Protein AF-A0A084VQU2-F1 (afdb_monomer_lite)

Sequence (521 aa):
MEHILTAPTSWPTVMIAVPVLSVGARRRDRKVLYGSRYAASPEVTLAKPDFGIPGPVQDSATVRLAAIELGRAFERLQANLELEIPAPSNVLEQLFVVLQTITDTVGPLGVSASAALAAATLSMADIKGTFHDILDPLIDLQTAVVVQIPELLLAINELAGSALVLQIMDEFSMIYVSTRTLIGAVIQLAANVQSVSNPSEVNESVITGVLRAMQLLRSNIELLSYTIGSTSTELRIANEFLEELKATRNMTKADNRAALDRFRSKLDRFEDSLTYLTDCLLSEYVDLRPYVSSYLESLGTSSGECVLHSAAESLVDSVTTGWDRAVCVVKRHYKMLGRKCELVKDLSESYEQVHEFGMALAQTAVANGPNAPYCFHKFFRLVEHLLLRLADDASLCLKQESTRLRSLQESVQNMFPTVVYDVEELLAHLELCGEVLEKRHRCISEFGELYEHLASHTEQKLELIEKFSLAETSASADRLKLCVLHSRYNVLHLELARLQNELEECSSFGGSLCEEPTPYV

Foldseek 3Di:
DDDDDDDDDDDDDDDDDDDDDDDDDDDDDDDDDDDDDDDPDPPPPQAQDALQDGHAAPCLVVQLVLLVLQLVLLVLQQVLLPDDQPAPDPLLVQLSVLSNVVSVQQSVLSNQLSVLSNCNGRDNHHNVVSLVSNLVSLVSNLCCLVPVVVVSLVSCCVRQNDLLSVQLNVLSVQLNVLSVQLSVLSVVQSVQVVVDPDSHSRDPVSVVSNSVSSVSNSVSSNSNSVSSNQLSVLSNVLSVLLVVLVVLLVVLLVLLVVLLVVLLVLLVVLLVVLVVLLCVLCVVCVCVVVLLVVLLVLLDDDPLSVLLVVLLVLLNCCSPVLSVVLSVLLSVLSNVLSVLCPPSVVLNVLSVLLSVLSVVLSSLLSSPFPQSVVLSVVCSVVSSVLSVLLSVLLSVLSVVLSVVVVVLSVVLSVLSVVLSVLCPCVSVLSVVLSPCVVCNSVSSNVSSVVSNVSSVVSSVSSVVSSVSSNVSSVVSSVSSVVSSVVSSCCSVVPPVVVSVVQSVVCSVPVGDPDDDPDPDD

pLDDT: mean 84.62, std 18.4, range [29.81, 98.25]

Organism: Anopheles sinensis (NCBI:txid74873)

Structure (mmCIF, N/CA/C/O backbone):
data_AF-A0A084VQU2-F1
#
_entry.id   AF-A0A084VQU2-F1
#
loop_
_atom_site.group_PDB
_atom_site.id
_atom_site.type_symbol
_atom_site.label_atom_id
_atom_site.label_alt_id
_atom_site.label_comp_id
_atom_site.label_asym_id
_atom_site.label_entity_id
_atom_site.label_seq_id
_atom_site.pdbx_PDB_ins_code
_atom_site.Cartn_x
_atom_site.Cartn_y
_atom_site.Cartn_z
_atom_site.occupancy
_atom_site.B_iso_or_equiv
_atom_site.auth_seq_id
_atom_site.auth_comp_id
_atom_site.auth_asym_id
_atom_site.auth_atom_id
_atom_site.pdbx_PDB_model_num
ATOM 1 N N . MET A 1 1 ? 5.160 31.934 40.614 1.00 36.69 1 MET A N 1
ATOM 2 C CA . MET A 1 1 ? 6.455 31.272 40.857 1.00 36.69 1 MET A CA 1
ATOM 3 C C . MET A 1 1 ? 7.019 30.884 39.508 1.00 36.69 1 MET A C 1
ATOM 5 O O . MET A 1 1 ? 6.444 30.041 38.834 1.00 36.69 1 MET A O 1
ATOM 9 N N . GLU A 1 2 ? 8.042 31.622 39.091 1.00 35.97 2 GLU A N 1
ATOM 10 C CA . GLU A 1 2 ? 8.839 31.413 37.882 1.00 35.97 2 GLU A CA 1
ATOM 11 C C . GLU A 1 2 ? 9.679 30.137 37.997 1.00 35.97 2 GLU A C 1
ATOM 13 O O . GLU A 1 2 ? 10.255 29.898 39.050 1.00 35.97 2 GLU A O 1
ATOM 18 N N . HIS A 1 3 ? 9.782 29.369 36.912 1.00 31.67 3 HIS A N 1
ATOM 19 C CA . HIS A 1 3 ? 10.875 28.435 36.598 1.00 31.67 3 HIS A CA 1
ATOM 20 C C . HIS A 1 3 ? 10.752 28.142 35.089 1.00 31.67 3 HIS A C 1
ATOM 22 O O . HIS A 1 3 ? 9.806 27.492 34.663 1.00 31.67 3 HIS A O 1
ATOM 28 N N . ILE A 1 4 ? 11.445 28.869 34.205 1.00 34.34 4 ILE A N 1
ATOM 29 C CA . ILE A 1 4 ? 12.821 28.641 33.718 1.00 34.34 4 ILE A CA 1
ATOM 30 C C . ILE A 1 4 ? 13.063 27.171 33.339 1.00 34.34 4 ILE A C 1
ATOM 32 O O . ILE A 1 4 ? 13.415 26.358 34.188 1.00 34.34 4 ILE A O 1
ATOM 36 N N . LEU A 1 5 ? 12.935 26.867 32.043 1.00 33.31 5 LEU A N 1
ATOM 37 C CA . LEU A 1 5 ? 13.525 25.689 31.406 1.00 33.31 5 LEU A CA 1
ATOM 38 C C . LEU A 1 5 ? 14.599 26.154 30.421 1.00 33.31 5 LEU A C 1
ATOM 40 O O . LEU A 1 5 ? 14.334 26.863 29.452 1.00 33.31 5 LEU A O 1
ATOM 44 N N . THR A 1 6 ? 15.826 25.770 30.741 1.00 32.16 6 THR A N 1
ATOM 45 C CA . THR A 1 6 ? 17.048 25.908 29.958 1.00 32.16 6 THR A CA 1
ATOM 46 C C . THR A 1 6 ? 17.147 24.781 28.928 1.00 32.16 6 THR A C 1
ATOM 48 O O . THR A 1 6 ? 16.806 23.636 29.214 1.00 32.16 6 THR A O 1
ATOM 51 N N . ALA A 1 7 ? 17.670 25.094 27.742 1.00 31.98 7 ALA A N 1
ATOM 52 C CA . ALA A 1 7 ? 18.056 24.122 26.722 1.00 31.98 7 ALA A CA 1
ATOM 53 C C . ALA A 1 7 ? 19.562 24.246 26.417 1.00 31.98 7 ALA A C 1
ATOM 55 O O . ALA A 1 7 ? 20.042 25.357 26.182 1.00 31.98 7 ALA A O 1
ATOM 56 N N . PRO A 1 8 ? 20.306 23.130 26.388 1.00 36.91 8 PRO A N 1
ATOM 57 C CA . PRO A 1 8 ? 21.542 22.957 25.619 1.00 36.91 8 PRO A CA 1
ATOM 58 C C . PRO A 1 8 ? 21.303 21.884 24.523 1.00 36.91 8 PRO A C 1
ATOM 60 O O . PRO A 1 8 ? 20.404 21.065 24.652 1.00 36.91 8 PRO A O 1
ATOM 63 N N . THR A 1 9 ? 21.996 21.757 23.393 1.00 32.25 9 THR A N 1
ATOM 64 C CA . THR A 1 9 ? 23.284 22.261 22.908 1.00 32.25 9 THR A CA 1
ATOM 65 C C . THR A 1 9 ? 23.383 21.914 21.417 1.00 32.25 9 THR A C 1
ATOM 67 O O . THR A 1 9 ? 22.879 20.889 20.963 1.00 32.25 9 THR A O 1
ATOM 70 N N . SER A 1 10 ? 24.075 22.780 20.689 1.00 31.47 10 SER A N 1
ATOM 71 C CA . SER A 1 10 ? 24.472 22.717 19.282 1.00 31.47 10 SER A CA 1
ATOM 72 C C . SER A 1 10 ? 25.340 21.509 18.900 1.00 31.47 10 SER A C 1
ATOM 74 O O . SER A 1 10 ? 26.249 21.145 19.645 1.00 31.47 10 SER A O 1
ATOM 76 N N . TRP A 1 11 ? 25.131 20.987 17.687 1.00 30.78 11 TRP A N 1
ATOM 77 C CA . TRP A 1 11 ? 26.029 20.060 16.980 1.00 30.78 11 TRP A CA 1
ATOM 78 C C . TRP A 1 11 ? 26.912 20.810 15.961 1.00 30.78 11 TRP A C 1
ATOM 80 O O . TRP A 1 11 ? 26.511 21.881 15.499 1.00 30.78 11 TRP A O 1
ATOM 90 N N . PRO A 1 12 ? 28.116 20.300 15.628 1.00 37.03 12 PRO A N 1
ATOM 91 C CA . PRO A 1 12 ? 29.154 21.083 14.969 1.00 37.03 12 PRO A CA 1
ATOM 92 C C . PRO A 1 12 ? 29.102 21.029 13.438 1.00 37.03 12 PRO A C 1
ATOM 94 O O . PRO A 1 12 ? 28.893 19.989 12.817 1.00 37.03 12 PRO A O 1
ATOM 97 N N . THR A 1 13 ? 29.396 22.185 12.852 1.00 31.84 13 THR A N 1
ATOM 98 C CA . THR A 1 13 ? 29.670 22.439 11.438 1.00 31.84 13 THR A CA 1
ATOM 99 C C . THR A 1 13 ? 31.011 21.822 11.030 1.00 31.84 13 THR A C 1
ATOM 101 O O . THR A 1 13 ? 32.051 22.189 11.579 1.00 31.84 13 THR A O 1
ATOM 104 N N . VAL A 1 14 ? 31.014 20.929 10.038 1.00 30.47 14 VAL A N 1
ATOM 105 C CA . VAL A 1 14 ? 32.241 20.452 9.381 1.00 30.47 14 VAL A CA 1
ATOM 106 C C . VAL A 1 14 ? 32.448 21.242 8.091 1.00 30.47 14 VAL A C 1
ATOM 108 O O . VAL A 1 14 ? 31.638 21.192 7.170 1.00 30.47 14 VAL A O 1
ATOM 111 N N . MET A 1 15 ? 33.546 22.002 8.065 1.00 29.81 15 MET A N 1
ATOM 112 C CA . MET A 1 15 ? 34.080 22.694 6.895 1.00 29.81 15 MET A CA 1
ATOM 113 C C . MET A 1 15 ? 34.666 21.686 5.901 1.00 29.81 15 MET A C 1
ATOM 115 O O . MET A 1 15 ? 35.463 20.835 6.293 1.00 29.81 15 MET A O 1
ATOM 119 N N . ILE A 1 16 ? 34.375 21.854 4.610 1.00 31.03 16 ILE A N 1
ATOM 120 C CA . ILE A 1 16 ? 35.163 21.258 3.525 1.00 31.03 16 ILE A CA 1
ATOM 121 C C . ILE A 1 16 ? 35.815 22.398 2.744 1.00 31.03 16 ILE A C 1
ATOM 123 O O . ILE A 1 16 ? 35.152 23.301 2.237 1.00 31.03 16 ILE A O 1
ATOM 127 N N . ALA A 1 17 ? 37.145 22.364 2.728 1.00 30.34 17 ALA A N 1
ATOM 128 C CA . ALA A 1 17 ? 38.021 23.341 2.110 1.00 30.34 17 ALA A CA 1
ATOM 129 C C . ALA A 1 17 ? 38.105 23.145 0.588 1.00 30.34 17 ALA A C 1
ATOM 131 O O . ALA A 1 17 ? 38.310 22.037 0.098 1.00 30.34 17 ALA A O 1
ATOM 132 N N . VAL A 1 18 ? 38.008 24.254 -0.143 1.00 32.31 18 VAL A N 1
ATOM 133 C CA . VAL A 1 18 ? 38.276 24.368 -1.583 1.00 32.31 18 VAL A CA 1
ATOM 134 C C . VAL A 1 18 ? 39.749 24.753 -1.774 1.00 32.31 18 VAL A C 1
ATOM 136 O O . VAL A 1 18 ? 40.171 25.753 -1.186 1.00 32.31 18 VAL A O 1
ATOM 139 N N . PRO A 1 19 ? 40.552 24.050 -2.595 1.00 33.31 19 PRO A N 1
ATOM 140 C CA . PRO A 1 19 ? 41.876 24.532 -2.945 1.00 33.31 19 PRO A CA 1
ATOM 141 C C . PRO A 1 19 ? 41.811 25.480 -4.148 1.00 33.31 19 PRO A C 1
ATOM 143 O O . PRO A 1 19 ? 41.471 25.109 -5.269 1.00 33.31 19 PRO A O 1
ATOM 146 N N . VAL A 1 20 ? 42.192 26.726 -3.874 1.00 33.12 20 VAL A N 1
ATOM 147 C CA . VAL A 1 20 ? 42.554 27.770 -4.835 1.00 33.12 20 VAL A CA 1
ATOM 148 C C . VAL A 1 20 ? 43.924 27.428 -5.428 1.00 33.12 20 VAL A C 1
ATOM 150 O O . VAL A 1 20 ? 44.917 27.398 -4.701 1.00 33.12 20 VAL A O 1
ATOM 153 N N . LEU A 1 21 ? 44.003 27.196 -6.741 1.00 31.48 21 LEU A N 1
ATOM 154 C CA . LEU A 1 21 ? 45.278 27.123 -7.459 1.00 31.48 21 LEU A CA 1
ATOM 155 C C . LEU A 1 21 ? 45.671 28.512 -7.964 1.00 31.48 21 LEU A C 1
ATOM 157 O O . LEU A 1 21 ? 44.948 29.176 -8.705 1.00 31.48 21 LEU A O 1
ATOM 161 N N . SER A 1 22 ? 46.829 28.945 -7.483 1.00 32.69 22 SER A N 1
ATOM 162 C CA . SER A 1 22 ? 47.407 30.265 -7.645 1.00 32.69 22 SER A CA 1
ATOM 163 C C . SER A 1 22 ? 48.101 30.450 -8.994 1.00 32.69 22 SER A C 1
ATOM 165 O O . SER A 1 22 ? 48.793 29.584 -9.525 1.00 32.69 22 SER A O 1
ATOM 167 N N . VAL A 1 23 ? 47.935 31.664 -9.511 1.00 35.44 23 VAL A N 1
ATOM 168 C CA . VAL A 1 23 ? 48.666 32.249 -10.631 1.00 35.44 23 VAL A CA 1
ATOM 169 C C . VAL A 1 23 ? 50.125 32.472 -10.220 1.00 35.44 23 VAL A C 1
ATOM 171 O O . VAL A 1 23 ? 50.406 33.201 -9.271 1.00 35.44 23 VAL A O 1
ATOM 174 N N . GLY A 1 24 ? 51.060 31.875 -10.961 1.00 32.34 24 GLY A N 1
ATOM 175 C CA . GLY A 1 24 ? 52.501 32.039 -10.772 1.00 32.34 24 GLY A CA 1
ATOM 176 C C . GLY A 1 24 ? 53.204 32.381 -12.081 1.00 32.34 24 GLY A C 1
ATOM 177 O O . GLY A 1 24 ? 53.666 31.503 -12.803 1.00 32.34 24 GLY A O 1
ATOM 178 N N . ALA A 1 25 ? 53.299 33.675 -12.380 1.00 33.72 25 ALA A N 1
ATOM 179 C CA . ALA A 1 25 ? 54.089 34.211 -13.479 1.00 33.72 25 ALA A CA 1
ATOM 180 C C . ALA A 1 25 ? 55.599 33.986 -13.255 1.00 33.72 25 ALA A C 1
ATOM 182 O O . ALA A 1 25 ? 56.141 34.346 -12.209 1.00 33.72 25 ALA A O 1
ATOM 183 N N . ARG A 1 26 ? 56.315 33.493 -14.274 1.00 32.69 26 ARG A N 1
ATOM 184 C CA . ARG A 1 26 ? 57.774 33.661 -14.396 1.00 32.69 26 ARG A CA 1
ATOM 185 C C . ARG A 1 26 ? 58.162 34.068 -15.815 1.00 32.69 26 ARG A C 1
ATOM 187 O O . ARG A 1 26 ? 58.237 33.252 -16.724 1.00 32.69 26 ARG A O 1
ATOM 194 N N . ARG A 1 27 ? 58.473 35.360 -15.954 1.00 34.09 27 ARG A N 1
ATOM 195 C CA . ARG A 1 27 ? 59.374 35.912 -16.975 1.00 34.09 27 ARG A CA 1
ATOM 196 C C . ARG A 1 27 ? 60.784 35.353 -16.756 1.00 34.09 27 ARG A C 1
ATOM 198 O O . ARG A 1 27 ? 61.280 35.434 -15.634 1.00 34.09 27 ARG A O 1
ATOM 205 N N . ARG A 1 28 ? 61.459 34.925 -17.826 1.00 34.22 28 ARG A N 1
ATOM 206 C CA . ARG A 1 28 ? 62.911 35.107 -17.986 1.00 34.22 28 ARG A CA 1
ATOM 207 C C . ARG A 1 28 ? 63.301 35.230 -19.459 1.00 34.22 28 ARG A C 1
ATOM 209 O O . ARG A 1 28 ? 63.105 34.330 -20.263 1.00 34.22 28 ARG A O 1
ATOM 216 N N . ASP A 1 29 ? 63.803 36.424 -19.716 1.00 30.64 29 ASP A N 1
ATOM 217 C CA . ASP A 1 29 ? 64.672 36.966 -20.751 1.00 30.64 29 ASP A CA 1
ATOM 218 C C . ASP A 1 29 ? 65.274 36.093 -21.861 1.00 30.64 29 ASP A C 1
ATOM 220 O O . ASP A 1 29 ? 65.871 35.037 -21.666 1.00 30.64 29 ASP A O 1
ATOM 224 N N . ARG A 1 30 ? 65.221 36.730 -23.037 1.00 33.56 30 ARG A N 1
ATOM 225 C CA . ARG A 1 30 ? 66.016 36.543 -24.252 1.00 33.56 30 ARG A CA 1
ATOM 226 C C . ARG A 1 30 ? 67.504 36.298 -23.980 1.00 33.56 30 ARG A C 1
ATOM 228 O O . ARG A 1 30 ? 68.150 37.100 -23.309 1.00 33.56 30 ARG A O 1
ATOM 235 N N . LYS A 1 31 ? 68.086 35.379 -24.755 1.00 31.25 31 LYS A N 1
ATOM 236 C CA . LYS A 1 31 ? 69.365 35.618 -25.439 1.00 31.25 31 LYS A CA 1
ATOM 237 C C . LYS A 1 31 ? 69.370 34.946 -26.812 1.00 31.25 31 LYS A C 1
ATOM 239 O O . LYS A 1 31 ? 69.129 33.755 -26.946 1.00 31.25 31 LYS A O 1
ATOM 244 N N . VAL A 1 32 ? 69.615 35.783 -27.813 1.00 35.94 32 VAL A N 1
ATOM 245 C CA . VAL A 1 32 ? 69.888 35.468 -29.218 1.00 35.94 32 VAL A CA 1
ATOM 246 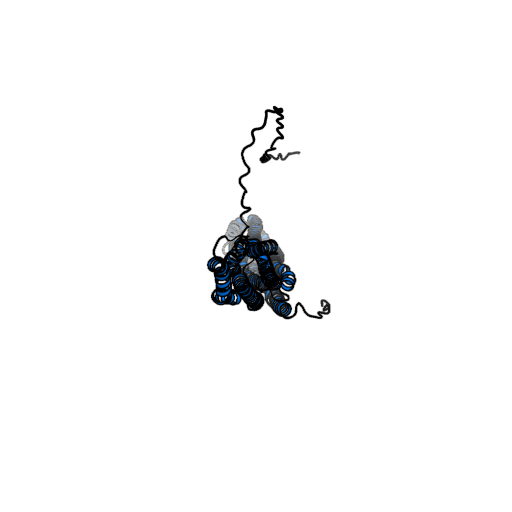C C . VAL A 1 32 ? 71.263 34.814 -29.314 1.00 35.94 32 VAL A C 1
ATOM 248 O O . VAL A 1 32 ? 72.180 35.329 -28.682 1.00 35.94 32 VAL A O 1
ATOM 251 N N . LEU A 1 33 ? 71.423 33.772 -30.138 1.00 33.22 33 LEU A N 1
ATOM 252 C CA . LEU A 1 33 ? 72.690 33.443 -30.804 1.00 33.22 33 LEU A CA 1
ATOM 253 C C . LEU A 1 33 ? 72.456 32.505 -32.004 1.00 33.22 33 LEU A C 1
ATOM 255 O O . LEU A 1 33 ? 72.080 31.353 -31.845 1.00 33.22 33 LEU A O 1
ATOM 259 N N . TYR A 1 34 ? 72.672 33.096 -33.182 1.00 30.12 34 TYR A N 1
ATOM 260 C CA . TYR A 1 34 ? 73.287 32.582 -34.410 1.00 30.12 34 TYR A CA 1
ATOM 261 C C . TYR A 1 34 ? 72.907 31.211 -34.985 1.00 30.12 34 TYR A C 1
ATOM 263 O O . TYR A 1 34 ? 73.016 30.161 -34.365 1.00 30.12 34 TYR A O 1
ATOM 271 N N . GLY A 1 35 ? 72.547 31.271 -36.269 1.00 33.25 35 GLY A N 1
ATOM 272 C CA . GLY A 1 35 ? 72.180 30.137 -37.093 1.00 33.25 35 GLY A CA 1
ATOM 273 C C . GLY A 1 35 ? 73.313 29.159 -37.373 1.00 33.25 35 GLY A C 1
ATOM 274 O O . GLY A 1 35 ? 74.490 29.506 -37.412 1.00 33.25 35 GLY A O 1
ATOM 275 N N . SER A 1 36 ? 72.901 27.943 -37.705 1.00 31.27 36 SER A N 1
ATOM 276 C CA . SER A 1 36 ? 73.613 27.115 -38.662 1.00 31.27 36 SER A CA 1
ATOM 277 C C . SER A 1 36 ? 72.590 26.319 -39.462 1.00 31.27 36 SER A C 1
ATOM 279 O O . SER A 1 36 ? 71.694 25.686 -38.906 1.00 31.27 36 SER A O 1
ATOM 281 N N . ARG A 1 37 ? 72.699 26.442 -40.784 1.00 37.19 37 ARG A N 1
ATOM 282 C CA . ARG A 1 37 ? 71.914 25.721 -41.781 1.00 37.19 37 ARG A CA 1
ATOM 283 C C . ARG A 1 37 ? 72.233 24.233 -41.657 1.00 37.19 37 ARG A C 1
ATOM 285 O O . ARG A 1 37 ? 73.383 23.857 -41.851 1.00 37.19 37 ARG A O 1
ATOM 292 N N . TYR A 1 38 ? 71.217 23.408 -41.440 1.00 35.44 38 TYR A N 1
ATOM 293 C CA . TYR A 1 38 ? 71.259 22.001 -41.819 1.00 35.44 38 TYR A CA 1
ATOM 294 C C . TYR A 1 38 ? 70.030 21.673 -42.656 1.00 35.44 38 TYR A C 1
ATOM 296 O O . TYR A 1 38 ? 68.941 22.197 -42.435 1.00 35.44 38 TYR A O 1
ATOM 304 N N . ALA A 1 39 ? 70.301 20.900 -43.699 1.00 33.81 39 ALA A N 1
ATOM 305 C CA . ALA A 1 39 ? 69.457 20.596 -44.834 1.00 33.81 39 ALA A CA 1
ATOM 306 C C . ALA A 1 39 ? 68.023 20.212 -44.448 1.00 33.81 39 ALA A C 1
ATOM 308 O O . ALA A 1 39 ? 67.803 19.270 -43.690 1.00 33.81 39 ALA A O 1
ATOM 309 N N . ALA A 1 40 ? 67.058 20.901 -45.058 1.00 35.09 40 ALA A N 1
ATOM 310 C CA . ALA A 1 40 ? 65.727 20.358 -45.245 1.00 35.09 40 ALA A CA 1
ATOM 311 C C . ALA A 1 40 ? 65.868 19.089 -46.098 1.00 35.09 40 ALA A C 1
ATOM 313 O O . ALA A 1 40 ? 66.104 19.159 -47.304 1.00 35.09 40 ALA A O 1
ATOM 314 N N . SER A 1 41 ? 65.778 17.930 -45.449 1.00 35.44 41 SER A N 1
ATOM 315 C CA . SER A 1 41 ? 65.306 16.734 -46.139 1.00 35.44 41 SER A CA 1
ATOM 316 C C . SER A 1 41 ? 63.853 17.004 -46.531 1.00 35.44 41 SER A C 1
ATOM 318 O O . SER A 1 41 ? 63.145 17.631 -45.738 1.00 35.44 41 SER A O 1
ATOM 320 N N . PRO A 1 42 ? 63.388 16.599 -47.722 1.00 36.38 42 PRO A N 1
ATOM 321 C CA . PRO A 1 42 ? 61.970 16.662 -48.014 1.00 36.38 42 PRO A CA 1
ATOM 322 C C . PRO A 1 42 ? 61.289 15.730 -47.013 1.00 36.38 42 PRO A C 1
ATOM 324 O O . PRO A 1 42 ? 61.420 14.510 -47.100 1.00 36.38 42 PRO A O 1
ATOM 327 N N . GLU A 1 43 ? 60.606 16.304 -46.025 1.00 34.38 43 GLU A N 1
ATOM 328 C CA . GLU A 1 43 ? 59.535 15.600 -45.343 1.00 34.38 43 GLU A CA 1
ATOM 329 C C . GLU A 1 43 ? 58.547 15.260 -46.456 1.00 34.38 43 GLU A C 1
ATOM 331 O O . GLU A 1 43 ? 57.828 16.119 -46.972 1.00 34.38 43 GLU A O 1
ATOM 336 N N . VAL A 1 44 ? 58.603 14.009 -46.915 1.00 37.78 44 VAL A N 1
ATOM 337 C CA . VAL A 1 44 ? 57.487 13.390 -47.611 1.00 37.78 44 VAL A CA 1
ATOM 338 C C . VAL A 1 44 ? 56.325 13.601 -46.657 1.00 37.78 44 VAL A C 1
ATOM 340 O O . VAL A 1 44 ? 56.287 13.000 -45.586 1.00 37.78 44 VAL A O 1
ATOM 343 N N . THR A 1 45 ? 55.436 14.532 -46.997 1.00 39.22 45 THR A N 1
ATOM 344 C CA . THR A 1 45 ? 54.122 14.624 -46.380 1.00 39.22 45 THR A CA 1
ATOM 345 C C . THR A 1 45 ? 53.483 13.283 -46.678 1.00 39.22 45 THR A C 1
ATOM 347 O O . THR A 1 45 ? 52.992 13.048 -47.779 1.00 39.22 45 THR A O 1
ATOM 350 N N . LEU A 1 46 ? 53.640 12.344 -45.742 1.00 46.69 46 LEU A N 1
ATOM 351 C CA . LEU A 1 46 ? 53.073 11.017 -45.846 1.00 46.69 46 LEU A CA 1
ATOM 352 C C . LEU A 1 46 ? 51.579 11.263 -45.998 1.00 46.69 46 LEU A C 1
ATOM 354 O O . LEU A 1 46 ? 50.942 11.788 -45.082 1.00 46.69 46 LEU A O 1
ATOM 358 N N . ALA A 1 47 ? 51.075 11.033 -47.209 1.00 58.06 47 ALA A N 1
ATOM 359 C CA . ALA A 1 47 ? 49.696 11.301 -47.549 1.00 58.06 47 ALA A CA 1
ATOM 360 C C . ALA A 1 47 ? 48.856 10.533 -46.528 1.00 58.06 47 ALA A C 1
ATOM 362 O O . ALA A 1 47 ? 48.974 9.312 -46.432 1.00 58.06 47 ALA A O 1
ATOM 363 N N . LYS A 1 48 ? 48.129 11.266 -45.679 1.00 66.25 48 LYS A N 1
ATOM 364 C CA . LYS A 1 48 ? 47.388 10.677 -44.566 1.00 66.25 48 LYS A CA 1
ATOM 365 C C . LYS A 1 48 ? 46.398 9.676 -45.165 1.00 66.25 48 LYS A C 1
ATOM 367 O O . LYS A 1 48 ? 45.596 10.114 -45.988 1.00 66.25 48 LYS A O 1
ATOM 372 N N . PRO A 1 49 ? 46.519 8.373 -44.873 1.00 79.62 49 PRO A N 1
ATOM 373 C CA . PRO A 1 49 ? 45.690 7.397 -45.544 1.00 79.62 49 PRO A CA 1
ATOM 374 C C . PRO A 1 49 ? 44.302 7.381 -44.933 1.00 79.62 49 PRO A C 1
ATOM 376 O O . PRO A 1 49 ? 44.136 7.402 -43.710 1.00 79.62 49 PRO A O 1
ATOM 379 N N . ASP A 1 50 ? 43.327 7.312 -45.825 1.00 87.69 50 ASP A N 1
ATOM 380 C CA . ASP A 1 50 ? 41.917 7.227 -45.505 1.00 87.69 50 ASP A CA 1
ATOM 381 C C . ASP A 1 50 ? 41.381 5.949 -46.163 1.00 87.69 50 ASP A C 1
ATOM 383 O O . ASP A 1 50 ? 41.673 5.673 -47.325 1.00 87.69 50 ASP A O 1
ATOM 387 N N . PHE A 1 51 ? 40.604 5.148 -45.431 1.00 90.62 51 PHE A N 1
ATOM 388 C CA . PHE A 1 51 ? 39.957 3.932 -45.946 1.00 90.62 51 PHE A CA 1
ATOM 389 C C . PHE A 1 51 ? 40.915 2.897 -46.575 1.00 90.62 51 PHE A C 1
ATOM 391 O O . PHE A 1 51 ? 40.526 2.142 -47.467 1.00 90.62 51 PHE A O 1
ATOM 398 N N . GLY A 1 52 ? 42.169 2.857 -46.114 1.00 88.19 52 GLY A N 1
ATOM 399 C CA . GLY A 1 52 ? 43.178 1.902 -46.577 1.00 88.19 52 GLY A CA 1
ATOM 400 C C . GLY A 1 52 ? 43.828 2.245 -47.925 1.00 88.19 52 GLY A C 1
ATOM 401 O O . GLY A 1 52 ? 44.507 1.396 -48.505 1.00 88.19 52 GLY A O 1
ATOM 402 N N . ILE A 1 53 ? 43.647 3.474 -48.432 1.00 88.88 53 ILE A N 1
ATOM 403 C CA . ILE A 1 53 ? 44.374 3.999 -49.600 1.00 88.88 53 ILE A CA 1
ATOM 404 C C . ILE A 1 53 ? 45.319 5.149 -49.217 1.00 88.88 53 ILE A C 1
ATOM 406 O O . ILE A 1 53 ? 45.032 5.908 -48.290 1.00 88.88 53 ILE A O 1
ATOM 410 N N . PRO A 1 54 ? 46.464 5.307 -49.911 1.00 84.31 54 PRO A N 1
ATOM 411 C CA . PRO A 1 54 ? 47.421 6.364 -49.609 1.00 84.31 54 PRO A CA 1
ATOM 412 C C . PRO A 1 54 ? 46.896 7.734 -50.058 1.00 84.31 54 PRO A C 1
ATOM 414 O O . PRO A 1 54 ? 46.886 8.054 -51.245 1.00 84.31 54 PRO A O 1
ATOM 417 N N . GLY A 1 55 ? 46.526 8.567 -49.087 1.00 83.25 55 GLY A N 1
ATOM 418 C CA . GLY A 1 55 ? 46.130 9.961 -49.275 1.00 83.25 55 GLY A CA 1
ATOM 419 C C . GLY A 1 55 ? 44.680 10.265 -48.903 1.00 83.25 55 GLY A C 1
ATOM 420 O O . GLY A 1 55 ? 43.885 9.350 -48.696 1.00 83.25 55 GLY A O 1
ATOM 421 N N . PRO A 1 56 ? 44.348 11.564 -48.783 1.00 86.56 56 PRO A N 1
ATOM 422 C CA . PRO A 1 56 ? 43.083 11.989 -48.213 1.00 86.56 56 PRO A CA 1
ATOM 423 C C . PRO A 1 56 ? 41.930 11.745 -49.184 1.00 86.56 56 PRO A C 1
ATOM 425 O O . PRO A 1 56 ? 41.983 12.156 -50.346 1.00 86.56 56 PRO A O 1
ATOM 428 N N . VAL A 1 57 ? 40.866 11.135 -48.678 1.00 88.75 57 VAL A N 1
ATOM 429 C CA . VAL A 1 57 ? 39.585 11.015 -49.371 1.00 88.75 57 VAL A CA 1
ATOM 430 C C . VAL A 1 57 ? 38.735 12.232 -49.014 1.00 88.75 57 VAL A C 1
ATOM 432 O O . VAL A 1 57 ? 38.687 12.658 -47.858 1.00 88.75 57 VAL A O 1
ATOM 435 N N . GLN A 1 58 ? 38.069 12.820 -50.009 1.00 87.88 58 GLN A N 1
ATOM 436 C CA . GLN A 1 58 ? 37.187 13.967 -49.788 1.00 87.88 58 GLN A CA 1
ATOM 437 C C . GLN A 1 58 ? 36.131 13.635 -48.714 1.00 87.88 58 GLN A C 1
ATOM 439 O O . GLN A 1 58 ? 35.597 12.533 -48.682 1.00 87.88 58 GLN A O 1
ATOM 444 N N . ASP A 1 59 ? 35.862 14.566 -47.796 1.00 89.44 59 ASP A N 1
ATOM 445 C CA . ASP A 1 59 ? 34.881 14.421 -46.704 1.00 89.44 59 ASP A CA 1
ATOM 446 C C . ASP A 1 59 ? 35.123 13.287 -45.686 1.00 89.44 59 ASP A C 1
ATOM 448 O O . ASP A 1 59 ? 34.288 13.055 -44.806 1.00 89.44 59 ASP A O 1
ATOM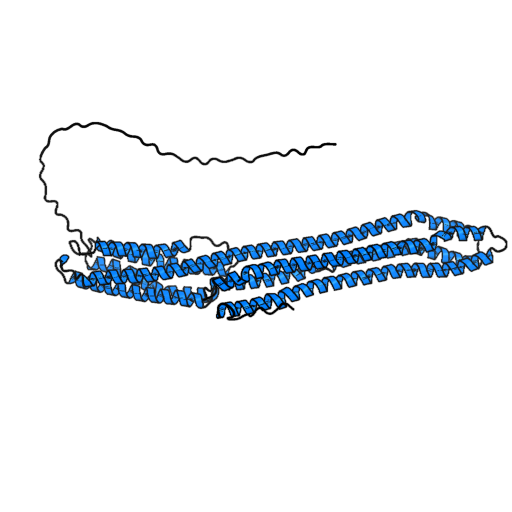 452 N N . SER A 1 60 ? 36.296 12.644 -45.688 1.00 90.44 60 SER A N 1
ATOM 453 C CA . SER A 1 60 ? 36.660 11.623 -44.688 1.00 90.44 60 SER A CA 1
ATOM 454 C C . SER A 1 60 ? 36.600 12.149 -43.246 1.00 90.44 60 SER A C 1
ATOM 456 O O . SER A 1 60 ? 36.159 11.455 -42.328 1.00 90.44 60 SER A O 1
ATOM 458 N N . ALA A 1 61 ? 36.958 13.419 -43.034 1.00 91.88 61 ALA A N 1
ATOM 459 C CA . ALA A 1 61 ? 36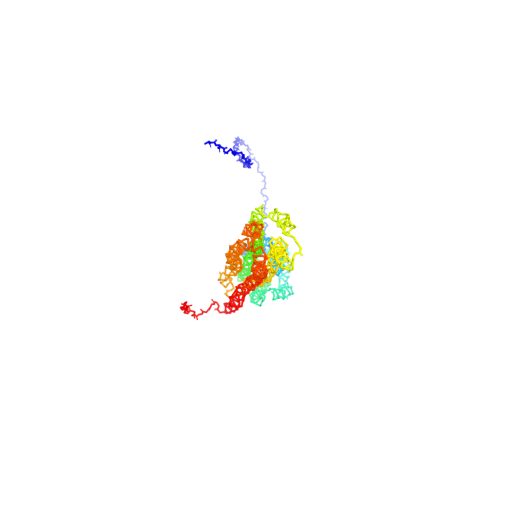.839 14.082 -41.739 1.00 91.88 61 ALA A CA 1
ATOM 460 C C . ALA A 1 61 ? 35.377 14.208 -41.272 1.00 91.88 61 ALA A C 1
ATOM 462 O O . ALA A 1 61 ? 35.109 14.056 -40.079 1.00 91.88 61 ALA A O 1
ATOM 463 N N . THR A 1 62 ? 34.447 14.450 -42.198 1.00 94.25 62 THR A N 1
ATOM 464 C CA . THR A 1 62 ? 33.005 14.525 -41.929 1.00 94.25 62 THR A CA 1
ATOM 465 C C . THR A 1 62 ? 32.457 13.148 -41.565 1.00 94.25 62 THR A C 1
ATOM 467 O O . THR A 1 62 ? 31.719 13.031 -40.588 1.00 94.25 62 THR A O 1
ATOM 470 N N . VAL A 1 63 ? 32.885 12.093 -42.272 1.00 95.19 63 VAL A N 1
ATOM 471 C CA . VAL A 1 63 ? 32.551 10.695 -41.930 1.00 95.19 63 VAL A CA 1
ATOM 472 C C . VAL A 1 63 ? 33.011 10.363 -40.515 1.00 95.19 63 VAL A C 1
ATOM 474 O O . VAL A 1 63 ? 32.236 9.846 -39.714 1.00 95.19 63 VAL A O 1
ATOM 477 N N . ARG A 1 64 ? 34.242 10.740 -40.161 1.00 96.12 64 ARG A N 1
ATOM 478 C CA . ARG A 1 64 ? 34.775 10.525 -38.812 1.00 96.12 64 ARG A CA 1
ATOM 479 C C . ARG A 1 64 ? 33.959 11.238 -37.735 1.00 96.12 64 ARG A C 1
ATOM 481 O O . ARG A 1 64 ? 33.704 10.657 -36.685 1.00 96.12 64 ARG A O 1
ATOM 488 N N . LEU A 1 65 ? 33.564 12.490 -37.968 1.00 96.62 65 LEU A N 1
ATOM 489 C CA . LEU A 1 65 ? 32.732 13.237 -37.019 1.00 96.62 65 LEU A CA 1
ATOM 490 C C . LEU A 1 65 ? 31.357 12.585 -36.851 1.00 96.62 65 LEU A C 1
ATOM 492 O O . LEU A 1 65 ? 30.934 12.368 -35.718 1.00 96.62 65 LEU A O 1
ATOM 496 N N . ALA A 1 66 ? 30.710 12.192 -37.951 1.00 97.38 66 ALA A N 1
ATOM 497 C CA . ALA A 1 66 ? 29.444 11.465 -37.905 1.00 97.38 66 ALA A CA 1
ATOM 498 C C . ALA A 1 66 ? 29.573 10.133 -37.144 1.00 97.38 66 ALA A C 1
ATOM 500 O O . ALA A 1 66 ? 28.656 9.751 -36.423 1.00 97.38 66 ALA A O 1
ATOM 501 N N . ALA A 1 67 ? 30.716 9.448 -37.261 1.00 97.81 67 ALA A N 1
ATOM 502 C CA . ALA A 1 67 ? 30.980 8.187 -36.567 1.00 97.81 67 ALA A CA 1
ATOM 503 C C . ALA A 1 67 ? 31.112 8.402 -35.061 1.00 97.81 67 ALA A C 1
ATOM 505 O O . ALA A 1 67 ? 30.501 7.689 -34.274 1.00 97.81 67 ALA A O 1
ATOM 506 N N . ILE A 1 68 ? 31.838 9.441 -34.649 1.00 97.62 68 ILE A N 1
ATOM 507 C CA . ILE A 1 68 ? 31.942 9.823 -33.237 1.00 97.62 68 ILE A CA 1
ATOM 508 C C . ILE A 1 68 ? 30.564 10.201 -32.672 1.00 97.62 68 ILE A C 1
ATOM 510 O O . ILE A 1 68 ? 30.224 9.813 -31.557 1.00 97.62 68 ILE A O 1
ATOM 514 N N . GLU A 1 69 ? 29.755 10.949 -33.424 1.00 97.44 69 GLU A N 1
ATOM 515 C CA . GLU A 1 69 ? 28.399 11.317 -33.002 1.00 97.44 69 GLU A CA 1
ATOM 516 C C . GLU A 1 69 ? 27.464 10.109 -32.891 1.00 97.44 69 GLU A C 1
ATOM 518 O O . GLU A 1 69 ? 26.644 10.069 -31.974 1.00 97.44 69 GLU A O 1
ATOM 523 N N . LEU A 1 70 ? 27.599 9.128 -33.787 1.00 97.81 70 LEU A N 1
ATOM 524 C CA . LEU A 1 70 ? 26.892 7.854 -33.696 1.00 97.81 70 LEU A CA 1
ATOM 525 C C . LEU A 1 70 ? 27.310 7.079 -32.437 1.00 97.81 70 LEU A C 1
ATOM 527 O O . LEU A 1 70 ? 26.443 6.644 -31.684 1.00 97.81 70 LEU A O 1
ATOM 531 N N . GLY A 1 71 ? 28.613 6.987 -32.152 1.00 97.31 71 GLY A N 1
ATOM 532 C CA . GLY A 1 71 ? 29.124 6.324 -30.947 1.00 97.31 71 GLY A CA 1
ATOM 533 C C . GLY A 1 71 ? 28.562 6.943 -29.667 1.00 97.31 71 GLY A C 1
ATOM 534 O O . GLY A 1 71 ? 28.044 6.235 -28.811 1.00 97.31 71 GLY A O 1
ATOM 535 N N . ARG A 1 72 ? 28.527 8.279 -29.595 1.00 96.38 72 ARG A N 1
ATOM 536 C CA . ARG A 1 72 ? 27.904 9.007 -28.476 1.00 96.38 72 ARG A CA 1
ATOM 537 C C . ARG A 1 72 ? 26.403 8.764 -28.333 1.00 96.38 72 ARG A C 1
ATOM 539 O O . ARG A 1 72 ? 25.867 8.950 -27.244 1.00 96.38 72 ARG A O 1
ATOM 546 N N . ALA A 1 73 ? 25.692 8.452 -29.417 1.00 95.88 73 ALA A N 1
ATOM 547 C CA . ALA A 1 73 ? 24.275 8.102 -29.332 1.00 95.88 73 ALA A CA 1
ATOM 548 C C . ALA A 1 73 ? 24.089 6.720 -28.685 1.00 95.88 73 ALA A C 1
ATOM 550 O O . ALA A 1 73 ? 23.197 6.565 -27.858 1.00 95.88 73 ALA A O 1
ATOM 551 N N . PHE A 1 74 ? 24.970 5.759 -28.980 1.00 96.12 74 PHE A N 1
ATOM 552 C CA . PHE A 1 74 ? 24.979 4.459 -28.304 1.00 96.12 74 PHE A CA 1
ATOM 553 C C . PHE A 1 74 ? 25.407 4.552 -26.833 1.00 96.12 74 PHE A C 1
ATOM 555 O O . PHE A 1 74 ? 24.780 3.918 -25.991 1.00 96.12 74 PHE A O 1
ATOM 562 N N . GLU A 1 75 ? 26.406 5.376 -26.496 1.00 93.00 75 GLU A N 1
ATOM 563 C CA . GLU A 1 75 ? 26.814 5.616 -25.096 1.00 93.00 75 GLU A CA 1
ATOM 564 C C . GLU A 1 75 ? 25.654 6.159 -24.242 1.00 93.00 75 GLU A C 1
ATOM 566 O O . GLU A 1 75 ? 25.482 5.775 -23.087 1.00 93.00 75 GLU A O 1
ATOM 571 N N . ARG A 1 76 ? 24.805 7.018 -24.825 1.00 90.94 76 ARG A N 1
ATOM 572 C CA . ARG A 1 76 ? 23.632 7.589 -24.143 1.00 90.94 76 ARG A CA 1
ATOM 573 C C . ARG A 1 76 ? 22.564 6.558 -23.764 1.00 90.94 76 ARG A C 1
ATOM 575 O O . ARG A 1 76 ? 21.734 6.873 -22.917 1.00 90.94 76 ARG A O 1
ATOM 582 N N . LEU A 1 77 ? 22.565 5.354 -24.344 1.00 90.38 77 LEU A N 1
ATOM 583 C CA . LEU A 1 77 ? 21.624 4.299 -23.949 1.00 90.38 77 LEU A CA 1
ATOM 584 C C . LEU A 1 77 ? 21.824 3.897 -22.480 1.00 90.38 77 LEU A C 1
ATOM 586 O O . LEU A 1 77 ? 20.846 3.777 -21.752 1.00 90.38 77 LEU A O 1
ATOM 590 N N . GLN A 1 78 ? 23.078 3.765 -22.036 1.00 82.94 78 GLN A N 1
ATOM 591 C CA . GLN A 1 78 ? 23.413 3.363 -20.664 1.00 82.94 78 GLN A CA 1
ATOM 592 C C . GLN A 1 78 ? 23.206 4.496 -19.649 1.00 82.94 78 GLN A C 1
ATOM 594 O O . GLN A 1 78 ? 22.737 4.253 -18.540 1.00 82.94 78 GLN A O 1
ATOM 599 N N . ALA A 1 79 ? 23.475 5.746 -20.044 1.00 82.00 79 ALA A N 1
ATOM 600 C CA . ALA A 1 79 ? 23.328 6.915 -19.169 1.00 82.00 79 ALA A CA 1
ATOM 601 C C . ALA A 1 79 ? 21.893 7.100 -18.626 1.00 82.00 79 ALA A C 1
ATOM 603 O O . ALA A 1 79 ? 21.690 7.692 -17.569 1.00 82.00 79 ALA A O 1
ATOM 604 N N . ASN A 1 80 ? 20.886 6.574 -19.330 1.00 76.12 80 ASN A N 1
ATOM 605 C CA . ASN A 1 80 ? 19.479 6.661 -18.932 1.00 76.12 80 ASN A CA 1
ATOM 606 C C . ASN A 1 80 ? 19.083 5.681 -17.803 1.00 76.12 80 ASN A C 1
ATOM 608 O O . ASN A 1 80 ? 17.942 5.723 -17.333 1.00 76.12 80 ASN A O 1
ATOM 612 N N . LEU A 1 81 ? 20.001 4.808 -17.368 1.00 78.19 81 LEU A N 1
ATOM 613 C CA . LEU A 1 81 ? 19.760 3.729 -16.402 1.00 78.19 81 LEU A CA 1
ATOM 614 C C . LEU A 1 81 ? 20.715 3.770 -15.189 1.00 78.19 81 LEU A C 1
ATOM 616 O O . LEU A 1 81 ? 20.837 2.791 -14.466 1.00 78.19 81 LEU A O 1
ATOM 620 N N . GLU A 1 82 ? 21.393 4.891 -14.919 1.00 64.62 82 GLU A N 1
ATOM 621 C CA . GLU A 1 82 ? 22.433 4.981 -13.869 1.00 64.62 82 GLU A CA 1
ATOM 622 C C . GLU A 1 82 ? 21.920 5.047 -12.410 1.00 64.62 82 GLU A C 1
ATOM 624 O O . GLU A 1 82 ? 22.712 5.239 -11.486 1.00 64.62 82 GLU A O 1
ATOM 629 N N . LEU A 1 83 ? 20.617 4.903 -12.157 1.00 61.34 83 LEU A N 1
ATOM 630 C CA . LEU A 1 83 ? 20.054 5.005 -10.807 1.00 61.34 83 LEU A CA 1
ATOM 631 C C . LEU A 1 83 ? 19.603 3.634 -10.301 1.00 61.34 83 LEU A C 1
ATOM 633 O O . LEU A 1 83 ? 18.705 3.026 -10.875 1.00 61.34 83 LEU A O 1
ATOM 637 N N . GLU A 1 84 ? 20.195 3.176 -9.194 1.00 66.12 84 GLU A N 1
ATOM 638 C CA . GLU A 1 84 ? 19.670 2.036 -8.439 1.00 66.12 84 GLU A CA 1
ATOM 639 C C . GLU A 1 84 ? 18.228 2.337 -8.010 1.00 66.12 84 GLU A C 1
ATOM 641 O O . GLU A 1 84 ? 17.961 3.340 -7.343 1.00 66.12 84 GLU A O 1
ATOM 646 N N . ILE A 1 85 ? 17.296 1.464 -8.393 1.00 65.12 85 ILE A N 1
ATOM 647 C CA . ILE A 1 85 ? 15.899 1.530 -7.969 1.00 65.12 85 ILE A CA 1
ATOM 648 C C . ILE A 1 85 ? 15.753 0.654 -6.711 1.00 65.12 85 ILE A C 1
ATOM 650 O O . ILE A 1 85 ? 15.769 -0.572 -6.829 1.00 65.12 85 ILE A O 1
ATOM 654 N N . PRO A 1 86 ? 15.634 1.225 -5.494 1.00 62.78 86 PRO A N 1
ATOM 655 C CA . PRO A 1 86 ? 15.395 0.431 -4.290 1.00 62.78 86 PRO A CA 1
ATOM 656 C C . PRO A 1 86 ? 13.987 -0.167 -4.360 1.00 62.78 86 PRO A C 1
ATOM 658 O O . PRO A 1 86 ? 13.020 0.586 -4.370 1.00 62.78 86 PRO A O 1
ATOM 661 N N . ALA A 1 87 ? 13.862 -1.493 -4.428 1.00 60.28 87 ALA A N 1
ATOM 662 C CA . ALA A 1 87 ? 12.624 -2.132 -4.870 1.00 60.28 87 ALA A CA 1
ATOM 663 C C . ALA A 1 87 ? 11.627 -2.484 -3.731 1.00 60.28 87 ALA A C 1
ATOM 665 O O . ALA A 1 87 ? 11.868 -3.423 -2.964 1.00 60.28 87 ALA A O 1
ATOM 666 N N . PRO A 1 88 ? 10.436 -1.849 -3.662 1.00 64.94 88 PRO A N 1
ATOM 667 C CA . PRO A 1 88 ? 9.256 -2.406 -3.003 1.00 64.94 88 PRO A CA 1
ATOM 668 C C . PRO A 1 88 ? 8.606 -3.523 -3.838 1.00 64.94 88 PRO A C 1
ATOM 670 O O . PRO A 1 88 ? 7.774 -4.260 -3.308 1.00 64.94 88 PRO A O 1
ATOM 673 N N . SER A 1 89 ? 8.953 -3.642 -5.129 1.00 80.00 89 SER A N 1
ATOM 674 C CA . SER A 1 89 ? 8.345 -4.558 -6.100 1.00 80.00 89 SER A CA 1
ATOM 675 C C . SER A 1 89 ? 9.394 -5.333 -6.894 1.00 80.00 89 SER A C 1
ATOM 677 O O . SER A 1 89 ? 10.144 -4.751 -7.674 1.00 80.00 89 SER A O 1
ATOM 679 N N . ASN A 1 90 ? 9.357 -6.663 -6.780 1.00 84.81 90 ASN A N 1
ATOM 680 C CA . ASN A 1 90 ? 10.204 -7.572 -7.560 1.00 84.81 90 ASN A CA 1
ATOM 681 C C . ASN A 1 90 ? 9.953 -7.440 -9.079 1.00 84.81 90 ASN A C 1
ATOM 683 O O . ASN A 1 90 ? 10.857 -7.621 -9.883 1.00 84.81 90 ASN A O 1
ATOM 687 N N . VAL A 1 91 ? 8.728 -7.086 -9.488 1.00 87.19 91 VAL A N 1
ATOM 688 C CA . VAL A 1 91 ? 8.382 -6.921 -10.912 1.00 87.19 91 VAL A CA 1
ATOM 689 C C . VAL A 1 91 ? 9.069 -5.692 -11.511 1.00 87.19 91 VAL A C 1
ATOM 691 O O . VAL A 1 91 ? 9.624 -5.776 -12.603 1.00 87.19 91 VAL A O 1
ATOM 694 N N . LEU A 1 92 ? 9.058 -4.561 -10.795 1.00 88.25 92 LEU A N 1
ATOM 695 C CA . LEU A 1 92 ? 9.689 -3.326 -11.277 1.00 88.25 92 LEU A CA 1
ATOM 696 C C . LEU A 1 92 ? 11.216 -3.462 -11.319 1.00 88.25 92 LEU A C 1
ATOM 698 O O . LEU A 1 92 ? 11.846 -3.017 -12.275 1.00 88.25 92 LEU A O 1
ATOM 702 N N . GLU A 1 93 ? 11.790 -4.131 -10.317 1.00 88.44 93 GLU A N 1
ATOM 703 C CA . GLU A 1 93 ? 13.218 -4.456 -10.269 1.00 88.44 93 GLU A CA 1
ATOM 704 C C . GLU A 1 93 ? 13.637 -5.328 -11.457 1.00 88.44 93 GLU A C 1
ATOM 706 O O . GLU A 1 93 ? 14.569 -4.985 -12.183 1.00 88.44 93 GLU A O 1
ATOM 711 N N . GLN A 1 94 ? 12.911 -6.422 -11.710 1.00 90.44 94 GLN A N 1
ATOM 712 C CA . GLN A 1 94 ? 13.190 -7.294 -12.850 1.00 90.44 94 GLN A CA 1
ATOM 713 C C . GLN A 1 94 ? 13.072 -6.547 -14.177 1.00 90.44 94 GLN A C 1
ATOM 715 O O . GLN A 1 94 ? 13.926 -6.723 -15.042 1.00 90.44 94 GLN A O 1
ATOM 720 N N . LEU A 1 95 ? 12.064 -5.684 -14.345 1.00 90.88 95 LEU A N 1
ATOM 721 C CA . LEU A 1 95 ? 11.921 -4.931 -15.589 1.00 90.88 95 LEU A CA 1
ATOM 722 C C . LEU A 1 95 ? 13.103 -3.986 -15.812 1.00 90.88 95 LEU A C 1
ATOM 724 O O . LEU A 1 95 ? 13.626 -3.919 -16.924 1.00 90.88 95 LEU A O 1
ATOM 728 N N . PHE A 1 96 ? 13.549 -3.292 -14.765 1.00 90.19 96 PHE A N 1
ATOM 729 C CA . PHE A 1 96 ? 14.728 -2.435 -14.837 1.00 90.19 96 PHE A CA 1
ATOM 730 C C . PHE A 1 96 ? 15.976 -3.222 -15.263 1.00 90.19 96 PHE A C 1
ATOM 732 O O . PHE A 1 96 ? 16.688 -2.796 -16.171 1.00 90.19 96 PHE A O 1
ATOM 739 N N . VAL A 1 97 ? 16.190 -4.413 -14.692 1.00 91.25 97 VAL A N 1
ATOM 740 C CA . VAL A 1 97 ? 17.299 -5.306 -15.071 1.00 91.25 97 VAL A CA 1
ATOM 741 C C . VAL A 1 97 ? 17.210 -5.731 -16.539 1.00 91.25 97 VAL A C 1
ATOM 743 O O . VAL A 1 97 ? 18.230 -5.760 -17.233 1.00 91.25 97 VAL A O 1
ATOM 746 N N . VAL A 1 98 ? 16.014 -6.034 -17.054 1.00 93.25 98 VAL A N 1
ATOM 747 C CA . VAL A 1 98 ? 15.852 -6.387 -18.474 1.00 93.25 98 VAL A CA 1
ATOM 748 C C . VAL A 1 98 ? 16.154 -5.188 -19.380 1.00 93.25 98 VAL A C 1
ATOM 750 O O . VAL A 1 98 ? 16.876 -5.348 -20.365 1.00 93.25 98 VAL A O 1
ATOM 753 N N . LEU A 1 99 ? 15.682 -3.983 -19.039 1.00 92.44 99 LEU A N 1
ATOM 754 C CA . LEU A 1 99 ? 16.007 -2.758 -19.786 1.00 92.44 99 LEU A CA 1
ATOM 755 C C . LEU A 1 99 ? 17.515 -2.471 -19.778 1.00 92.44 99 LEU A C 1
ATOM 757 O O . LEU A 1 99 ? 18.083 -2.143 -20.819 1.00 92.44 99 LEU A O 1
ATOM 761 N N . GLN A 1 100 ? 18.179 -2.669 -18.638 1.00 92.62 100 GLN A N 1
ATOM 762 C CA . GLN A 1 100 ? 19.632 -2.553 -18.522 1.00 92.62 100 GLN A CA 1
ATOM 763 C C . GLN A 1 100 ? 20.350 -3.565 -19.412 1.00 92.62 100 GLN A C 1
ATOM 765 O O . GLN A 1 100 ? 21.217 -3.183 -20.200 1.00 92.62 100 GLN A O 1
ATOM 770 N N . THR A 1 101 ? 19.909 -4.822 -19.388 1.00 94.00 101 THR A N 1
ATOM 771 C CA . THR A 1 101 ? 20.460 -5.883 -20.239 1.00 94.00 101 THR A CA 1
ATOM 772 C C . THR A 1 101 ? 20.344 -5.526 -21.723 1.00 94.00 101 THR A C 1
ATOM 774 O O . THR A 1 101 ? 21.307 -5.694 -22.465 1.00 94.00 101 THR A O 1
ATOM 777 N N . ILE A 1 102 ? 19.218 -4.948 -22.163 1.00 94.50 102 ILE A N 1
ATOM 778 C CA . ILE A 1 102 ? 19.055 -4.464 -23.544 1.00 94.50 102 ILE A CA 1
ATOM 779 C C . ILE A 1 102 ? 20.122 -3.418 -23.896 1.00 94.50 102 ILE A C 1
ATOM 781 O O . ILE A 1 102 ? 20.758 -3.508 -24.952 1.00 94.50 102 ILE A O 1
ATOM 785 N N . THR A 1 103 ? 20.338 -2.428 -23.023 1.00 93.88 103 THR A N 1
ATOM 786 C CA . THR A 1 103 ? 21.346 -1.384 -23.270 1.00 93.88 103 THR A CA 1
ATOM 787 C C . THR A 1 103 ? 22.771 -1.928 -23.261 1.00 93.88 103 THR A C 1
ATOM 789 O O . THR A 1 103 ? 23.580 -1.504 -24.086 1.00 93.88 103 THR A O 1
ATOM 792 N N . ASP A 1 104 ? 23.061 -2.913 -22.411 1.00 93.94 104 ASP A N 1
ATOM 793 C CA . ASP A 1 104 ? 24.375 -3.549 -22.298 1.00 93.94 104 ASP A CA 1
ATOM 794 C C . ASP A 1 104 ? 24.674 -4.504 -23.457 1.00 93.94 104 ASP A C 1
ATOM 796 O O . ASP A 1 104 ? 25.832 -4.676 -23.837 1.00 93.94 104 ASP A O 1
ATOM 800 N N . THR A 1 105 ? 23.644 -5.077 -24.081 1.00 94.50 105 THR A N 1
ATOM 801 C CA . THR A 1 105 ? 23.791 -5.870 -25.304 1.00 94.50 105 THR A CA 1
ATOM 802 C C . THR A 1 105 ? 24.100 -4.988 -26.517 1.00 94.50 105 THR A C 1
ATOM 804 O O . THR A 1 105 ? 24.957 -5.329 -27.331 1.00 94.50 105 THR A O 1
ATOM 807 N N . VAL A 1 106 ? 23.410 -3.854 -26.672 1.00 95.19 106 VAL A N 1
ATOM 808 C CA . VAL A 1 106 ? 23.420 -3.075 -27.928 1.00 95.19 106 VAL A CA 1
ATOM 809 C C . VAL A 1 106 ? 24.403 -1.906 -27.893 1.00 95.19 106 VAL A C 1
ATOM 811 O O . VAL A 1 106 ? 25.069 -1.633 -28.894 1.00 95.19 106 VAL A O 1
ATOM 814 N N . GLY A 1 107 ? 24.522 -1.227 -26.751 1.00 95.50 107 GLY A N 1
ATOM 815 C CA . GLY A 1 107 ? 25.372 -0.049 -26.572 1.00 95.50 107 GLY A CA 1
ATOM 816 C C . GLY A 1 107 ? 26.836 -0.314 -26.940 1.00 95.50 107 GLY A C 1
ATOM 817 O O . GLY A 1 107 ? 27.342 0.321 -27.868 1.00 95.50 107 GLY A O 1
ATOM 818 N N . PRO A 1 108 ? 27.515 -1.286 -26.303 1.00 96.19 108 PRO A N 1
ATOM 819 C CA . PRO A 1 108 ? 28.918 -1.591 -26.587 1.00 96.19 108 PRO A CA 1
ATOM 820 C C . PRO A 1 108 ? 29.184 -1.988 -28.046 1.00 96.19 108 PRO A C 1
ATOM 822 O O . PRO A 1 108 ? 30.191 -1.570 -28.622 1.00 96.19 108 PRO A O 1
ATOM 825 N N . LEU A 1 109 ? 28.274 -2.745 -28.673 1.00 96.94 109 LEU A N 1
ATOM 826 C CA . LEU A 1 109 ? 28.394 -3.142 -30.081 1.00 96.94 109 LEU A CA 1
ATOM 827 C C . LEU A 1 109 ? 28.303 -1.932 -31.016 1.00 96.94 109 LEU A C 1
ATOM 829 O O . LEU A 1 109 ? 29.116 -1.783 -31.928 1.00 96.94 109 LEU A O 1
ATOM 833 N N . GLY A 1 110 ? 27.361 -1.024 -30.761 1.00 96.44 110 GLY A N 1
ATOM 834 C CA . GLY A 1 110 ? 27.224 0.208 -31.530 1.00 96.44 110 GLY A CA 1
ATOM 835 C C . GLY A 1 110 ? 28.384 1.187 -31.338 1.00 96.44 110 GLY A C 1
ATOM 836 O O . GLY A 1 110 ? 28.835 1.805 -32.309 1.00 96.44 110 GLY A O 1
ATOM 837 N N . VAL A 1 111 ? 28.927 1.290 -30.119 1.00 97.31 111 VAL A N 1
ATOM 838 C CA . VAL A 1 111 ? 30.157 2.052 -29.839 1.00 97.31 111 VAL A CA 1
ATOM 839 C C . VAL A 1 111 ? 31.340 1.457 -30.600 1.00 97.31 111 VAL A C 1
ATOM 841 O O . VAL A 1 111 ? 32.073 2.202 -31.250 1.00 97.31 111 VAL A O 1
ATOM 844 N N . SER A 1 112 ? 31.487 0.129 -30.596 1.00 97.44 112 SER A N 1
ATOM 845 C CA . SER A 1 112 ? 32.528 -0.581 -31.351 1.00 97.44 112 SER A CA 1
ATOM 846 C C . SER A 1 112 ? 32.420 -0.316 -32.858 1.00 97.44 112 SER A C 1
ATOM 848 O O . SER A 1 112 ? 33.390 0.117 -33.483 1.00 97.44 112 SER A O 1
ATOM 850 N N . ALA A 1 113 ? 31.222 -0.455 -33.436 1.00 96.81 113 ALA A N 1
ATOM 851 C CA . ALA A 1 113 ? 30.977 -0.185 -34.854 1.00 96.81 113 ALA A CA 1
ATOM 852 C C . ALA A 1 113 ? 31.286 1.274 -35.231 1.00 96.81 113 ALA A C 1
ATOM 854 O O . ALA A 1 113 ? 31.912 1.559 -36.254 1.00 96.81 113 ALA A O 1
ATOM 855 N N . SER A 1 114 ? 30.892 2.209 -34.369 1.00 97.75 114 SER A N 1
ATOM 856 C CA . SER A 1 114 ? 31.157 3.638 -34.540 1.00 97.75 114 SER A CA 1
ATOM 857 C C . SER A 1 114 ? 32.649 3.965 -34.453 1.00 97.75 114 SER A C 1
ATOM 859 O O . SER A 1 114 ? 33.166 4.746 -35.252 1.00 97.75 114 SER A O 1
ATOM 861 N N . ALA A 1 115 ? 33.367 3.343 -33.516 1.00 97.75 115 ALA A N 1
ATOM 862 C CA . ALA A 1 115 ? 34.809 3.494 -33.378 1.00 97.75 115 ALA A CA 1
ATOM 863 C C . ALA A 1 115 ? 35.554 2.930 -34.597 1.00 97.75 115 ALA A C 1
ATOM 865 O O . ALA A 1 115 ? 36.466 3.588 -35.101 1.00 97.75 115 ALA A O 1
ATOM 866 N N . ALA A 1 116 ? 35.130 1.775 -35.118 1.00 96.88 116 ALA A N 1
ATOM 867 C CA . ALA A 1 116 ? 35.691 1.184 -36.329 1.00 96.88 116 ALA A CA 1
ATOM 868 C C . ALA A 1 116 ? 35.501 2.095 -37.556 1.00 96.88 116 ALA A C 1
ATOM 870 O O . ALA A 1 116 ? 36.459 2.362 -38.284 1.00 96.88 116 ALA A O 1
ATOM 871 N N . LEU A 1 117 ? 34.305 2.673 -37.733 1.00 96.31 117 LEU A N 1
ATOM 872 C CA . LEU A 1 117 ? 34.032 3.669 -38.780 1.00 96.31 117 LEU A CA 1
ATOM 873 C C . LEU A 1 117 ? 34.920 4.915 -38.650 1.00 96.31 117 LEU A C 1
ATOM 875 O O . LEU A 1 117 ? 35.454 5.403 -39.646 1.00 96.31 117 LEU A O 1
ATOM 879 N N . ALA A 1 118 ? 35.108 5.428 -37.431 1.00 96.56 118 ALA A N 1
ATOM 880 C CA . ALA A 1 118 ? 35.968 6.584 -37.181 1.00 96.56 118 ALA A CA 1
ATOM 881 C C . ALA A 1 118 ? 37.456 6.274 -37.426 1.00 96.56 118 ALA A C 1
ATOM 883 O O . ALA A 1 118 ? 38.190 7.122 -37.936 1.00 96.56 118 ALA A O 1
ATOM 884 N N . ALA A 1 119 ? 37.906 5.070 -37.063 1.00 94.88 119 ALA A N 1
ATOM 885 C CA . ALA A 1 119 ? 39.279 4.615 -37.251 1.00 94.88 119 ALA A CA 1
ATOM 886 C C . ALA A 1 119 ? 39.604 4.346 -38.727 1.00 94.88 119 ALA A C 1
ATOM 888 O O . ALA A 1 119 ? 40.722 4.617 -39.170 1.00 94.88 119 ALA A O 1
ATOM 889 N N . ALA A 1 120 ? 38.626 3.886 -39.512 1.00 93.75 120 ALA A N 1
ATOM 890 C CA . ALA A 1 120 ? 38.786 3.628 -40.938 1.00 93.75 120 ALA A CA 1
ATOM 891 C C . ALA A 1 120 ? 39.235 4.864 -41.729 1.00 93.75 120 ALA A C 1
ATOM 893 O O . ALA A 1 120 ? 40.045 4.750 -42.648 1.00 93.75 120 ALA A O 1
ATOM 894 N N . THR A 1 121 ? 38.798 6.063 -41.329 1.00 92.44 121 THR A N 1
ATOM 895 C CA . THR A 1 121 ? 39.208 7.329 -41.962 1.00 92.44 121 THR A CA 1
ATOM 896 C C . THR A 1 121 ? 40.655 7.726 -41.639 1.00 92.44 121 THR A C 1
ATOM 898 O O . THR A 1 121 ? 41.049 8.849 -41.924 1.00 92.44 121 THR A O 1
ATOM 901 N N . LEU A 1 122 ? 41.396 6.895 -40.907 1.00 90.25 122 LEU A N 1
ATOM 902 C CA . LEU A 1 122 ? 42.794 7.097 -40.517 1.00 90.25 122 LEU A CA 1
ATOM 903 C C . LEU A 1 122 ? 43.617 5.814 -40.728 1.00 90.25 122 LEU A C 1
ATOM 905 O O . LEU A 1 122 ? 44.733 5.706 -40.214 1.00 90.25 122 LEU A O 1
ATOM 909 N N . SER A 1 123 ? 43.038 4.803 -41.383 1.00 87.69 123 SER A N 1
ATOM 910 C CA . SER A 1 123 ? 43.601 3.458 -41.421 1.00 87.69 123 SER A CA 1
ATOM 911 C C . SER A 1 123 ? 44.800 3.384 -42.361 1.00 87.69 123 SER A C 1
ATOM 913 O O . SER A 1 123 ? 44.711 3.735 -43.534 1.00 87.69 123 SER A O 1
ATOM 915 N N . MET A 1 124 ? 45.914 2.872 -41.834 1.00 82.19 124 MET A N 1
ATOM 916 C CA . MET A 1 124 ? 47.121 2.530 -42.596 1.00 82.19 124 MET A CA 1
ATOM 917 C C . MET A 1 124 ? 47.088 1.079 -43.121 1.00 82.19 124 MET A C 1
ATOM 919 O O . MET A 1 124 ? 48.067 0.636 -43.722 1.00 82.19 124 MET A O 1
ATOM 923 N N . ALA A 1 125 ? 46.032 0.316 -42.809 1.00 84.50 125 ALA A N 1
ATOM 924 C CA . ALA A 1 125 ? 45.883 -1.069 -43.248 1.00 84.50 125 ALA A CA 1
ATOM 925 C C . ALA A 1 125 ? 45.582 -1.144 -44.754 1.00 84.50 125 ALA A C 1
ATOM 927 O O . ALA A 1 125 ? 45.343 -0.126 -45.403 1.00 84.50 125 ALA A O 1
ATOM 928 N N . ASP A 1 126 ? 45.609 -2.351 -45.319 1.00 88.50 126 ASP A N 1
ATOM 929 C CA . ASP A 1 126 ? 45.128 -2.544 -46.682 1.00 88.50 126 ASP A CA 1
ATOM 930 C C . ASP A 1 126 ? 43.602 -2.386 -46.739 1.00 88.50 126 ASP A C 1
ATOM 932 O O . ASP A 1 126 ? 42.895 -2.566 -45.746 1.00 88.50 126 ASP A O 1
ATOM 936 N N . ILE A 1 127 ? 43.080 -2.076 -47.928 1.00 89.06 127 ILE A N 1
ATOM 937 C CA . ILE A 1 127 ? 41.642 -1.859 -48.144 1.00 89.06 127 ILE A CA 1
ATOM 938 C C . ILE A 1 127 ? 40.822 -3.027 -47.568 1.00 89.06 127 ILE A C 1
ATOM 940 O O . ILE A 1 127 ? 39.798 -2.825 -46.921 1.00 89.06 127 ILE A O 1
ATOM 944 N N . LYS A 1 128 ? 41.280 -4.269 -47.767 1.00 90.44 128 LYS A N 1
ATOM 945 C CA . LYS A 1 128 ? 40.570 -5.453 -47.279 1.00 90.44 128 LYS A CA 1
ATOM 946 C C . LYS A 1 128 ? 40.490 -5.485 -45.749 1.00 90.44 128 LYS A C 1
ATOM 948 O O . LYS A 1 128 ? 39.397 -5.711 -45.236 1.00 90.44 128 LYS A O 1
ATOM 953 N N . GLY A 1 129 ? 41.601 -5.261 -45.045 1.00 90.12 129 GLY A N 1
ATOM 954 C CA . GLY A 1 129 ? 41.626 -5.191 -43.586 1.00 90.12 129 GLY A CA 1
ATOM 955 C C . GLY A 1 129 ? 40.750 -4.059 -43.058 1.00 90.12 129 GLY A C 1
ATOM 956 O O . GLY A 1 129 ? 39.872 -4.306 -42.239 1.00 90.12 129 GLY A O 1
ATOM 957 N N . THR A 1 130 ? 40.884 -2.848 -43.612 1.00 92.56 130 THR A N 1
ATOM 958 C CA . THR A 1 130 ? 40.105 -1.683 -43.163 1.00 92.56 130 THR A CA 1
ATOM 959 C C . THR A 1 130 ? 38.596 -1.915 -43.242 1.00 92.56 130 THR A C 1
ATOM 961 O O . THR A 1 130 ? 37.882 -1.586 -42.301 1.00 92.56 130 THR A O 1
ATOM 964 N N . PHE A 1 131 ? 38.084 -2.465 -44.347 1.00 94.62 131 PHE A N 1
ATOM 965 C CA . PHE A 1 131 ? 36.641 -2.677 -44.495 1.00 94.62 131 PHE A CA 1
ATOM 966 C C . PHE A 1 131 ? 36.129 -3.911 -43.742 1.00 94.62 131 PHE A C 1
ATOM 968 O O . PHE A 1 131 ? 34.973 -3.907 -43.329 1.00 94.62 131 PHE A O 1
ATOM 975 N N . HIS A 1 132 ? 36.964 -4.929 -43.514 1.00 93.50 132 HIS A N 1
ATOM 976 C CA . HIS A 1 132 ? 36.621 -6.043 -42.624 1.00 93.50 132 HIS A CA 1
ATOM 977 C C . HIS A 1 132 ? 36.418 -5.553 -41.185 1.00 93.50 132 HIS A C 1
ATOM 979 O O . HIS A 1 132 ? 35.364 -5.805 -40.609 1.00 93.50 132 HIS A O 1
ATOM 985 N N . ASP A 1 133 ? 37.347 -4.735 -40.678 1.00 93.69 133 ASP A N 1
ATOM 986 C CA . ASP A 1 133 ? 37.291 -4.174 -39.322 1.00 93.69 133 ASP A CA 1
ATOM 987 C C . ASP A 1 133 ? 36.050 -3.284 -39.088 1.00 93.69 133 ASP A C 1
ATOM 989 O O . ASP A 1 133 ? 35.588 -3.151 -37.958 1.00 93.69 133 ASP A O 1
ATOM 993 N N . ILE A 1 134 ? 35.491 -2.672 -40.143 1.00 95.00 134 ILE A N 1
ATOM 994 C CA . ILE A 1 134 ? 34.230 -1.907 -40.077 1.00 95.00 134 ILE A CA 1
ATOM 995 C C . ILE A 1 134 ? 33.009 -2.831 -40.096 1.00 95.00 134 ILE A C 1
ATOM 997 O O . ILE A 1 134 ? 32.033 -2.591 -39.384 1.00 95.00 134 ILE A O 1
ATOM 1001 N N . LEU A 1 135 ? 33.017 -3.830 -40.981 1.00 96.88 135 LEU A N 1
ATOM 1002 C CA . LEU A 1 135 ? 31.846 -4.662 -41.250 1.00 96.88 135 LEU A CA 1
ATOM 1003 C C . LEU A 1 135 ? 31.552 -5.625 -40.104 1.00 96.88 135 LEU A C 1
ATOM 1005 O O . LEU A 1 135 ? 30.381 -5.806 -39.779 1.00 96.88 135 LEU A O 1
ATOM 1009 N N . ASP A 1 136 ? 32.578 -6.188 -39.473 1.00 96.44 136 ASP A N 1
ATOM 1010 C CA . ASP A 1 136 ? 32.430 -7.147 -38.376 1.00 96.44 136 ASP A CA 1
ATOM 1011 C C . ASP A 1 136 ? 31.575 -6.603 -37.213 1.00 96.44 136 ASP A C 1
ATOM 1013 O O . ASP A 1 136 ? 30.522 -7.183 -36.938 1.00 96.44 136 ASP A O 1
ATOM 1017 N N . PRO A 1 137 ? 31.890 -5.448 -36.589 1.00 96.69 137 PRO A N 1
ATOM 1018 C CA . PRO A 1 137 ? 31.075 -4.929 -35.489 1.00 96.69 137 PRO A CA 1
ATOM 1019 C C . PRO A 1 137 ? 29.669 -4.477 -35.924 1.00 96.69 137 PRO A C 1
ATOM 1021 O O . PRO A 1 137 ? 28.738 -4.496 -35.118 1.00 96.69 137 PRO A O 1
ATOM 1024 N N . LEU A 1 138 ? 29.468 -4.097 -37.194 1.00 97.31 138 LEU A N 1
ATOM 1025 C CA . LEU A 1 138 ? 28.127 -3.818 -37.730 1.00 97.31 138 LEU A CA 1
ATOM 1026 C C . LEU A 1 138 ? 27.295 -5.102 -37.879 1.00 97.31 138 LEU A C 1
ATOM 1028 O O . LEU A 1 138 ? 26.087 -5.086 -37.627 1.00 97.31 138 LEU A O 1
ATOM 1032 N N . ILE A 1 139 ? 27.926 -6.208 -38.280 1.00 97.31 139 ILE A N 1
ATOM 1033 C CA . ILE A 1 139 ? 27.298 -7.531 -38.368 1.00 97.31 139 ILE A CA 1
ATOM 1034 C C . ILE A 1 139 ? 26.985 -8.065 -36.967 1.00 97.31 139 ILE A C 1
ATOM 1036 O O . ILE A 1 139 ? 25.893 -8.598 -36.760 1.00 97.31 139 ILE A O 1
ATOM 1040 N N . ASP A 1 140 ? 27.879 -7.877 -35.996 1.00 96.62 140 ASP A N 1
ATOM 1041 C CA . ASP A 1 140 ? 27.641 -8.257 -34.600 1.00 96.62 140 ASP A CA 1
ATOM 1042 C C . ASP A 1 140 ? 26.449 -7.494 -34.013 1.00 96.62 140 ASP A C 1
ATOM 1044 O O . ASP A 1 140 ? 25.545 -8.105 -33.439 1.00 96.62 140 ASP A O 1
ATOM 1048 N N . LEU A 1 141 ? 26.383 -6.175 -34.237 1.00 96.38 141 LEU A N 1
ATOM 1049 C CA . LEU A 1 141 ? 25.232 -5.353 -33.854 1.00 96.38 141 LEU A CA 1
ATOM 1050 C C . LEU A 1 141 ? 23.935 -5.877 -34.489 1.00 96.38 141 LEU A C 1
ATOM 1052 O O . LEU A 1 141 ? 22.925 -6.044 -33.806 1.00 96.38 141 LEU A O 1
ATOM 1056 N N . GLN A 1 142 ? 23.954 -6.172 -35.790 1.00 95.50 142 GLN A N 1
ATOM 1057 C CA . GLN A 1 142 ? 22.791 -6.714 -36.490 1.00 95.50 142 GLN A CA 1
ATOM 1058 C C . GLN A 1 142 ? 22.369 -8.085 -35.934 1.00 95.50 142 GLN A C 1
ATOM 1060 O O . GLN A 1 142 ? 21.176 -8.367 -35.813 1.00 95.50 142 GLN A O 1
ATOM 1065 N N . THR A 1 143 ? 23.341 -8.925 -35.578 1.00 96.06 143 THR A N 1
ATOM 1066 C CA . THR A 1 143 ? 23.117 -10.258 -35.011 1.00 96.06 143 THR A CA 1
ATOM 1067 C C . THR A 1 143 ? 22.498 -10.165 -33.622 1.00 96.06 143 THR A C 1
ATOM 1069 O O . THR A 1 143 ? 21.519 -10.857 -33.349 1.00 96.06 143 THR A O 1
ATOM 1072 N N . ALA A 1 144 ? 22.998 -9.275 -32.762 1.00 94.69 144 ALA A N 1
ATOM 1073 C CA . ALA A 1 144 ? 22.442 -9.056 -31.430 1.00 94.69 144 ALA A CA 1
ATOM 1074 C C . ALA A 1 144 ? 20.964 -8.636 -31.487 1.00 94.69 144 ALA A C 1
ATOM 1076 O O . ALA A 1 144 ? 20.140 -9.198 -30.764 1.00 94.69 144 ALA A O 1
ATOM 1077 N N . VAL A 1 145 ? 20.610 -7.733 -32.410 1.00 94.94 145 VAL A N 1
ATOM 1078 C CA . VAL A 1 145 ? 19.223 -7.278 -32.613 1.00 94.94 145 VAL A CA 1
ATOM 1079 C C . VAL A 1 145 ? 18.284 -8.413 -33.041 1.00 94.94 145 VAL A C 1
ATOM 1081 O O . VAL A 1 145 ? 17.128 -8.433 -32.635 1.00 94.94 145 VAL A O 1
ATOM 1084 N N . VAL A 1 146 ? 18.753 -9.373 -33.842 1.00 94.69 146 VAL A N 1
ATOM 1085 C CA . VAL A 1 146 ? 17.907 -10.476 -34.342 1.00 94.69 146 VAL A CA 1
ATOM 1086 C C . VAL A 1 146 ? 17.853 -11.662 -33.384 1.00 94.69 146 VAL A C 1
ATOM 1088 O O . VAL A 1 146 ? 16.849 -12.366 -33.353 1.00 94.69 146 VAL A O 1
ATOM 1091 N N . VAL A 1 147 ? 18.930 -11.918 -32.643 1.00 93.81 147 VAL A N 1
ATOM 1092 C CA . VAL A 1 147 ? 19.075 -13.147 -31.851 1.00 93.81 147 VAL A CA 1
ATOM 1093 C C . VAL A 1 147 ? 18.804 -12.905 -30.371 1.00 93.81 147 VAL A C 1
ATOM 1095 O O . VAL A 1 147 ? 18.040 -13.651 -29.775 1.00 93.81 147 VAL A O 1
ATOM 1098 N N . GLN A 1 148 ? 19.405 -11.873 -29.774 1.00 93.50 148 GLN A N 1
ATOM 1099 C CA . GLN A 1 148 ? 19.387 -11.680 -28.318 1.00 93.50 148 GLN A CA 1
ATOM 1100 C C . GLN A 1 148 ? 18.184 -10.846 -27.861 1.00 93.50 148 GLN A C 1
ATOM 1102 O O . GLN A 1 148 ? 17.533 -11.175 -26.874 1.00 93.50 148 GLN A O 1
ATOM 1107 N N . ILE A 1 149 ? 17.847 -9.787 -28.602 1.00 94.38 149 ILE A N 1
ATOM 1108 C CA . ILE A 1 149 ? 16.743 -8.885 -28.242 1.00 94.38 149 ILE A CA 1
ATOM 1109 C C . ILE A 1 149 ? 15.376 -9.587 -28.148 1.00 94.38 149 ILE A C 1
ATOM 1111 O O . ILE A 1 149 ? 14.655 -9.299 -27.192 1.00 94.38 149 ILE A O 1
ATOM 1115 N N . PRO A 1 150 ? 14.982 -10.512 -29.048 1.00 94.31 150 PRO A N 1
ATOM 1116 C CA . PRO A 1 150 ? 13.673 -11.161 -28.945 1.00 94.31 150 PRO A CA 1
ATOM 1117 C C . PRO A 1 150 ? 13.442 -11.917 -27.631 1.00 94.31 150 PRO A C 1
ATOM 1119 O O . PRO A 1 150 ? 12.322 -11.913 -27.127 1.00 94.31 150 PRO A O 1
ATOM 1122 N N . GLU A 1 151 ? 14.478 -12.525 -27.045 1.00 92.62 151 GLU A N 1
ATOM 1123 C CA . GLU A 1 151 ? 14.369 -13.202 -25.745 1.00 92.62 151 GLU A CA 1
ATOM 1124 C C . GLU A 1 151 ? 14.109 -12.199 -24.610 1.00 92.62 151 GLU A C 1
ATOM 1126 O O . GLU A 1 151 ? 13.258 -12.432 -23.752 1.00 92.62 151 GLU A O 1
ATOM 1131 N N . LEU A 1 152 ? 14.770 -11.038 -24.647 1.00 94.94 152 LEU A N 1
ATOM 1132 C CA . LEU A 1 152 ? 14.561 -9.960 -23.675 1.00 94.94 152 LEU A CA 1
ATOM 1133 C C . LEU A 1 152 ? 13.165 -9.330 -23.810 1.00 94.94 152 LEU A C 1
ATOM 1135 O O . LEU A 1 152 ? 12.539 -8.982 -22.810 1.00 94.94 152 LEU A O 1
ATOM 1139 N N . LEU A 1 153 ? 12.634 -9.237 -25.032 1.00 93.88 153 LEU A N 1
ATOM 1140 C CA . LEU A 1 153 ? 11.272 -8.756 -25.281 1.00 93.88 153 LEU A CA 1
ATOM 1141 C C . LEU A 1 153 ? 10.195 -9.686 -24.705 1.00 93.88 153 LEU A C 1
ATOM 1143 O O . LEU A 1 153 ? 9.153 -9.201 -24.263 1.00 93.88 153 LEU A O 1
ATOM 1147 N N . LEU A 1 154 ? 10.438 -11.001 -24.664 1.00 93.44 154 LEU A N 1
ATOM 1148 C CA . LEU A 1 154 ? 9.533 -11.940 -23.992 1.00 93.44 154 LEU A CA 1
ATOM 1149 C C . LEU A 1 154 ? 9.478 -11.674 -22.485 1.00 93.44 154 LEU A C 1
ATOM 1151 O O . LEU A 1 154 ? 8.385 -11.618 -21.924 1.00 93.44 154 LEU A O 1
ATOM 1155 N N . ALA A 1 155 ? 10.628 -11.421 -21.854 1.00 93.75 155 ALA A N 1
ATOM 1156 C CA . ALA A 1 155 ? 10.680 -11.062 -20.438 1.00 93.75 155 ALA A CA 1
ATOM 1157 C C . ALA A 1 155 ? 9.956 -9.731 -20.155 1.00 93.75 155 ALA A C 1
ATOM 1159 O O . ALA A 1 155 ? 9.198 -9.631 -19.192 1.00 93.75 155 ALA A O 1
ATOM 1160 N N . ILE A 1 156 ? 10.106 -8.722 -21.024 1.00 92.19 156 ILE A N 1
ATOM 1161 C CA . ILE A 1 156 ? 9.352 -7.459 -20.902 1.00 92.19 156 ILE A CA 1
ATOM 1162 C C . ILE A 1 156 ? 7.845 -7.705 -21.010 1.00 92.19 156 ILE A C 1
ATOM 1164 O O . ILE A 1 156 ? 7.081 -7.128 -20.236 1.00 92.19 156 ILE A O 1
ATOM 1168 N N . ASN A 1 157 ? 7.402 -8.569 -21.927 1.00 92.06 157 ASN A N 1
ATOM 1169 C CA . ASN A 1 157 ? 5.980 -8.868 -22.091 1.00 92.06 157 ASN A CA 1
ATOM 1170 C C . ASN A 1 157 ? 5.358 -9.450 -20.814 1.00 92.06 157 ASN A C 1
ATOM 1172 O O . ASN A 1 157 ? 4.227 -9.111 -20.474 1.00 92.06 157 ASN A O 1
ATOM 1176 N N . GLU A 1 158 ? 6.092 -10.312 -20.110 1.00 90.06 158 GLU A N 1
ATOM 1177 C CA . GLU A 1 158 ? 5.643 -10.908 -18.848 1.00 90.06 158 GLU A CA 1
ATOM 1178 C C . GLU A 1 158 ? 5.576 -9.887 -17.702 1.00 90.06 158 GLU A C 1
ATOM 1180 O O . GLU A 1 158 ? 4.717 -10.002 -16.830 1.00 90.06 158 GLU A O 1
ATOM 1185 N N . LEU A 1 159 ? 6.452 -8.877 -17.711 1.00 89.94 159 LEU A N 1
ATOM 1186 C CA . LEU A 1 159 ? 6.600 -7.914 -16.614 1.00 89.94 159 LEU A CA 1
ATOM 1187 C C . LEU A 1 159 ? 5.763 -6.636 -16.785 1.00 89.94 159 LEU A C 1
ATOM 1189 O O . LEU A 1 159 ? 5.244 -6.112 -15.801 1.00 89.94 159 LEU A O 1
ATOM 1193 N N . ALA A 1 160 ? 5.648 -6.123 -18.013 1.00 87.00 160 ALA A N 1
ATOM 1194 C CA . ALA A 1 160 ? 5.060 -4.813 -18.326 1.00 87.00 160 ALA A CA 1
ATOM 1195 C C . ALA A 1 160 ? 3.971 -4.861 -19.414 1.00 87.00 160 ALA A C 1
ATOM 1197 O O . ALA A 1 160 ? 3.303 -3.859 -19.671 1.00 87.00 160 ALA A O 1
ATOM 1198 N N . GLY A 1 161 ? 3.764 -6.017 -20.049 1.00 86.75 161 GLY A N 1
ATOM 1199 C CA . GLY A 1 161 ? 2.760 -6.201 -21.092 1.00 86.75 161 GLY A CA 1
ATOM 1200 C C . GLY A 1 161 ? 3.201 -5.752 -22.490 1.00 86.75 161 GLY A C 1
ATOM 1201 O O . GLY A 1 161 ? 4.335 -5.345 -22.738 1.00 86.75 161 GLY A O 1
ATOM 1202 N N . SER A 1 162 ? 2.271 -5.860 -23.442 1.00 88.69 162 SER A N 1
ATOM 1203 C CA . SER A 1 162 ? 2.585 -5.799 -24.878 1.00 88.69 162 SER A CA 1
ATOM 1204 C C . SER A 1 162 ? 2.881 -4.402 -25.430 1.00 88.69 162 SER A C 1
ATOM 1206 O O . SER A 1 162 ? 3.570 -4.293 -26.440 1.00 88.69 162 SER A O 1
ATOM 1208 N N . ALA A 1 163 ? 2.389 -3.330 -24.805 1.00 88.38 163 ALA A N 1
ATOM 1209 C CA . ALA A 1 163 ? 2.542 -1.976 -25.343 1.00 88.38 163 ALA A CA 1
ATOM 1210 C C . ALA A 1 163 ? 4.019 -1.548 -25.414 1.00 88.38 163 ALA A C 1
ATOM 1212 O O . ALA A 1 163 ? 4.493 -1.162 -26.484 1.00 88.38 163 ALA A O 1
ATOM 1213 N N . LEU A 1 164 ? 4.759 -1.709 -24.312 1.00 90.56 164 LEU A N 1
ATOM 1214 C CA . LEU A 1 164 ? 6.199 -1.453 -24.259 1.00 90.56 164 LEU A CA 1
ATOM 1215 C C . LEU A 1 164 ? 6.983 -2.366 -25.217 1.00 90.56 164 LEU A C 1
ATOM 1217 O O . LEU A 1 164 ? 7.894 -1.912 -25.907 1.00 90.56 164 LEU A O 1
ATOM 1221 N N . VAL A 1 165 ? 6.595 -3.642 -25.318 1.00 93.62 165 VAL A N 1
ATOM 1222 C CA . VAL A 1 165 ? 7.215 -4.604 -26.247 1.00 93.62 165 VAL A CA 1
ATOM 1223 C C . VAL A 1 165 ? 7.085 -4.138 -27.691 1.00 93.62 165 VAL A C 1
ATOM 1225 O O . VAL A 1 165 ? 8.063 -4.177 -28.429 1.00 93.62 165 VAL A O 1
ATOM 1228 N N . LEU A 1 166 ? 5.897 -3.687 -28.100 1.00 92.62 166 LEU A N 1
ATOM 1229 C CA . LEU A 1 166 ? 5.655 -3.222 -29.465 1.00 92.62 166 LEU A CA 1
ATOM 1230 C C . LEU A 1 166 ? 6.490 -1.982 -29.803 1.00 92.62 166 LEU A C 1
ATOM 1232 O O . LEU A 1 166 ? 7.032 -1.922 -30.904 1.00 92.62 166 LEU A O 1
ATOM 1236 N N . GLN A 1 167 ? 6.634 -1.037 -28.867 1.00 91.88 167 GLN A N 1
ATOM 1237 C CA . GLN A 1 167 ? 7.477 0.154 -29.047 1.00 91.88 167 GLN A CA 1
ATOM 1238 C C . GLN A 1 167 ? 8.950 -0.230 -29.234 1.00 91.88 167 GLN A C 1
ATOM 1240 O O . GLN A 1 167 ? 9.559 0.112 -30.247 1.00 91.88 167 GLN A O 1
ATOM 1245 N N . ILE A 1 168 ? 9.500 -1.023 -28.309 1.00 94.19 168 ILE A N 1
ATOM 1246 C CA . ILE A 1 168 ? 10.909 -1.437 -28.356 1.00 94.19 168 ILE A CA 1
ATOM 1247 C C . ILE A 1 168 ? 11.180 -2.321 -29.590 1.00 94.19 168 ILE A C 1
ATOM 1249 O O . ILE A 1 168 ? 12.220 -2.200 -30.238 1.00 94.19 168 ILE A O 1
ATOM 1253 N N . MET A 1 169 ? 10.242 -3.194 -29.972 1.00 94.81 169 MET A N 1
ATOM 1254 C CA . MET A 1 169 ? 10.365 -4.036 -31.167 1.00 94.81 169 MET A CA 1
ATOM 1255 C C . MET A 1 169 ? 10.369 -3.219 -32.469 1.00 94.81 169 MET A C 1
ATOM 1257 O O . MET A 1 169 ? 11.130 -3.542 -33.388 1.00 94.81 169 MET A O 1
ATOM 1261 N N . ASP A 1 170 ? 9.539 -2.178 -32.571 1.00 95.00 170 ASP A N 1
ATOM 1262 C CA . ASP A 1 170 ? 9.525 -1.271 -33.727 1.00 95.00 170 ASP A CA 1
ATOM 1263 C C . ASP A 1 170 ? 10.859 -0.517 -33.848 1.00 95.00 170 ASP A C 1
ATOM 1265 O O . ASP A 1 170 ? 11.491 -0.504 -34.909 1.00 95.00 170 ASP A O 1
ATOM 1269 N N . GLU A 1 171 ? 11.369 -0.006 -32.728 1.00 95.69 171 GLU A N 1
ATOM 1270 C CA . GLU A 1 171 ? 12.672 0.657 -32.651 1.00 95.69 171 GLU A CA 1
ATOM 1271 C C . GLU A 1 171 ? 13.817 -0.263 -33.075 1.00 95.69 171 GLU A C 1
ATOM 1273 O O . GLU A 1 171 ? 14.645 0.111 -33.913 1.00 95.69 171 GLU A O 1
ATOM 1278 N N . PHE A 1 172 ? 13.839 -1.506 -32.589 1.00 97.19 172 PHE A N 1
ATOM 1279 C CA . PHE A 1 172 ? 14.836 -2.487 -33.012 1.00 97.19 172 PHE A CA 1
ATOM 1280 C C . PHE A 1 172 ? 14.701 -2.897 -34.476 1.00 97.19 172 PHE A C 1
ATOM 1282 O O . PHE A 1 172 ? 15.715 -3.127 -35.141 1.00 97.19 172 PHE A O 1
ATOM 1289 N N . SER A 1 173 ? 13.485 -2.916 -35.019 1.00 96.69 173 SER A N 1
ATOM 1290 C CA . SER A 1 173 ? 13.264 -3.136 -36.450 1.00 96.69 173 SER A CA 1
ATOM 1291 C C . SER A 1 173 ? 13.870 -1.998 -37.281 1.00 96.69 173 SER A C 1
ATOM 1293 O O . SER A 1 173 ? 14.556 -2.250 -38.278 1.00 96.69 173 SER A O 1
ATOM 1295 N N . MET A 1 174 ? 13.712 -0.745 -36.844 1.00 96.75 174 MET A N 1
ATOM 1296 C CA . MET A 1 174 ? 14.340 0.419 -37.480 1.00 96.75 174 MET A CA 1
ATOM 1297 C C . MET A 1 174 ? 15.870 0.401 -37.353 1.00 96.75 174 MET A C 1
ATOM 1299 O O . MET A 1 174 ? 16.580 0.682 -38.329 1.00 96.75 174 MET A O 1
ATOM 1303 N N . ILE A 1 175 ? 16.407 0.013 -36.194 1.00 97.12 175 ILE A N 1
ATOM 1304 C CA . ILE A 1 175 ? 17.851 -0.168 -35.977 1.00 97.12 175 ILE A CA 1
ATOM 1305 C C . ILE A 1 175 ? 18.397 -1.252 -36.911 1.00 97.12 175 ILE A C 1
ATOM 1307 O O . ILE A 1 175 ? 19.374 -1.014 -37.615 1.00 97.12 175 ILE A O 1
ATOM 1311 N N . TYR A 1 176 ? 17.735 -2.405 -37.018 1.00 97.31 176 TYR A N 1
ATOM 1312 C CA . TYR A 1 176 ? 18.138 -3.477 -37.932 1.00 97.31 176 TYR A CA 1
ATOM 1313 C C . TYR A 1 176 ? 18.215 -2.999 -39.392 1.00 97.31 176 TYR A C 1
ATOM 1315 O O . TYR A 1 176 ? 19.216 -3.230 -40.080 1.00 97.31 176 TYR A O 1
ATOM 1323 N N . VAL A 1 177 ? 17.176 -2.305 -39.872 1.00 97.69 177 VAL A N 1
ATOM 1324 C CA . VAL A 1 177 ? 17.114 -1.796 -41.253 1.00 97.69 177 VAL A CA 1
ATOM 1325 C C . VAL A 1 177 ? 18.180 -0.727 -41.508 1.00 97.69 177 VAL A C 1
ATOM 1327 O O . VAL A 1 177 ? 18.839 -0.743 -42.553 1.00 97.69 177 VAL A O 1
ATOM 1330 N N . SER A 1 178 ? 18.388 0.189 -40.562 1.00 97.81 178 SER A N 1
ATOM 1331 C CA . SER A 1 178 ? 19.387 1.257 -40.692 1.00 97.81 178 SER A CA 1
ATOM 1332 C C . SER A 1 178 ? 20.826 0.739 -40.602 1.00 97.81 178 SER A C 1
ATOM 1334 O O . SER A 1 178 ? 21.646 1.121 -41.438 1.00 97.81 178 SER A O 1
ATOM 1336 N N . THR A 1 179 ? 21.118 -0.223 -39.722 1.00 97.94 179 THR A N 1
ATOM 1337 C CA . THR A 1 179 ? 22.407 -0.938 -39.684 1.00 97.94 179 THR A CA 1
ATOM 1338 C C . THR A 1 179 ? 22.669 -1.674 -40.995 1.00 97.94 179 THR A C 1
ATOM 1340 O O . THR A 1 179 ? 23.747 -1.546 -41.572 1.00 97.94 179 THR A O 1
ATOM 1343 N N . ARG A 1 180 ? 21.671 -2.375 -41.551 1.00 97.81 180 ARG A N 1
ATOM 1344 C CA . ARG A 1 180 ? 21.802 -3.040 -42.858 1.00 97.81 180 ARG A CA 1
ATOM 1345 C C . ARG A 1 180 ? 22.062 -2.051 -43.997 1.00 97.81 180 ARG A C 1
ATOM 1347 O O . ARG A 1 180 ? 22.843 -2.342 -44.903 1.00 97.81 180 ARG A O 1
ATOM 1354 N N . THR A 1 181 ? 21.416 -0.888 -43.956 1.00 97.88 181 THR A N 1
ATOM 1355 C CA . THR A 1 181 ? 21.638 0.193 -44.928 1.00 97.88 181 THR A CA 1
ATOM 1356 C C . THR A 1 181 ? 23.071 0.715 -44.837 1.00 97.88 181 THR A C 1
ATOM 1358 O O . THR A 1 181 ? 23.721 0.902 -45.865 1.00 97.88 181 THR A O 1
ATOM 1361 N N . LEU A 1 182 ? 23.591 0.874 -43.617 1.00 98.25 182 LEU A N 1
ATOM 1362 C CA . LEU A 1 182 ? 24.973 1.274 -43.370 1.00 98.25 182 LEU A CA 1
ATOM 1363 C C . LEU A 1 182 ? 25.975 0.225 -43.864 1.00 98.25 182 LEU A C 1
ATOM 1365 O O . LEU A 1 182 ? 26.898 0.584 -44.588 1.00 98.25 182 LEU A O 1
ATOM 1369 N N . ILE A 1 183 ? 25.748 -1.061 -43.582 1.00 98.12 183 ILE A N 1
ATOM 1370 C CA . ILE A 1 183 ? 26.546 -2.173 -44.126 1.00 98.12 183 ILE A CA 1
ATOM 1371 C C . ILE A 1 183 ? 26.599 -2.099 -45.659 1.00 98.12 183 ILE A C 1
ATOM 1373 O O . ILE A 1 183 ? 27.677 -2.149 -46.250 1.00 98.12 183 ILE A O 1
ATOM 1377 N N . GLY A 1 184 ? 25.449 -1.925 -46.319 1.00 97.62 184 GLY A N 1
ATOM 1378 C CA . GLY A 1 184 ? 25.381 -1.795 -47.776 1.00 97.62 184 GLY A CA 1
ATOM 1379 C C . GLY A 1 184 ? 26.169 -0.594 -48.311 1.00 97.62 184 GLY A C 1
ATOM 1380 O O . GLY A 1 184 ? 26.905 -0.731 -49.288 1.00 97.62 184 GLY A O 1
ATOM 1381 N N . ALA A 1 185 ? 26.060 0.563 -47.652 1.00 97.75 185 ALA A N 1
ATOM 1382 C CA . ALA A 1 185 ? 26.808 1.766 -48.017 1.00 97.75 185 ALA A CA 1
ATOM 1383 C C . ALA A 1 185 ? 28.326 1.584 -47.832 1.00 97.75 185 ALA A C 1
ATOM 1385 O O . ALA A 1 185 ? 29.104 1.989 -48.694 1.00 97.75 185 ALA A O 1
ATOM 1386 N N . VAL A 1 186 ? 28.752 0.916 -46.755 1.00 97.31 186 VAL A N 1
ATOM 1387 C CA . VAL A 1 186 ? 30.163 0.584 -46.496 1.00 97.31 186 VAL A CA 1
ATOM 1388 C C . VAL A 1 186 ? 30.708 -0.377 -47.556 1.00 97.31 186 VAL A C 1
ATOM 1390 O O . VAL A 1 186 ? 31.811 -0.165 -48.052 1.00 97.31 186 VAL A O 1
ATOM 1393 N N . ILE A 1 187 ? 29.936 -1.386 -47.977 1.00 97.31 187 ILE A N 1
ATOM 1394 C CA . ILE A 1 187 ? 30.331 -2.303 -49.062 1.00 97.31 187 ILE A CA 1
ATOM 1395 C C . ILE A 1 187 ? 30.481 -1.554 -50.394 1.00 97.31 187 ILE A C 1
ATOM 1397 O O . ILE A 1 187 ? 31.430 -1.800 -51.140 1.00 97.31 187 ILE A O 1
ATOM 1401 N N . GLN A 1 188 ? 29.574 -0.622 -50.702 1.00 96.81 188 GLN A N 1
ATOM 1402 C CA . GLN A 1 188 ? 29.689 0.217 -51.900 1.00 96.81 188 GLN A CA 1
ATOM 1403 C C . GLN A 1 188 ? 30.924 1.120 -51.844 1.00 96.81 188 GLN A C 1
ATOM 1405 O O . GLN A 1 188 ? 31.611 1.270 -52.856 1.00 96.81 188 GLN A O 1
ATOM 1410 N N . LEU A 1 189 ? 31.235 1.676 -50.668 1.00 95.44 189 LEU A N 1
ATOM 1411 C CA . LEU A 1 189 ? 32.456 2.449 -50.455 1.00 95.44 189 LEU A CA 1
ATOM 1412 C C . LEU A 1 189 ? 33.697 1.580 -50.665 1.00 95.44 189 LEU A C 1
ATOM 1414 O O . LEU A 1 189 ? 34.587 1.988 -51.404 1.00 95.44 189 LEU A O 1
ATOM 1418 N N . ALA A 1 190 ? 33.718 0.362 -50.118 1.00 94.81 190 ALA A N 1
ATOM 1419 C CA . ALA A 1 190 ? 34.808 -0.589 -50.317 1.00 94.81 190 ALA A CA 1
ATOM 1420 C C . ALA A 1 190 ? 35.045 -0.882 -51.804 1.00 94.81 190 ALA A C 1
ATOM 1422 O O . ALA A 1 190 ? 36.171 -0.785 -52.287 1.00 94.81 190 ALA A O 1
ATOM 1423 N N . ALA A 1 191 ? 33.979 -1.183 -52.551 1.00 95.00 191 ALA A N 1
ATOM 1424 C CA . ALA A 1 191 ? 34.067 -1.457 -53.982 1.00 95.00 191 ALA A CA 1
ATOM 1425 C C . ALA A 1 191 ? 34.561 -0.238 -54.780 1.00 95.00 191 ALA A C 1
ATOM 1427 O O . ALA A 1 191 ? 35.381 -0.384 -55.687 1.00 95.00 191 ALA A O 1
ATOM 1428 N N . ASN A 1 192 ? 34.100 0.970 -54.438 1.00 94.69 192 ASN A N 1
ATOM 1429 C CA . ASN A 1 192 ? 34.543 2.185 -55.113 1.00 94.69 192 ASN A CA 1
ATOM 1430 C C . ASN A 1 192 ? 36.017 2.500 -54.816 1.00 94.69 192 ASN A C 1
ATOM 1432 O O . ASN A 1 192 ? 36.768 2.749 -55.757 1.00 94.69 192 ASN A O 1
ATOM 1436 N N . VAL A 1 193 ? 36.445 2.393 -53.555 1.00 93.00 193 VAL A N 1
ATOM 1437 C CA . VAL A 1 193 ? 37.845 2.580 -53.134 1.00 93.00 193 VAL A CA 1
ATOM 1438 C C . VAL A 1 193 ? 38.777 1.565 -53.814 1.00 93.00 193 VAL A C 1
ATOM 1440 O O . VAL A 1 193 ? 39.866 1.932 -54.237 1.00 93.00 193 VAL A O 1
ATOM 1443 N N . GLN A 1 194 ? 38.341 0.315 -54.010 1.00 92.69 194 GLN A N 1
ATOM 1444 C CA . GLN A 1 194 ? 39.109 -0.703 -54.750 1.00 92.69 194 GLN A CA 1
ATOM 1445 C C . GLN A 1 194 ? 39.221 -0.419 -56.255 1.00 92.69 194 GLN A C 1
ATOM 1447 O O . GLN A 1 194 ? 40.155 -0.891 -56.900 1.00 92.69 194 GLN A O 1
ATOM 1452 N N . SER A 1 195 ? 38.254 0.301 -56.831 1.00 91.38 195 SER A N 1
ATOM 1453 C CA . SER A 1 195 ? 38.186 0.556 -58.277 1.00 91.38 195 SER A CA 1
ATOM 1454 C C . SER A 1 195 ? 39.018 1.753 -58.746 1.00 91.38 195 SER A C 1
ATOM 1456 O O . SER A 1 195 ? 39.238 1.900 -59.948 1.00 91.38 195 SER A O 1
ATOM 1458 N N . VAL A 1 196 ? 39.467 2.606 -57.821 1.00 89.81 196 VAL A N 1
ATOM 1459 C CA . VAL A 1 196 ? 40.171 3.859 -58.124 1.00 89.81 196 VAL A CA 1
ATOM 1460 C C . VAL A 1 196 ? 41.662 3.753 -57.823 1.00 89.81 196 VAL A C 1
ATOM 1462 O O . VAL A 1 196 ? 42.080 3.021 -56.930 1.00 89.81 196 VAL A O 1
ATOM 1465 N N . SER A 1 197 ? 42.482 4.492 -58.576 1.00 81.88 197 SER A N 1
ATOM 1466 C CA . SER A 1 197 ? 43.939 4.533 -58.354 1.00 81.88 197 SER A CA 1
ATOM 1467 C C . SER A 1 197 ? 44.376 5.748 -57.533 1.00 81.88 197 SER A C 1
ATOM 1469 O O . SER A 1 197 ? 45.441 5.711 -56.920 1.00 81.88 197 SER A O 1
ATOM 1471 N N . ASN A 1 198 ? 43.556 6.807 -57.498 1.00 84.69 198 ASN A N 1
ATOM 1472 C CA . ASN A 1 198 ? 43.811 8.026 -56.731 1.00 84.69 198 ASN A CA 1
ATOM 1473 C C . ASN A 1 198 ? 42.667 8.315 -55.737 1.00 84.69 198 ASN A C 1
ATOM 1475 O O . ASN A 1 198 ? 41.501 8.225 -56.121 1.00 84.69 198 ASN A O 1
ATOM 1479 N N . PRO A 1 199 ? 42.957 8.765 -54.499 1.00 85.06 199 PRO A N 1
ATOM 1480 C CA . PRO A 1 199 ? 41.928 9.129 -53.514 1.00 85.06 199 PRO A CA 1
ATOM 1481 C C . PRO A 1 199 ? 40.938 10.212 -53.974 1.00 85.06 199 PRO A C 1
ATOM 1483 O O . PRO A 1 199 ? 39.789 10.223 -53.541 1.00 85.06 199 PRO A O 1
ATOM 1486 N N . SER A 1 200 ? 41.353 11.103 -54.882 1.00 85.81 200 SER A N 1
ATOM 1487 C CA . SER A 1 200 ? 40.497 12.148 -55.463 1.00 85.81 200 SER A CA 1
ATOM 1488 C C . SER A 1 200 ? 39.446 11.623 -56.448 1.00 85.81 200 SER A C 1
ATOM 1490 O O . SER A 1 200 ? 38.585 12.384 -56.875 1.00 85.81 200 SER A O 1
ATOM 1492 N N . GLU A 1 201 ? 39.538 10.356 -56.857 1.00 89.38 201 GLU A N 1
ATOM 1493 C CA . GLU A 1 201 ? 38.592 9.708 -57.777 1.00 89.38 201 GLU A CA 1
ATOM 1494 C C . GLU A 1 201 ? 37.482 8.945 -57.033 1.00 89.38 201 GLU A C 1
ATOM 1496 O O . GLU A 1 201 ? 36.553 8.441 -57.669 1.00 89.38 201 GLU A O 1
ATOM 1501 N N . VAL A 1 202 ? 37.555 8.855 -55.696 1.00 91.12 202 VAL A N 1
ATOM 1502 C CA . VAL A 1 202 ? 36.493 8.253 -54.876 1.00 91.12 202 VAL A CA 1
ATOM 1503 C C . VAL A 1 202 ? 35.205 9.055 -55.071 1.00 91.12 202 VAL A C 1
ATOM 1505 O O . VAL A 1 202 ? 35.174 10.277 -54.944 1.00 91.12 202 VAL A O 1
ATOM 1508 N N . ASN A 1 203 ? 34.124 8.357 -55.403 1.00 93.00 203 ASN A N 1
ATOM 1509 C CA . ASN A 1 203 ? 32.856 8.962 -55.769 1.00 93.00 203 ASN A CA 1
ATOM 1510 C C . ASN A 1 203 ? 32.165 9.566 -54.535 1.00 93.00 203 ASN A C 1
ATOM 1512 O O . ASN A 1 203 ? 31.708 8.845 -53.645 1.00 93.00 203 ASN A O 1
ATOM 1516 N N . GLU A 1 204 ? 32.010 10.891 -54.533 1.00 91.50 204 GLU A N 1
ATOM 1517 C CA . GLU A 1 204 ? 31.369 11.669 -53.463 1.00 91.50 204 GLU A CA 1
ATOM 1518 C C . GLU A 1 204 ? 29.957 11.164 -53.105 1.00 91.50 204 GLU A C 1
ATOM 1520 O O . GLU A 1 204 ? 29.548 11.190 -51.941 1.00 91.50 204 GLU A O 1
ATOM 1525 N N . SER A 1 205 ? 29.211 10.630 -54.080 1.00 92.75 205 SER A N 1
ATOM 1526 C CA . SER A 1 205 ? 27.869 10.085 -53.832 1.00 92.75 205 SER A CA 1
ATOM 1527 C C . SER A 1 205 ? 27.876 8.858 -52.912 1.00 92.75 205 SER A C 1
ATOM 1529 O O . SER A 1 205 ? 26.943 8.683 -52.128 1.00 92.75 205 SER A O 1
ATOM 1531 N N . VAL A 1 206 ? 28.937 8.045 -52.949 1.00 94.44 206 VAL A N 1
ATOM 1532 C CA . VAL A 1 206 ? 29.080 6.848 -52.107 1.00 94.44 206 VAL A CA 1
ATOM 1533 C C . VAL A 1 206 ? 29.442 7.242 -50.673 1.00 94.44 206 VAL A C 1
ATOM 1535 O O . VAL A 1 206 ? 28.863 6.718 -49.723 1.00 94.44 206 VAL A O 1
ATOM 1538 N N . ILE A 1 207 ? 30.312 8.244 -50.512 1.00 94.12 207 ILE A N 1
ATOM 1539 C CA . ILE A 1 207 ? 30.656 8.835 -49.207 1.00 94.12 207 ILE A CA 1
ATOM 1540 C C . ILE A 1 207 ? 29.418 9.471 -48.566 1.00 94.12 207 ILE A C 1
ATOM 1542 O O . ILE A 1 207 ? 29.104 9.219 -47.401 1.00 94.12 207 ILE A O 1
ATOM 1546 N N . THR A 1 208 ? 28.653 10.230 -49.353 1.00 94.75 208 THR A N 1
ATOM 1547 C CA . THR A 1 208 ? 27.369 10.799 -48.924 1.00 94.75 208 THR A CA 1
ATOM 1548 C C . THR A 1 208 ? 26.371 9.705 -48.528 1.00 94.75 208 THR A C 1
ATOM 1550 O O . THR A 1 208 ? 25.602 9.884 -47.583 1.00 94.75 208 THR A O 1
ATOM 1553 N N . GLY A 1 209 ? 26.385 8.558 -49.214 1.00 96.50 209 GLY A N 1
ATOM 1554 C CA . GLY A 1 209 ? 25.587 7.383 -48.863 1.00 96.50 209 GLY A CA 1
ATOM 1555 C C . GLY A 1 209 ? 25.904 6.844 -47.467 1.00 96.50 209 GLY A C 1
ATOM 1556 O O . GLY A 1 209 ? 24.984 6.628 -46.677 1.00 96.50 209 GLY A O 1
ATOM 1557 N N . VAL A 1 210 ? 27.193 6.703 -47.133 1.00 97.19 210 VAL A N 1
ATOM 1558 C CA . VAL A 1 210 ? 27.645 6.282 -45.794 1.00 97.19 210 VAL A CA 1
ATOM 1559 C C . VAL A 1 210 ? 27.215 7.294 -44.731 1.00 97.19 210 VAL A C 1
ATOM 1561 O O . VAL A 1 210 ? 26.604 6.906 -43.737 1.00 97.19 210 VAL A O 1
ATOM 1564 N N . LEU A 1 211 ? 27.432 8.592 -44.969 1.00 97.06 211 LEU A N 1
ATOM 1565 C CA . LEU A 1 211 ? 27.012 9.657 -44.049 1.00 97.06 211 LEU A CA 1
ATOM 1566 C C . LEU A 1 211 ? 25.510 9.612 -43.744 1.00 97.06 211 LEU A C 1
ATOM 1568 O O . LEU A 1 211 ? 25.112 9.664 -42.581 1.00 97.06 211 LEU A O 1
ATOM 1572 N N . ARG A 1 212 ? 24.669 9.477 -44.777 1.00 97.44 212 ARG A N 1
ATOM 1573 C CA . ARG A 1 212 ? 23.210 9.386 -44.612 1.00 97.44 212 ARG A CA 1
ATOM 1574 C C . ARG A 1 212 ? 22.799 8.139 -43.839 1.00 97.44 212 ARG A C 1
ATOM 1576 O O . ARG A 1 212 ? 21.918 8.223 -42.990 1.00 97.44 212 ARG A O 1
ATOM 1583 N N . ALA A 1 213 ? 23.433 6.999 -44.108 1.00 98.06 213 ALA A N 1
ATOM 1584 C CA . ALA A 1 213 ? 23.133 5.760 -43.402 1.00 98.06 213 ALA A CA 1
ATOM 1585 C C . ALA A 1 213 ? 23.516 5.835 -41.913 1.00 98.06 213 ALA A C 1
ATOM 1587 O O . ALA A 1 213 ? 22.752 5.383 -41.062 1.00 98.06 213 ALA A O 1
ATOM 1588 N N . MET A 1 214 ? 24.644 6.473 -41.582 1.00 98.12 214 MET A N 1
ATOM 1589 C CA . MET A 1 214 ? 25.046 6.718 -40.192 1.00 98.12 214 MET A CA 1
ATOM 1590 C C . MET A 1 214 ? 24.088 7.669 -39.474 1.00 98.12 214 MET A C 1
ATOM 1592 O O . MET A 1 214 ? 23.722 7.418 -38.330 1.00 98.12 214 MET A O 1
ATOM 1596 N N . GLN A 1 215 ? 23.655 8.743 -40.140 1.00 97.56 215 GLN A N 1
ATOM 1597 C CA . GLN A 1 215 ? 22.671 9.675 -39.585 1.00 97.56 215 GLN A CA 1
ATOM 1598 C C . GLN A 1 215 ? 21.322 8.994 -39.337 1.00 97.56 215 GLN A C 1
ATOM 1600 O O . GLN A 1 215 ? 20.734 9.198 -38.280 1.00 97.56 215 GLN A O 1
ATOM 1605 N N . LEU A 1 216 ? 20.867 8.150 -40.268 1.00 97.62 216 LEU A N 1
ATOM 1606 C CA . LEU A 1 216 ? 19.642 7.368 -40.108 1.00 97.62 216 LEU A CA 1
ATOM 1607 C C . LEU A 1 216 ? 19.731 6.424 -38.901 1.00 97.62 216 LEU A C 1
ATOM 1609 O O . LEU A 1 216 ? 18.823 6.409 -38.075 1.00 97.62 216 LEU A O 1
ATOM 1613 N N . LEU A 1 217 ? 20.832 5.675 -38.772 1.00 98.06 217 LEU A N 1
ATOM 1614 C CA . LEU A 1 217 ? 21.048 4.801 -37.617 1.00 98.06 217 LEU A CA 1
ATOM 1615 C C . LEU A 1 217 ? 21.092 5.607 -36.314 1.00 98.06 217 LEU A C 1
ATOM 1617 O O . LEU A 1 217 ? 20.442 5.230 -35.345 1.00 98.06 217 LEU A O 1
ATOM 1621 N N . ARG A 1 218 ? 21.783 6.754 -36.302 1.00 97.81 218 ARG A N 1
ATOM 1622 C CA . ARG A 1 218 ? 21.831 7.640 -35.133 1.00 97.81 218 ARG A CA 1
ATOM 1623 C C . ARG A 1 218 ? 20.436 8.078 -34.700 1.00 97.81 218 ARG A C 1
ATOM 1625 O O . ARG A 1 218 ? 20.124 7.979 -33.521 1.00 97.81 218 ARG A O 1
ATOM 1632 N N . SER A 1 219 ? 19.602 8.537 -35.632 1.00 97.31 219 SER A N 1
ATOM 1633 C CA . SER A 1 219 ? 18.235 8.971 -35.327 1.00 97.31 219 SER A CA 1
ATOM 1634 C C . SER A 1 219 ? 17.385 7.850 -34.723 1.00 97.31 219 SER A C 1
ATOM 1636 O O . SER A 1 219 ? 16.646 8.098 -33.775 1.00 97.31 219 SER A O 1
ATOM 1638 N N . ASN A 1 220 ? 17.531 6.616 -35.210 1.00 97.19 220 ASN A N 1
ATOM 1639 C CA . ASN A 1 220 ? 16.803 5.468 -34.663 1.00 97.19 220 ASN A CA 1
ATOM 1640 C C . ASN A 1 220 ? 17.300 5.073 -33.260 1.00 97.19 220 ASN A C 1
ATOM 1642 O O . ASN A 1 220 ? 16.501 4.690 -32.411 1.00 97.19 220 ASN A O 1
ATOM 1646 N N . ILE A 1 221 ? 18.602 5.211 -32.986 1.00 96.25 221 ILE A N 1
ATOM 1647 C CA . ILE A 1 221 ? 19.165 4.989 -31.643 1.00 96.25 221 ILE A CA 1
ATOM 1648 C C . ILE A 1 221 ? 18.732 6.075 -30.655 1.00 96.25 221 ILE A C 1
ATOM 1650 O O . ILE A 1 221 ? 18.480 5.777 -29.491 1.00 96.25 221 ILE A O 1
ATOM 1654 N N . GLU A 1 222 ? 18.605 7.327 -31.097 1.00 95.25 222 GLU A N 1
ATOM 1655 C CA . GLU A 1 222 ? 18.088 8.404 -30.245 1.00 95.25 222 GLU A CA 1
ATOM 1656 C C . GLU A 1 222 ? 16.618 8.185 -29.863 1.00 95.25 222 GLU A C 1
ATOM 1658 O O . GLU A 1 222 ? 16.239 8.499 -28.735 1.00 95.25 222 GLU A O 1
ATOM 1663 N N . LEU A 1 223 ? 15.814 7.587 -30.749 1.00 94.25 223 LEU A N 1
ATOM 1664 C CA . LEU A 1 223 ? 14.450 7.170 -30.421 1.00 94.25 223 LEU A CA 1
ATOM 1665 C C . LEU A 1 223 ? 14.435 6.070 -29.346 1.00 94.25 223 LEU A C 1
ATOM 1667 O O . LEU A 1 223 ? 13.766 6.238 -28.331 1.00 94.25 223 LEU A O 1
ATOM 1671 N N . LEU A 1 224 ? 15.251 5.019 -29.502 1.00 94.88 224 LEU A N 1
ATOM 1672 C CA . LEU A 1 224 ? 15.397 3.975 -28.477 1.00 94.88 224 LEU A CA 1
ATOM 1673 C C . LEU A 1 224 ? 15.855 4.550 -27.129 1.00 94.88 224 LEU A C 1
ATOM 1675 O O . LEU A 1 224 ? 15.337 4.191 -26.073 1.00 94.88 224 LEU A O 1
ATOM 1679 N N . SER A 1 225 ? 16.808 5.485 -27.155 1.00 93.56 225 SER A N 1
ATOM 1680 C CA . SER A 1 225 ? 17.272 6.185 -25.955 1.00 93.56 225 SER A CA 1
ATOM 1681 C C . SER A 1 225 ? 16.127 6.920 -25.251 1.00 93.56 225 SER A C 1
ATOM 1683 O O . SER A 1 225 ? 16.014 6.826 -24.028 1.00 93.56 225 SER A O 1
ATOM 1685 N N . TYR A 1 226 ? 15.248 7.595 -25.999 1.00 91.94 226 TYR A N 1
ATOM 1686 C CA . TYR A 1 226 ? 14.066 8.256 -25.441 1.00 91.94 226 TYR A CA 1
ATOM 1687 C C . TYR A 1 226 ? 13.087 7.264 -24.797 1.00 91.94 226 TYR A C 1
ATOM 1689 O O . TYR A 1 226 ? 12.628 7.502 -23.677 1.00 91.94 226 TYR A O 1
ATOM 1697 N N . THR A 1 227 ? 12.795 6.141 -25.451 1.00 91.75 227 THR A N 1
ATOM 1698 C CA . THR A 1 227 ? 11.869 5.124 -24.925 1.00 91.75 227 THR A CA 1
ATOM 1699 C C . THR A 1 227 ? 12.417 4.462 -23.663 1.00 91.75 227 THR A C 1
ATOM 1701 O O . THR A 1 227 ? 11.714 4.376 -22.656 1.00 91.75 227 THR A O 1
ATOM 1704 N N . ILE A 1 228 ? 13.702 4.102 -23.633 1.00 91.50 228 ILE A N 1
ATOM 1705 C CA . ILE A 1 228 ? 14.345 3.566 -22.421 1.00 91.50 228 ILE A CA 1
ATOM 1706 C C . ILE A 1 228 ? 14.368 4.616 -21.301 1.00 91.50 228 ILE A C 1
ATOM 1708 O O . ILE A 1 228 ? 14.029 4.307 -20.160 1.00 91.50 228 ILE A O 1
ATOM 1712 N N . GLY A 1 229 ? 14.716 5.869 -21.612 1.00 89.69 229 GLY A N 1
ATOM 1713 C CA . GLY A 1 229 ? 14.783 6.948 -20.621 1.00 89.69 229 GLY A CA 1
ATOM 1714 C C . GLY A 1 229 ? 13.425 7.334 -20.030 1.00 89.69 229 GLY A C 1
ATOM 1715 O O . GLY A 1 229 ? 13.315 7.554 -18.822 1.00 89.69 229 GLY A O 1
ATOM 1716 N N . SER A 1 230 ? 12.375 7.374 -20.852 1.00 88.75 230 SER A N 1
ATOM 1717 C CA . SER A 1 230 ? 11.004 7.606 -20.381 1.00 88.75 230 SER A CA 1
ATOM 1718 C C . SER A 1 230 ? 10.507 6.440 -19.524 1.00 88.75 230 SER A C 1
ATOM 1720 O O . SER A 1 230 ? 10.062 6.679 -18.405 1.00 88.75 230 SER A O 1
ATOM 1722 N N . THR A 1 231 ? 10.700 5.188 -19.960 1.00 89.69 231 THR A N 1
ATOM 1723 C CA . THR A 1 231 ? 10.347 3.995 -19.162 1.00 89.69 231 THR A CA 1
ATOM 1724 C C . THR A 1 231 ? 11.075 3.972 -17.814 1.00 89.69 231 THR A C 1
ATOM 1726 O O . THR A 1 231 ? 10.462 3.723 -16.781 1.00 89.69 231 THR A O 1
ATOM 1729 N N . SER A 1 232 ? 12.378 4.272 -17.805 1.00 88.50 232 SER A N 1
ATOM 1730 C CA . SER A 1 232 ? 13.204 4.378 -16.591 1.00 88.50 232 SER A CA 1
ATOM 1731 C C . SER A 1 232 ? 12.676 5.451 -15.627 1.00 88.50 232 SER A C 1
ATOM 1733 O O . SER A 1 232 ? 12.612 5.251 -14.412 1.00 88.50 232 SER A O 1
ATOM 1735 N N . THR A 1 233 ? 12.216 6.582 -16.168 1.00 88.00 233 THR A N 1
ATOM 1736 C CA . THR A 1 233 ? 11.607 7.654 -15.371 1.00 88.00 233 THR A CA 1
ATOM 1737 C C . THR A 1 233 ? 10.286 7.211 -14.742 1.00 88.00 233 THR A C 1
ATOM 1739 O O . THR A 1 233 ? 10.095 7.421 -13.544 1.00 88.00 233 THR A O 1
ATOM 1742 N N . GLU A 1 234 ? 9.401 6.568 -15.508 1.00 88.75 234 GLU A N 1
ATOM 1743 C CA . GLU A 1 234 ? 8.127 6.044 -14.992 1.00 88.75 234 GLU A CA 1
ATOM 1744 C C . GLU A 1 234 ? 8.349 4.928 -13.961 1.00 88.75 234 GLU A C 1
ATOM 1746 O O . GLU A 1 234 ? 7.682 4.903 -12.928 1.00 88.75 234 GLU A O 1
ATOM 1751 N N . LEU A 1 235 ? 9.349 4.063 -14.169 1.00 90.00 235 LEU A N 1
ATOM 1752 C CA . LEU A 1 235 ? 9.785 3.064 -13.190 1.00 90.00 235 LEU A CA 1
ATOM 1753 C C . LEU A 1 235 ? 10.152 3.706 -11.852 1.00 90.00 235 LEU A C 1
ATOM 1755 O O . LEU A 1 235 ? 9.705 3.243 -10.803 1.00 90.00 235 LEU A O 1
ATOM 1759 N N . ARG A 1 236 ? 10.927 4.795 -11.877 1.00 87.88 236 ARG A N 1
ATOM 1760 C CA . ARG A 1 236 ? 11.312 5.524 -10.665 1.00 87.88 236 ARG A CA 1
ATOM 1761 C C . ARG A 1 236 ? 10.104 6.139 -9.959 1.00 87.88 236 ARG A C 1
ATOM 1763 O O . ARG A 1 236 ? 9.986 5.998 -8.746 1.00 87.88 236 ARG A O 1
ATOM 1770 N N . ILE A 1 237 ? 9.204 6.780 -10.702 1.00 90.00 237 ILE A N 1
ATOM 1771 C CA . ILE A 1 237 ? 7.988 7.388 -10.142 1.00 90.00 237 ILE A CA 1
ATOM 1772 C C . ILE A 1 237 ? 7.093 6.315 -9.506 1.00 90.00 237 ILE A C 1
ATOM 1774 O O . ILE A 1 237 ? 6.640 6.469 -8.371 1.00 90.00 237 ILE A O 1
ATOM 1778 N N . ALA A 1 238 ? 6.875 5.200 -10.206 1.00 91.69 238 ALA A N 1
ATOM 1779 C CA . ALA A 1 238 ? 6.110 4.066 -9.703 1.00 91.69 238 ALA A CA 1
ATOM 1780 C C . ALA A 1 238 ? 6.743 3.472 -8.433 1.00 91.69 238 ALA A C 1
ATOM 1782 O O . ALA A 1 238 ? 6.041 3.150 -7.475 1.00 91.69 238 ALA A O 1
ATOM 1783 N N . ASN A 1 239 ? 8.073 3.373 -8.398 1.00 90.94 239 ASN A N 1
ATOM 1784 C CA . ASN A 1 239 ? 8.823 2.894 -7.245 1.00 90.94 239 ASN A CA 1
ATOM 1785 C C . ASN A 1 239 ? 8.686 3.812 -6.021 1.00 90.94 239 ASN A C 1
ATOM 1787 O O . ASN A 1 239 ? 8.381 3.336 -4.927 1.00 90.94 239 ASN A O 1
ATOM 1791 N N . GLU A 1 240 ? 8.884 5.120 -6.211 1.00 90.88 240 GLU A N 1
ATOM 1792 C CA . GLU A 1 240 ? 8.715 6.143 -5.170 1.00 90.88 240 GLU A CA 1
ATOM 1793 C C . GLU A 1 240 ? 7.297 6.079 -4.575 1.00 90.88 240 GLU A C 1
ATOM 1795 O O . GLU A 1 240 ? 7.137 6.000 -3.355 1.00 90.88 240 GLU A O 1
ATOM 1800 N N . PHE A 1 241 ? 6.273 5.987 -5.427 1.00 94.00 241 PHE A N 1
ATOM 1801 C CA . PHE A 1 241 ? 4.885 5.813 -4.999 1.00 94.00 241 PHE A CA 1
ATOM 1802 C C . PHE A 1 241 ? 4.661 4.540 -4.171 1.00 94.00 241 PHE A C 1
ATOM 1804 O O . PHE A 1 241 ? 3.989 4.584 -3.142 1.00 94.00 241 PHE A O 1
ATOM 1811 N N . LEU A 1 242 ? 5.213 3.395 -4.576 1.00 94.00 242 LEU A N 1
ATOM 1812 C CA . LEU A 1 242 ? 5.020 2.145 -3.836 1.00 94.00 242 LEU A CA 1
ATOM 1813 C C . LEU A 1 242 ? 5.688 2.161 -2.455 1.00 94.00 242 LEU A C 1
ATOM 1815 O O . LEU A 1 242 ? 5.135 1.593 -1.507 1.00 94.00 242 LEU A O 1
ATOM 1819 N N . GLU A 1 243 ? 6.836 2.826 -2.314 1.00 92.44 243 GLU A N 1
ATOM 1820 C CA . GLU A 1 243 ? 7.454 3.058 -1.005 1.00 92.44 243 GLU A CA 1
ATOM 1821 C C . GLU A 1 243 ? 6.604 4.004 -0.138 1.00 92.44 243 GLU A C 1
ATOM 1823 O O . GLU A 1 243 ? 6.341 3.687 1.028 1.00 92.44 243 GLU A O 1
ATOM 1828 N N . GLU A 1 244 ? 6.086 5.107 -0.697 1.00 93.38 244 GLU A N 1
ATOM 1829 C CA . GLU A 1 244 ? 5.150 6.009 0.002 1.00 93.38 244 GLU A CA 1
ATOM 1830 C C . GLU A 1 244 ? 3.880 5.269 0.457 1.00 93.38 244 GLU A C 1
ATOM 1832 O O . GLU A 1 244 ? 3.454 5.379 1.616 1.00 93.38 244 GLU A O 1
ATOM 1837 N N . LEU A 1 245 ? 3.305 4.441 -0.416 1.00 95.00 245 LEU A N 1
ATOM 1838 C CA . LEU A 1 245 ? 2.109 3.655 -0.134 1.00 95.00 245 LEU A CA 1
ATOM 1839 C C . LEU A 1 245 ? 2.362 2.628 0.976 1.00 95.00 245 LEU A C 1
ATOM 1841 O O . LEU A 1 245 ? 1.554 2.479 1.897 1.00 95.00 245 LEU A O 1
ATOM 1845 N N . LYS A 1 246 ? 3.504 1.934 0.934 1.00 93.75 246 LYS A N 1
ATOM 1846 C CA . LYS A 1 246 ? 3.929 0.976 1.966 1.00 93.75 246 LYS A CA 1
ATOM 1847 C C . LYS A 1 246 ? 4.158 1.661 3.313 1.00 93.75 246 LYS A C 1
ATOM 1849 O O . LYS A 1 246 ? 3.731 1.125 4.343 1.00 93.75 246 LYS A O 1
ATOM 1854 N N . ALA A 1 247 ? 4.794 2.831 3.324 1.00 94.19 247 ALA A N 1
ATOM 1855 C CA . ALA A 1 247 ? 4.988 3.632 4.529 1.00 94.19 247 ALA A CA 1
ATOM 1856 C C . ALA A 1 247 ? 3.639 4.068 5.124 1.00 94.19 247 ALA A C 1
ATOM 1858 O O . ALA A 1 247 ? 3.379 3.823 6.306 1.00 94.19 247 ALA A O 1
ATOM 1859 N N . THR A 1 248 ? 2.740 4.599 4.291 1.00 94.88 248 THR A N 1
ATOM 1860 C CA . THR A 1 248 ? 1.382 5.013 4.680 1.00 94.88 248 THR A CA 1
ATOM 1861 C C . THR A 1 248 ? 0.568 3.842 5.230 1.00 94.8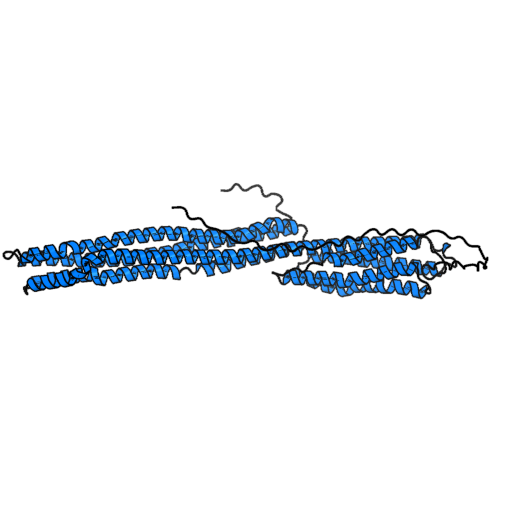8 248 THR A C 1
ATOM 1863 O O . THR A 1 248 ? -0.073 3.957 6.277 1.00 94.88 248 THR A O 1
ATOM 1866 N N . ARG A 1 249 ? 0.645 2.667 4.597 1.00 94.81 249 ARG A N 1
ATOM 1867 C CA . ARG A 1 249 ? 0.010 1.428 5.077 1.00 94.81 249 ARG A CA 1
ATOM 1868 C C . ARG A 1 249 ? 0.509 1.028 6.466 1.00 94.81 249 ARG A C 1
ATOM 1870 O O . ARG A 1 249 ? -0.270 0.650 7.338 1.00 94.81 249 ARG A O 1
ATOM 1877 N N . ASN A 1 250 ? 1.819 1.080 6.689 1.00 94.00 250 ASN A N 1
ATOM 1878 C CA . ASN A 1 250 ? 2.402 0.696 7.974 1.00 94.00 250 ASN A CA 1
ATOM 1879 C C . ASN A 1 250 ? 2.044 1.699 9.080 1.00 94.00 250 ASN A C 1
ATOM 1881 O O . ASN A 1 250 ? 1.721 1.283 10.195 1.00 94.00 250 ASN A O 1
ATOM 1885 N N . MET A 1 251 ? 2.050 2.994 8.756 1.00 93.81 251 MET A N 1
ATOM 1886 C CA . MET A 1 251 ? 1.629 4.068 9.655 1.00 93.81 251 MET A CA 1
ATOM 1887 C C . MET A 1 251 ? 0.158 3.907 10.059 1.00 93.81 251 MET A C 1
ATOM 1889 O O . MET A 1 251 ? -0.138 3.798 11.244 1.00 93.81 251 MET A O 1
ATOM 1893 N N . THR A 1 252 ? -0.752 3.764 9.094 1.00 92.75 252 THR A N 1
ATOM 1894 C CA . THR A 1 252 ? -2.196 3.587 9.354 1.00 92.75 252 THR A CA 1
ATOM 1895 C C . THR A 1 252 ? -2.502 2.331 10.177 1.00 92.75 252 THR A C 1
ATOM 1897 O O . THR A 1 252 ? -3.313 2.371 11.106 1.00 92.75 252 THR A O 1
ATOM 1900 N N . LYS A 1 253 ? -1.797 1.216 9.930 1.00 92.31 253 LYS A N 1
ATOM 1901 C CA . LYS A 1 253 ? -1.869 0.017 10.787 1.00 92.31 253 LYS A CA 1
ATOM 1902 C C . LYS A 1 253 ? -1.445 0.305 12.230 1.00 92.31 253 LYS A C 1
ATOM 1904 O O . LYS A 1 253 ? -2.074 -0.206 13.161 1.00 92.31 253 LYS A O 1
ATOM 1909 N N . ALA A 1 254 ? -0.376 1.073 12.428 1.00 91.88 254 ALA A N 1
ATOM 1910 C CA . ALA A 1 254 ? 0.100 1.444 13.758 1.00 91.88 254 ALA A CA 1
ATOM 1911 C C . ALA A 1 254 ? -0.886 2.382 14.472 1.00 91.88 254 ALA A C 1
ATOM 1913 O O . ALA A 1 254 ? -1.220 2.139 15.634 1.00 91.88 254 ALA A O 1
ATOM 1914 N N . ASP A 1 255 ? -1.423 3.379 13.768 1.00 91.00 255 ASP A N 1
ATOM 1915 C CA . ASP A 1 255 ? -2.386 4.337 14.314 1.00 91.00 255 ASP A CA 1
ATOM 1916 C C . ASP A 1 255 ? -3.673 3.660 14.783 1.00 91.00 255 ASP A C 1
ATOM 1918 O O . ASP A 1 255 ? -4.163 3.947 15.878 1.00 91.00 255 ASP A O 1
ATOM 1922 N N . ASN A 1 256 ? -4.178 2.689 14.020 1.00 91.06 256 ASN A N 1
ATOM 1923 C CA . ASN A 1 256 ? -5.356 1.922 14.412 1.00 91.06 256 ASN A CA 1
ATOM 1924 C C . ASN A 1 256 ? -5.116 0.989 15.598 1.00 91.06 256 ASN A C 1
ATOM 1926 O O . ASN A 1 256 ? -5.995 0.845 16.452 1.00 91.06 256 ASN A O 1
ATOM 1930 N N . ARG A 1 257 ? -3.924 0.386 15.707 1.00 90.88 257 ARG A N 1
ATOM 1931 C CA . ARG A 1 257 ? -3.539 -0.344 16.927 1.00 90.88 257 ARG A CA 1
ATOM 1932 C C . ARG A 1 257 ? -3.529 0.595 18.128 1.00 90.88 257 ARG A C 1
ATOM 1934 O O . ARG A 1 257 ? -4.174 0.298 19.129 1.00 90.88 257 ARG A O 1
ATOM 1941 N N . ALA A 1 258 ? -2.910 1.767 17.993 1.00 91.56 258 ALA A N 1
ATOM 1942 C CA . ALA A 1 258 ? -2.894 2.772 19.050 1.00 91.56 258 ALA A CA 1
ATOM 1943 C C . ALA A 1 258 ? -4.307 3.277 19.400 1.00 91.56 258 ALA A C 1
ATOM 1945 O O . ALA A 1 258 ? -4.608 3.519 20.568 1.00 91.56 258 ALA A O 1
ATOM 1946 N N . ALA A 1 259 ? -5.201 3.426 18.419 1.00 91.75 259 ALA A N 1
ATOM 1947 C CA . ALA A 1 259 ? -6.596 3.794 18.651 1.00 91.75 259 ALA A CA 1
ATOM 1948 C C . ALA A 1 259 ? -7.350 2.716 19.442 1.00 91.75 259 ALA A C 1
ATOM 1950 O O . ALA A 1 259 ? -8.064 3.050 20.392 1.00 91.75 259 ALA A O 1
ATOM 1951 N N . LEU A 1 260 ? -7.153 1.439 19.104 1.00 91.94 260 LEU A N 1
ATOM 1952 C CA . LEU A 1 260 ? -7.735 0.315 19.835 1.00 91.94 260 LEU A CA 1
ATOM 1953 C C . LEU A 1 260 ? -7.183 0.212 21.262 1.00 91.94 260 LEU A C 1
ATOM 1955 O O . LEU A 1 260 ? -7.947 -0.017 22.197 1.00 91.94 260 LEU A O 1
ATOM 1959 N N . ASP A 1 261 ? -5.886 0.432 21.454 1.00 92.12 261 ASP A N 1
ATOM 1960 C CA . ASP A 1 261 ? -5.283 0.418 22.787 1.00 92.12 261 ASP A CA 1
ATOM 1961 C C . ASP A 1 261 ? -5.803 1.580 23.639 1.00 92.12 261 ASP A C 1
ATOM 1963 O O . ASP A 1 261 ? -6.204 1.374 24.782 1.00 92.12 261 ASP A O 1
ATOM 1967 N N . ARG A 1 262 ? -5.945 2.782 23.061 1.00 92.88 262 ARG A N 1
ATOM 1968 C CA . ARG A 1 262 ? -6.618 3.913 23.726 1.00 92.88 262 ARG A CA 1
ATOM 1969 C C . ARG A 1 262 ? -8.064 3.593 24.097 1.00 92.88 262 ARG A C 1
ATOM 1971 O O . ARG A 1 262 ? -8.527 4.037 25.145 1.00 92.88 262 ARG A O 1
ATOM 1978 N N . PHE A 1 263 ? -8.790 2.871 23.245 1.00 93.88 263 PHE A N 1
ATOM 1979 C CA . PHE A 1 263 ? -10.145 2.415 23.548 1.00 93.88 263 PHE A CA 1
ATOM 1980 C C . PHE A 1 263 ? -10.144 1.449 24.738 1.00 93.88 263 PHE A C 1
ATOM 1982 O O . PHE A 1 263 ? -10.871 1.685 25.697 1.00 93.88 263 PHE A O 1
ATOM 1989 N N . ARG A 1 264 ? -9.270 0.437 24.737 1.00 92.88 264 ARG A N 1
ATOM 1990 C CA . ARG A 1 264 ? -9.120 -0.519 25.847 1.00 92.88 264 ARG A CA 1
ATOM 1991 C C . ARG A 1 264 ? -8.758 0.166 27.161 1.00 92.88 264 ARG A C 1
ATOM 1993 O O . ARG A 1 264 ? -9.436 -0.061 28.152 1.00 92.88 264 ARG A O 1
ATOM 2000 N N . SER A 1 265 ? -7.805 1.098 27.149 1.00 93.44 265 SER A N 1
ATOM 2001 C CA . SER A 1 265 ? -7.447 1.862 28.350 1.00 93.44 265 SER A CA 1
ATOM 2002 C C . SER A 1 265 ? -8.603 2.702 28.899 1.00 93.44 265 SER A C 1
ATOM 2004 O O . SER A 1 265 ? -8.634 2.986 30.092 1.00 93.44 265 SER A O 1
ATOM 2006 N N . LYS A 1 266 ? -9.557 3.136 28.061 1.00 93.69 266 LYS A N 1
ATOM 2007 C CA . LYS A 1 266 ? -10.779 3.785 28.563 1.00 93.69 266 LYS A CA 1
ATOM 2008 C C . LYS A 1 266 ? -11.696 2.788 29.263 1.00 93.69 266 LYS A C 1
ATOM 2010 O O . LYS A 1 266 ? -12.261 3.155 30.283 1.00 93.69 266 LYS A O 1
ATOM 2015 N N . LEU A 1 267 ? -11.816 1.562 28.748 1.00 93.12 267 LEU A N 1
ATOM 2016 C CA . LEU A 1 267 ? -12.574 0.500 29.417 1.00 93.12 267 LEU A CA 1
ATOM 2017 C C . LEU A 1 267 ? -11.961 0.176 30.784 1.00 93.12 267 LEU A C 1
ATOM 2019 O O . LEU A 1 267 ? -12.694 0.141 31.764 1.00 93.12 267 LEU A O 1
ATOM 2023 N N . ASP A 1 268 ? -10.632 0.061 30.868 1.00 91.94 268 ASP A N 1
ATOM 2024 C CA . ASP A 1 268 ? -9.934 -0.168 32.141 1.00 91.94 268 ASP A CA 1
ATOM 2025 C C . ASP A 1 268 ? -10.221 0.967 33.146 1.00 91.94 268 ASP A C 1
ATOM 2027 O O . ASP A 1 268 ? -10.581 0.721 34.294 1.00 91.94 268 ASP A O 1
ATOM 2031 N N . ARG A 1 269 ? -10.187 2.232 32.701 1.00 92.00 269 ARG A N 1
ATOM 2032 C CA . ARG A 1 269 ? -10.555 3.380 33.556 1.00 92.00 269 ARG A CA 1
ATOM 2033 C C . ARG A 1 269 ? -12.013 3.350 34.016 1.00 92.00 269 ARG A C 1
ATOM 2035 O O . ARG A 1 269 ? -12.322 3.879 35.083 1.00 92.00 269 ARG A O 1
ATOM 2042 N N . PHE A 1 270 ? -12.918 2.790 33.216 1.00 90.25 270 PHE A N 1
ATOM 2043 C CA . PHE A 1 270 ? -14.310 2.610 33.626 1.00 90.25 270 PHE A CA 1
ATOM 2044 C C . PHE A 1 270 ? -14.421 1.551 34.726 1.00 90.25 270 PHE A C 1
ATOM 2046 O O . PHE A 1 270 ? -15.170 1.755 35.679 1.00 90.25 270 PHE A O 1
ATOM 2053 N N . GLU A 1 271 ? -13.635 0.473 34.648 1.00 90.00 271 GLU A N 1
ATOM 2054 C CA . GLU A 1 271 ? -13.536 -0.526 35.718 1.00 90.00 271 GLU A CA 1
ATOM 2055 C C . GLU A 1 271 ? -12.993 0.092 37.017 1.00 90.00 271 GLU A C 1
ATOM 2057 O O . GLU A 1 271 ? -13.572 -0.123 38.087 1.00 90.00 271 GLU A O 1
ATOM 2062 N N . ASP A 1 272 ? -11.941 0.909 36.933 1.00 90.50 272 ASP A N 1
ATOM 2063 C CA . ASP A 1 272 ? -11.359 1.608 38.087 1.00 90.50 272 ASP A CA 1
ATOM 2064 C C . ASP A 1 272 ? -12.365 2.570 38.730 1.00 90.50 272 ASP A C 1
ATOM 2066 O O . ASP A 1 272 ? -12.563 2.564 39.944 1.00 90.50 272 ASP A O 1
ATOM 2070 N N . SER A 1 273 ? -13.055 3.371 37.913 1.00 90.56 273 SER A N 1
ATOM 2071 C CA . SER A 1 273 ? -14.061 4.317 38.399 1.00 90.56 273 SER A CA 1
ATOM 2072 C C . SER A 1 273 ? -15.261 3.615 39.030 1.00 90.56 273 SER A C 1
ATOM 2074 O O . SER A 1 273 ? -15.804 4.120 40.013 1.00 90.56 273 SER A O 1
ATOM 2076 N N . LEU A 1 274 ? -15.672 2.462 38.493 1.00 89.88 274 LEU A N 1
ATOM 2077 C CA . LEU A 1 274 ? -16.713 1.649 39.108 1.00 89.88 274 LEU A CA 1
ATOM 2078 C C . LEU A 1 274 ? -16.259 1.117 40.470 1.00 89.88 274 LEU A C 1
ATOM 2080 O O . LEU A 1 274 ? -17.010 1.244 41.426 1.00 89.88 274 LEU A O 1
ATOM 2084 N N . THR A 1 275 ? -15.029 0.598 40.559 1.00 89.50 275 THR A N 1
ATOM 2085 C CA . THR A 1 275 ? -14.428 0.122 41.820 1.00 89.50 275 THR A CA 1
ATOM 2086 C C . THR A 1 275 ? -14.425 1.216 42.881 1.00 89.50 275 THR A C 1
ATOM 2088 O O . THR A 1 275 ? -14.915 1.015 43.983 1.00 89.50 275 THR A O 1
ATOM 2091 N N . TYR A 1 276 ? -13.930 2.401 42.524 1.00 89.62 276 TYR A N 1
ATOM 2092 C CA . TYR A 1 276 ? -13.848 3.525 43.449 1.00 89.62 276 TYR A CA 1
ATOM 2093 C C . TYR A 1 276 ? -15.222 3.928 44.002 1.00 89.62 276 TYR A C 1
ATOM 2095 O O . TYR A 1 276 ? -15.368 4.129 45.206 1.00 89.62 276 TYR A O 1
ATOM 2103 N N . LEU A 1 277 ? -16.236 4.023 43.133 1.00 88.25 277 LEU A N 1
ATOM 2104 C CA . LEU A 1 277 ? -17.596 4.346 43.563 1.00 88.25 277 LEU A CA 1
ATOM 2105 C C . LEU A 1 277 ? -18.156 3.261 44.486 1.00 88.25 277 LEU A C 1
ATOM 2107 O O . LEU A 1 277 ? -18.739 3.578 45.518 1.00 88.25 277 LEU A O 1
ATOM 2111 N N . THR A 1 278 ? -17.989 1.992 44.113 1.00 86.25 278 THR A N 1
ATOM 2112 C CA . THR A 1 278 ? -18.564 0.876 44.864 1.00 86.25 278 THR A CA 1
ATOM 2113 C C . THR A 1 278 ? -17.923 0.720 46.236 1.00 86.25 278 THR A C 1
ATOM 2115 O O . THR A 1 278 ? -18.638 0.500 47.207 1.00 86.25 278 THR A O 1
ATOM 2118 N N . ASP A 1 279 ? -16.607 0.915 46.331 1.00 87.81 279 ASP A N 1
ATOM 2119 C CA . ASP A 1 279 ? -15.875 0.864 47.598 1.00 87.81 279 ASP A CA 1
ATOM 2120 C C . ASP A 1 279 ? -16.279 2.032 48.510 1.00 87.81 279 ASP A C 1
ATOM 2122 O O . ASP A 1 279 ? -16.465 1.848 49.711 1.00 87.81 279 ASP A O 1
ATOM 2126 N N . CYS A 1 280 ? -16.471 3.232 47.944 1.00 85.94 280 CYS A N 1
ATOM 2127 C CA . CYS A 1 280 ? -16.943 4.397 48.691 1.00 85.94 280 CYS A CA 1
ATOM 2128 C C . CYS A 1 280 ? -18.347 4.165 49.265 1.00 85.94 280 CYS A C 1
ATOM 2130 O O . CYS A 1 280 ? -18.560 4.410 50.449 1.00 85.94 280 CYS A O 1
ATOM 2132 N N . LEU A 1 281 ? -19.280 3.661 48.448 1.00 87.19 281 LEU A N 1
ATOM 2133 C CA . LEU A 1 281 ? -20.656 3.388 48.871 1.00 87.19 281 LEU A CA 1
ATOM 2134 C C . LEU A 1 281 ? -20.717 2.308 49.957 1.00 87.19 281 LEU A C 1
ATOM 2136 O O . LEU A 1 281 ? -21.441 2.472 50.931 1.00 87.19 281 LEU A O 1
ATOM 2140 N N . LEU A 1 282 ? -19.942 1.228 49.825 1.00 85.12 282 LEU A N 1
ATOM 2141 C CA . LEU A 1 282 ? -19.939 0.144 50.809 1.00 85.12 282 LEU A CA 1
ATOM 2142 C C . LEU A 1 282 ? -19.175 0.466 52.089 1.00 85.12 282 LEU A C 1
ATOM 2144 O O . LEU A 1 282 ? -19.439 -0.169 53.106 1.00 85.12 282 LEU A O 1
ATOM 2148 N N . SER A 1 283 ? -18.250 1.431 52.069 1.00 87.19 283 SER A N 1
ATOM 2149 C CA . SER A 1 283 ? -17.449 1.773 53.250 1.00 87.19 283 SER A CA 1
ATOM 2150 C C . SER A 1 283 ? -18.298 2.166 54.466 1.00 87.19 283 SER A C 1
ATOM 2152 O O . SER A 1 283 ? -17.910 1.880 55.595 1.00 87.19 283 SER A O 1
ATOM 2154 N N . GLU A 1 284 ? -19.483 2.736 54.234 1.00 83.94 284 GLU A N 1
ATOM 2155 C CA . GLU A 1 284 ? -20.446 3.112 55.276 1.00 83.94 284 GLU A CA 1
ATOM 2156 C C . GLU A 1 284 ? -21.210 1.905 55.858 1.00 83.94 284 GLU A C 1
ATOM 2158 O O . GLU A 1 284 ? -21.768 1.996 56.949 1.00 83.94 284 GLU A O 1
ATOM 2163 N N . TYR A 1 285 ? -21.189 0.755 55.175 1.00 84.50 285 TYR A N 1
ATOM 2164 C CA . TYR A 1 285 ? -21.985 -0.438 55.495 1.00 84.50 285 TYR A CA 1
ATOM 2165 C C . TYR A 1 285 ? -21.138 -1.676 55.824 1.00 84.50 285 TYR A C 1
ATOM 2167 O O . TYR A 1 285 ? -21.689 -2.763 56.007 1.00 84.50 285 TYR A O 1
ATOM 2175 N N . VAL A 1 286 ? -19.811 -1.542 55.945 1.00 83.75 286 VAL A N 1
ATOM 2176 C CA . VAL A 1 286 ? -18.898 -2.661 56.269 1.00 83.75 286 VAL A CA 1
ATOM 2177 C C . VAL A 1 286 ? -19.298 -3.362 57.573 1.00 83.75 286 VAL A C 1
ATOM 2179 O O . VAL A 1 286 ? -19.240 -4.589 57.661 1.00 83.75 286 VAL A O 1
ATOM 2182 N N . ASP A 1 287 ? -19.777 -2.593 58.552 1.00 87.88 287 ASP A N 1
ATOM 2183 C CA . ASP A 1 287 ? -20.197 -3.099 59.860 1.00 87.88 287 ASP A CA 1
ATOM 2184 C C . ASP A 1 287 ? -21.701 -3.435 59.933 1.00 87.88 287 ASP A C 1
ATOM 2186 O O . ASP A 1 287 ? -22.193 -3.867 60.977 1.00 87.88 287 ASP A O 1
ATOM 2190 N N . LEU A 1 288 ? -22.452 -3.312 58.828 1.00 88.50 288 LEU A N 1
ATOM 2191 C CA . LEU A 1 288 ? -23.896 -3.575 58.823 1.00 88.50 288 LEU A CA 1
ATOM 2192 C C . LEU A 1 288 ? -24.209 -5.010 59.262 1.00 88.50 288 LEU A C 1
ATOM 2194 O O . LEU A 1 288 ? -25.081 -5.223 60.100 1.00 88.50 288 LEU A O 1
ATOM 2198 N N . ARG A 1 289 ? -23.475 -5.999 58.738 1.00 91.12 289 ARG A N 1
ATOM 2199 C CA . ARG A 1 289 ? -23.676 -7.414 59.085 1.00 91.12 289 ARG A CA 1
ATOM 2200 C C . ARG A 1 289 ? -23.524 -7.681 60.588 1.00 91.12 289 ARG A C 1
ATOM 2202 O O . ARG A 1 289 ? -24.479 -8.192 61.170 1.00 91.12 289 ARG A O 1
ATOM 2209 N N . PRO A 1 290 ? -22.388 -7.361 61.242 1.00 91.50 290 PRO A N 1
ATOM 2210 C CA . PRO A 1 290 ? -22.249 -7.615 62.673 1.00 91.50 290 PRO A CA 1
ATOM 2211 C C . PRO A 1 290 ? -23.280 -6.852 63.515 1.00 91.50 290 PRO A C 1
ATOM 2213 O O . PRO A 1 290 ? -23.754 -7.399 64.513 1.00 91.50 290 PRO A O 1
ATOM 2216 N N . TYR A 1 291 ? -23.684 -5.641 63.114 1.00 90.94 291 TYR A N 1
ATOM 2217 C CA . TYR A 1 291 ? -24.735 -4.910 63.823 1.00 90.94 291 TYR A CA 1
ATOM 2218 C C . TYR A 1 291 ? -26.113 -5.565 63.689 1.00 90.94 291 TYR A C 1
ATOM 2220 O O . TYR A 1 291 ? -26.784 -5.775 64.701 1.00 90.94 291 TYR A O 1
ATOM 2228 N N . VAL A 1 292 ? -26.519 -5.939 62.473 1.00 90.44 292 VAL A N 1
ATOM 2229 C CA . VAL A 1 292 ? -27.797 -6.619 62.219 1.00 90.44 292 VAL A CA 1
ATOM 2230 C C . VAL A 1 292 ? -27.855 -7.952 62.966 1.00 90.44 292 VAL A C 1
ATOM 2232 O O . VAL A 1 292 ? -28.837 -8.203 63.662 1.00 90.44 292 VAL A O 1
ATOM 2235 N N . SER A 1 293 ? -26.799 -8.773 62.916 1.00 88.88 293 SER A N 1
ATOM 2236 C CA . SER A 1 293 ? -26.748 -10.049 63.647 1.00 88.88 293 SER A CA 1
ATOM 2237 C C . SER A 1 293 ? -26.897 -9.858 65.163 1.00 88.88 293 SER A C 1
ATOM 2239 O O . SER A 1 293 ? -27.718 -10.530 65.783 1.00 88.88 293 SER A O 1
ATOM 2241 N N . SER A 1 294 ? -26.177 -8.896 65.753 1.00 89.31 294 SER A N 1
ATOM 2242 C CA . SER A 1 294 ? -26.263 -8.578 67.189 1.00 89.31 294 SER A CA 1
ATOM 2243 C C . SER A 1 294 ? -27.677 -8.153 67.609 1.00 89.31 294 SER A C 1
ATOM 2245 O O . SER A 1 294 ? -28.208 -8.614 68.623 1.00 89.31 294 SER A O 1
ATOM 2247 N N . TYR A 1 295 ? -28.330 -7.304 66.808 1.00 87.25 295 TYR A N 1
ATOM 2248 C CA . TYR A 1 295 ? -29.701 -6.878 67.085 1.00 87.25 295 TYR A CA 1
ATOM 2249 C C . TYR A 1 295 ? -30.702 -8.021 66.954 1.00 87.25 295 TYR A C 1
ATOM 2251 O O . TYR A 1 295 ? -31.546 -8.187 67.835 1.00 87.25 295 TYR A O 1
ATOM 2259 N N . LEU A 1 296 ? -30.594 -8.841 65.910 1.00 87.50 296 LEU A N 1
ATOM 2260 C CA . LEU A 1 296 ? -31.467 -9.997 65.726 1.00 87.50 296 LEU A CA 1
ATOM 2261 C C . LEU A 1 296 ? -31.341 -11.007 66.881 1.00 87.50 296 LEU A C 1
ATOM 2263 O O . LEU A 1 296 ? -32.358 -11.516 67.347 1.00 87.50 296 LEU A O 1
ATOM 2267 N N . GLU A 1 297 ? -30.132 -11.250 67.398 1.00 86.56 297 GLU A N 1
ATOM 2268 C CA . GLU A 1 297 ? -29.911 -12.098 68.583 1.00 86.56 297 GLU A CA 1
ATOM 2269 C C . GLU A 1 297 ? -30.598 -11.541 69.842 1.00 86.56 297 GLU A C 1
ATOM 2271 O O . GLU A 1 297 ? -31.136 -12.300 70.651 1.00 86.56 297 GLU A O 1
ATOM 2276 N N . SER A 1 298 ? -30.630 -10.212 69.996 1.00 84.38 298 SER A N 1
ATOM 2277 C CA . SER A 1 298 ? -31.299 -9.541 71.120 1.00 84.38 298 SER A CA 1
ATOM 2278 C C . SER A 1 298 ? -32.834 -9.626 71.067 1.00 84.38 298 SER A C 1
ATOM 2280 O O . SER A 1 298 ? -33.511 -9.429 72.086 1.00 84.38 298 SER A O 1
ATOM 2282 N N . LEU A 1 299 ? -33.403 -9.924 69.892 1.00 80.56 299 LEU A N 1
ATOM 2283 C CA . LEU A 1 299 ? -34.849 -9.999 69.716 1.00 80.56 299 LEU A CA 1
ATOM 2284 C C . LEU A 1 299 ? -35.439 -11.278 70.353 1.00 80.56 299 LEU A C 1
ATOM 2286 O O . LEU A 1 299 ? -36.356 -11.155 71.167 1.00 80.56 299 LEU A O 1
ATOM 2290 N N . GLY A 1 300 ? -34.846 -12.464 70.173 1.00 74.25 300 GLY A N 1
ATOM 2291 C CA . GLY A 1 300 ? -35.299 -13.713 70.821 1.00 74.25 300 GLY A CA 1
ATOM 2292 C C . GLY A 1 300 ? -35.628 -14.862 69.851 1.00 74.25 300 GLY A C 1
ATOM 2293 O O . GLY A 1 300 ? -35.090 -14.912 68.752 1.00 74.25 300 GLY A O 1
ATOM 2294 N N . THR A 1 301 ? -36.453 -15.840 70.283 1.00 65.62 301 THR A N 1
ATOM 2295 C CA . THR A 1 301 ? -36.764 -17.105 69.547 1.00 65.62 301 THR A CA 1
ATOM 2296 C C . THR A 1 301 ? -38.268 -17.429 69.372 1.00 65.62 301 THR A C 1
ATOM 2298 O O . THR A 1 301 ? -38.713 -18.573 69.458 1.00 65.62 301 THR A O 1
ATOM 2301 N N . SER A 1 302 ? -39.097 -16.423 69.133 1.00 64.75 302 SER A N 1
ATOM 2302 C CA . SER A 1 302 ? -40.497 -16.518 68.705 1.00 64.75 302 SER A CA 1
ATOM 2303 C C . SER A 1 302 ? -40.643 -16.833 67.203 1.00 64.75 302 SER A C 1
ATOM 2305 O O . SER A 1 302 ? -39.766 -16.558 66.393 1.00 64.75 302 SER A O 1
ATOM 2307 N N . SER A 1 303 ? -41.778 -17.407 66.787 1.00 58.16 303 SER A N 1
ATOM 2308 C CA . SER A 1 303 ? -41.977 -17.920 65.415 1.00 58.16 303 SER A CA 1
ATOM 2309 C C . SER A 1 303 ? -41.944 -16.864 64.299 1.00 58.16 303 SER A C 1
ATOM 2311 O O . SER A 1 303 ? -41.638 -17.209 63.162 1.00 58.16 303 SER A O 1
ATOM 2313 N N . GLY A 1 304 ? -42.251 -15.596 64.598 1.00 61.34 304 GLY A N 1
ATOM 2314 C CA . GLY A 1 304 ? -42.130 -14.487 63.639 1.00 61.34 304 GLY A CA 1
ATOM 2315 C C . GLY A 1 304 ? -40.687 -14.009 63.443 1.00 61.34 304 GLY A C 1
ATOM 2316 O O . GLY A 1 304 ? -40.369 -13.428 62.409 1.00 61.34 304 GLY A O 1
ATOM 2317 N N . GLU A 1 305 ? -39.793 -14.292 64.397 1.00 69.69 305 GLU A N 1
ATOM 2318 C CA . GLU A 1 305 ? -38.386 -13.877 64.321 1.00 69.69 305 GLU A CA 1
ATOM 2319 C C . GLU A 1 305 ? -37.622 -14.648 63.254 1.00 69.69 305 GLU A C 1
ATOM 2321 O O . GLU A 1 305 ? -36.729 -14.076 62.651 1.00 69.69 305 GLU A O 1
ATOM 2326 N N . CYS A 1 306 ? -38.000 -15.891 62.936 1.00 80.25 306 CYS A N 1
ATOM 2327 C CA . CYS A 1 306 ? -37.338 -16.645 61.869 1.00 80.25 306 CYS A CA 1
ATOM 2328 C C . CYS A 1 306 ? -37.484 -15.976 60.492 1.00 80.25 306 CYS A C 1
ATOM 2330 O O . CYS A 1 306 ? -36.526 -15.968 59.722 1.00 80.25 306 CYS A O 1
ATOM 2332 N N . VAL A 1 307 ? -38.660 -15.406 60.192 1.00 85.12 307 VAL A N 1
ATOM 2333 C CA . VAL A 1 307 ? -38.914 -14.720 58.912 1.00 85.12 307 VAL A CA 1
ATOM 2334 C C . VAL A 1 307 ? -38.111 -13.426 58.846 1.00 85.12 307 VAL A C 1
ATOM 2336 O O . VAL A 1 307 ? -37.359 -13.226 57.898 1.00 85.12 307 VAL A O 1
ATOM 2339 N N . LEU A 1 308 ? -38.196 -12.589 59.886 1.00 87.56 308 LEU A N 1
ATOM 2340 C CA . LEU A 1 308 ? -37.430 -11.343 59.959 1.00 87.56 308 LEU A CA 1
ATOM 2341 C C . LEU A 1 308 ? -35.916 -11.593 59.926 1.00 87.56 308 LEU A C 1
ATOM 2343 O O . LEU A 1 308 ? -35.205 -10.874 59.233 1.00 87.56 308 LEU A O 1
ATOM 2347 N N . HIS A 1 309 ? -35.429 -12.617 60.630 1.00 89.25 309 HIS A N 1
ATOM 2348 C CA . HIS A 1 309 ? -34.015 -12.987 60.649 1.00 89.25 309 HIS A CA 1
ATOM 2349 C C . HIS A 1 309 ? -33.536 -13.377 59.251 1.00 89.25 309 HIS A C 1
ATOM 2351 O O . HIS A 1 309 ? -32.590 -12.785 58.743 1.00 89.25 309 HIS A O 1
ATOM 2357 N N . SER A 1 310 ? -34.243 -14.299 58.588 1.00 89.94 310 SER A N 1
ATOM 2358 C CA . SER A 1 310 ? -33.908 -14.721 57.225 1.00 89.94 310 SER A CA 1
ATOM 2359 C C . SER A 1 310 ? -33.979 -13.566 56.224 1.00 89.94 310 SER A C 1
ATOM 2361 O O . SER A 1 310 ? -33.138 -13.481 55.332 1.00 89.94 310 SER A O 1
ATOM 2363 N N . ALA A 1 311 ? -34.979 -12.690 56.344 1.00 91.81 311 ALA A N 1
ATOM 2364 C CA . ALA A 1 311 ? -35.157 -11.552 55.451 1.00 91.81 311 ALA A CA 1
ATOM 2365 C C . ALA A 1 311 ? -34.050 -10.503 55.630 1.00 91.81 311 ALA A C 1
ATOM 2367 O O . ALA A 1 311 ? -33.457 -10.058 54.649 1.00 91.81 311 ALA A O 1
ATOM 2368 N N . ALA A 1 312 ? -33.732 -10.146 56.877 1.00 90.94 312 ALA A N 1
ATOM 2369 C CA . ALA A 1 312 ? -32.667 -9.203 57.197 1.00 90.94 312 ALA A CA 1
ATOM 2370 C C . ALA A 1 312 ? -31.288 -9.745 56.791 1.00 90.94 312 ALA A C 1
ATOM 2372 O O . ALA A 1 312 ? -30.509 -9.015 56.183 1.00 90.94 312 ALA A O 1
ATOM 2373 N N . GLU A 1 313 ? -30.997 -11.026 57.047 1.00 90.31 313 GLU A N 1
ATOM 2374 C CA . GLU A 1 313 ? -29.762 -11.660 56.570 1.00 90.31 313 GLU A CA 1
ATOM 2375 C C . GLU A 1 313 ? -29.687 -11.686 55.041 1.00 90.31 313 GLU A C 1
ATOM 2377 O O . GLU A 1 313 ? -28.659 -11.311 54.485 1.00 90.31 313 GLU A O 1
ATOM 2382 N N . SER A 1 314 ? -30.774 -12.039 54.346 1.00 92.94 314 SER A N 1
ATOM 2383 C CA . SER A 1 314 ? -30.818 -12.029 52.876 1.00 92.94 314 SER A CA 1
ATOM 2384 C C . SER A 1 314 ? -30.597 -10.629 52.295 1.00 92.94 314 SER A C 1
ATOM 2386 O O . SER A 1 314 ? -29.975 -10.473 51.240 1.00 92.94 314 SER A O 1
ATOM 2388 N N . LEU A 1 315 ? -31.113 -9.600 52.964 1.00 92.38 315 LEU A N 1
ATOM 2389 C CA . LEU A 1 315 ? -30.937 -8.214 52.556 1.00 92.38 315 LEU A CA 1
ATOM 2390 C C . LEU A 1 315 ? -29.483 -7.749 52.773 1.00 92.38 315 LEU A C 1
ATOM 2392 O O . LEU A 1 315 ? -28.887 -7.151 51.878 1.00 92.38 315 LEU A O 1
ATOM 2396 N N . VAL A 1 316 ? -28.875 -8.105 53.911 1.00 91.94 316 VAL A N 1
ATOM 2397 C CA . VAL A 1 316 ? -27.444 -7.880 54.190 1.00 91.94 316 VAL A CA 1
ATOM 2398 C C . VAL A 1 316 ? -26.549 -8.649 53.210 1.00 91.94 316 VAL A C 1
ATOM 2400 O O . VAL A 1 316 ? -25.542 -8.118 52.738 1.00 91.94 316 VAL A O 1
ATOM 2403 N N . ASP A 1 317 ? -26.896 -9.889 52.869 1.00 91.00 317 ASP A N 1
ATOM 2404 C CA . ASP A 1 317 ? -26.207 -10.686 51.849 1.00 91.00 317 ASP A CA 1
ATOM 2405 C C . ASP A 1 317 ? -26.255 -9.988 50.483 1.00 91.00 317 ASP A C 1
ATOM 2407 O O . ASP A 1 317 ? -25.231 -9.896 49.807 1.00 91.00 317 ASP A O 1
ATOM 2411 N N . SER A 1 318 ? -27.397 -9.405 50.111 1.00 91.38 318 SER A N 1
ATOM 2412 C CA . SER A 1 318 ? -27.550 -8.676 48.844 1.00 91.38 318 SER A CA 1
ATOM 2413 C C . SER A 1 318 ? -26.576 -7.496 48.732 1.00 91.38 318 SER A C 1
ATOM 2415 O O . SER A 1 318 ? -25.916 -7.338 47.706 1.00 91.38 318 SER A O 1
ATOM 2417 N N . VAL A 1 319 ? -26.410 -6.699 49.794 1.00 88.12 319 VAL A N 1
ATOM 2418 C CA . VAL A 1 319 ? -25.486 -5.546 49.788 1.00 88.12 319 VAL A CA 1
ATOM 2419 C C . VAL A 1 319 ? -24.028 -5.909 50.053 1.00 88.12 319 VAL A C 1
ATOM 2421 O O . VAL A 1 319 ? -23.158 -5.067 49.886 1.00 88.12 319 VAL A O 1
ATOM 2424 N N . THR A 1 320 ? -23.733 -7.152 50.430 1.00 86.88 320 THR A N 1
ATOM 2425 C CA . THR A 1 320 ? -22.356 -7.624 50.614 1.00 86.88 320 THR A CA 1
ATOM 2426 C C . THR A 1 320 ? -21.941 -8.523 49.450 1.00 86.88 320 THR A C 1
ATOM 2428 O O . THR A 1 320 ? -21.231 -8.099 48.541 1.00 86.88 320 THR A O 1
ATOM 2431 N N . THR A 1 321 ? -22.430 -9.761 49.418 1.00 87.38 321 THR A N 1
ATOM 2432 C CA . THR A 1 321 ? -22.032 -10.770 48.428 1.00 87.38 321 THR A CA 1
ATOM 2433 C C . THR A 1 321 ? -22.679 -10.549 47.062 1.00 87.38 321 THR A C 1
ATOM 2435 O O . THR A 1 321 ? -22.002 -10.684 46.038 1.00 87.38 321 THR A O 1
ATOM 2438 N N . GLY A 1 322 ? -23.966 -10.185 47.023 1.00 88.69 322 GLY A N 1
ATOM 2439 C CA . GLY A 1 322 ? -24.682 -9.882 45.778 1.00 88.69 322 GLY A CA 1
ATOM 2440 C C . GLY A 1 322 ? -24.089 -8.668 45.060 1.00 88.69 322 GLY A C 1
ATOM 2441 O O . GLY A 1 322 ? -23.880 -8.687 43.844 1.00 88.69 322 GLY A O 1
ATOM 2442 N N . TRP A 1 323 ? -23.731 -7.641 45.825 1.00 90.88 323 TRP A N 1
ATOM 2443 C CA . TRP A 1 323 ? -23.044 -6.455 45.333 1.00 90.88 323 TRP A CA 1
ATOM 2444 C C . TRP A 1 323 ? -21.690 -6.782 44.699 1.00 90.88 323 TRP A C 1
ATOM 2446 O O . TRP A 1 323 ? -21.460 -6.454 43.531 1.00 90.88 323 TRP A O 1
ATOM 2456 N N . ASP A 1 324 ? -20.808 -7.473 45.429 1.00 90.25 324 ASP A N 1
ATOM 2457 C CA . ASP A 1 324 ? -19.484 -7.864 44.931 1.00 90.25 324 ASP A CA 1
ATOM 2458 C C . ASP A 1 324 ? -19.585 -8.696 43.648 1.00 90.25 324 ASP A C 1
ATOM 2460 O O . ASP A 1 324 ? -18.819 -8.499 42.694 1.00 90.25 324 ASP A O 1
ATOM 2464 N N . ARG A 1 325 ? -20.577 -9.595 43.590 1.00 94.00 325 ARG A N 1
ATOM 2465 C CA . ARG A 1 325 ? -20.901 -10.367 42.388 1.00 94.00 325 ARG A CA 1
ATOM 2466 C C . ARG A 1 325 ? -21.261 -9.443 41.228 1.00 94.00 325 ARG A C 1
ATOM 2468 O O . ARG A 1 325 ? -20.620 -9.540 40.179 1.00 94.00 325 ARG A O 1
ATOM 2475 N N . ALA A 1 326 ? -22.230 -8.547 41.409 1.00 94.06 326 ALA A N 1
ATOM 2476 C CA . ALA A 1 326 ? -22.698 -7.654 40.353 1.00 94.06 326 ALA A CA 1
ATOM 2477 C C . ALA A 1 326 ? -21.567 -6.756 39.831 1.00 94.06 326 ALA A C 1
ATOM 2479 O O . ALA A 1 326 ? -21.348 -6.665 38.621 1.00 94.06 326 ALA A O 1
ATOM 2480 N N . VAL A 1 327 ? -20.770 -6.164 40.725 1.00 92.88 327 VAL A N 1
ATOM 2481 C CA . VAL A 1 327 ? -19.602 -5.345 40.363 1.00 92.88 327 VAL A CA 1
ATOM 2482 C C . VAL A 1 327 ? -18.573 -6.164 39.578 1.00 92.88 327 VAL A C 1
ATOM 2484 O O . VAL A 1 327 ? -18.080 -5.713 38.539 1.00 92.88 327 VAL A O 1
ATOM 2487 N N . CYS A 1 328 ? -18.261 -7.384 40.023 1.00 93.19 328 CYS A N 1
ATOM 2488 C CA . CYS A 1 328 ? -17.338 -8.280 39.323 1.00 93.19 328 CYS A CA 1
ATOM 2489 C C . CYS A 1 328 ? -17.840 -8.639 37.914 1.00 93.19 328 CYS A C 1
ATOM 2491 O O . CYS A 1 328 ? -17.065 -8.635 36.950 1.00 93.19 328 CYS A O 1
ATOM 2493 N N . VAL A 1 329 ? -19.137 -8.925 37.781 1.00 95.06 329 VAL A N 1
ATOM 2494 C CA . VAL A 1 329 ? -19.789 -9.263 36.510 1.00 95.06 329 VAL A CA 1
ATOM 2495 C C . VAL A 1 329 ? -19.761 -8.074 35.548 1.00 95.06 329 VAL A C 1
ATOM 2497 O O . VAL A 1 329 ? -19.316 -8.233 34.409 1.00 95.06 329 VAL A O 1
ATOM 2500 N N . VAL A 1 330 ? -20.121 -6.870 36.005 1.00 95.19 330 VAL A N 1
ATOM 2501 C CA . VAL A 1 330 ? -20.064 -5.646 35.188 1.00 95.19 330 VAL A CA 1
ATOM 2502 C C . VAL A 1 330 ? -18.642 -5.394 34.681 1.00 95.19 330 VAL A C 1
ATOM 2504 O O . VAL A 1 330 ? -18.452 -5.210 33.477 1.00 95.19 330 VAL A O 1
ATOM 2507 N N . LYS A 1 331 ? -17.622 -5.451 35.553 1.00 93.56 331 LYS A N 1
ATOM 2508 C CA . LYS A 1 331 ? -16.210 -5.292 35.144 1.00 93.56 331 LYS A CA 1
ATOM 2509 C C . LYS A 1 331 ? -15.823 -6.312 34.076 1.00 93.56 331 LYS A C 1
ATOM 2511 O O . LYS A 1 331 ? -15.249 -5.972 33.044 1.00 93.56 331 LYS A O 1
ATOM 2516 N N . ARG A 1 332 ? -16.211 -7.576 34.269 1.00 93.62 332 ARG A N 1
ATOM 2517 C CA . ARG A 1 332 ? -15.956 -8.638 33.288 1.00 93.62 332 ARG A CA 1
ATOM 2518 C C . ARG A 1 332 ? -16.571 -8.319 31.925 1.00 93.62 332 ARG A C 1
ATOM 2520 O O . ARG A 1 332 ? -15.935 -8.616 30.914 1.00 93.62 332 ARG A O 1
ATOM 2527 N N . HIS A 1 333 ? -17.761 -7.722 31.869 1.00 94.69 333 HIS A N 1
ATOM 2528 C CA . HIS A 1 333 ? -18.398 -7.345 30.605 1.00 94.69 333 HIS A CA 1
ATOM 2529 C C . HIS A 1 333 ? -17.587 -6.293 29.827 1.00 94.69 333 HIS A C 1
ATOM 2531 O O . HIS A 1 333 ? -17.324 -6.497 28.638 1.00 94.69 333 HIS A O 1
ATOM 2537 N N . TYR A 1 334 ? -17.093 -5.240 30.491 1.00 93.06 334 TYR A N 1
ATOM 2538 C CA . TYR A 1 334 ? -16.204 -4.243 29.872 1.00 93.06 334 TYR A CA 1
ATOM 2539 C C . TYR A 1 334 ? -14.892 -4.868 29.375 1.00 93.06 334 TYR A C 1
ATOM 2541 O O . TYR A 1 334 ? -14.517 -4.693 28.211 1.00 93.06 334 TYR A O 1
ATOM 2549 N N . LYS A 1 335 ? -14.242 -5.697 30.197 1.00 90.69 335 LYS A N 1
ATOM 2550 C CA . LYS A 1 335 ? -13.020 -6.412 29.807 1.00 90.69 335 LYS A CA 1
ATOM 2551 C C . LYS A 1 335 ? -13.212 -7.313 28.592 1.00 90.69 335 LYS A C 1
ATOM 2553 O O . LYS A 1 335 ? -12.347 -7.400 27.715 1.00 90.69 335 LYS A O 1
ATOM 2558 N N . MET A 1 336 ? -14.341 -8.017 28.536 1.00 91.00 336 MET A N 1
ATOM 2559 C CA . MET A 1 336 ? -14.666 -8.905 27.422 1.00 91.00 336 MET A CA 1
ATOM 2560 C C . MET A 1 336 ? -14.929 -8.128 26.133 1.00 91.00 336 MET A C 1
ATOM 2562 O O . MET A 1 336 ? -14.492 -8.581 25.075 1.00 91.00 336 MET A O 1
ATOM 2566 N N . LEU A 1 337 ? -15.559 -6.951 26.201 1.00 91.50 337 LEU A N 1
ATOM 2567 C CA . LEU A 1 337 ? -15.718 -6.064 25.046 1.00 91.50 337 LEU A CA 1
ATOM 2568 C C . LEU A 1 337 ? -14.357 -5.699 24.431 1.00 91.50 337 LEU A C 1
ATOM 2570 O O . LEU A 1 337 ? -14.155 -5.906 23.237 1.00 91.50 337 LEU A O 1
ATOM 2574 N N . GLY A 1 338 ? -13.383 -5.274 25.243 1.00 87.25 338 GLY A N 1
ATOM 2575 C CA . GLY A 1 338 ? -12.037 -4.929 24.761 1.00 87.25 338 GLY A CA 1
ATOM 2576 C C . GLY A 1 338 ? -11.280 -6.083 24.080 1.00 87.25 338 GLY A C 1
ATOM 2577 O O . GLY A 1 338 ? -10.395 -5.842 23.249 1.00 87.25 338 GLY A O 1
ATOM 2578 N N . ARG A 1 339 ? -11.636 -7.335 24.408 1.00 85.12 339 ARG A N 1
ATOM 2579 C CA . ARG A 1 339 ? -11.072 -8.561 23.812 1.00 85.12 339 ARG A CA 1
ATOM 2580 C C . ARG A 1 339 ? -11.797 -9.016 22.548 1.00 85.12 339 ARG A C 1
ATOM 2582 O O . ARG A 1 339 ? -11.144 -9.551 21.662 1.00 85.12 339 ARG A O 1
ATOM 2589 N N . LYS A 1 340 ? -13.115 -8.808 22.456 1.00 78.81 340 LYS A N 1
ATOM 2590 C CA . LYS A 1 340 ? -13.937 -9.203 21.296 1.00 78.81 340 LYS A CA 1
ATOM 2591 C C . LYS A 1 340 ? -13.675 -8.357 20.042 1.00 78.81 340 LYS A C 1
ATOM 2593 O O . LYS A 1 340 ? -14.041 -8.767 18.946 1.00 78.81 340 LYS A O 1
ATOM 2598 N N . CYS A 1 341 ? -13.048 -7.191 20.182 1.00 68.81 341 CYS A N 1
ATOM 2599 C CA . CYS A 1 341 ? -12.734 -6.309 19.060 1.00 68.81 341 CYS A CA 1
ATOM 2600 C C . CYS A 1 341 ? -11.512 -6.809 18.259 1.00 68.81 341 CYS A C 1
ATOM 2602 O O . CYS A 1 341 ? -10.393 -6.343 18.479 1.00 68.81 341 CYS A O 1
ATOM 2604 N N . GLU A 1 342 ? -11.717 -7.705 17.287 1.00 75.62 342 GLU A N 1
ATOM 2605 C CA . GLU A 1 342 ? -10.691 -8.147 16.310 1.00 75.62 342 GLU A CA 1
ATOM 2606 C C . GLU A 1 342 ? -10.420 -7.124 15.183 1.00 75.62 342 GLU A C 1
ATOM 2608 O O . GLU A 1 342 ? -9.995 -7.461 14.079 1.00 75.62 342 GLU A O 1
ATOM 2613 N N . LEU A 1 343 ? -10.609 -5.836 15.473 1.00 79.56 343 LEU A N 1
ATOM 2614 C CA . LEU A 1 343 ? -10.564 -4.735 14.510 1.00 79.56 343 LEU A CA 1
ATOM 2615 C C . LEU A 1 343 ? -9.271 -4.684 13.679 1.00 79.56 343 LEU A C 1
ATOM 2617 O O . LEU A 1 343 ? -9.289 -4.426 12.478 1.00 79.56 343 LEU A O 1
ATOM 2621 N N . VAL A 1 344 ? -8.133 -4.936 14.326 1.00 80.88 344 VAL A N 1
ATOM 2622 C CA . VAL A 1 344 ? -6.812 -4.861 13.686 1.00 80.88 344 VAL A CA 1
ATOM 2623 C C . VAL A 1 344 ? -6.671 -5.905 12.581 1.00 80.88 344 VAL A C 1
ATOM 2625 O O . VAL A 1 344 ? -6.033 -5.628 11.568 1.00 80.88 344 VAL A O 1
ATOM 2628 N N . LYS A 1 345 ? -7.257 -7.094 12.764 1.00 83.25 345 LYS A N 1
ATOM 2629 C CA . LYS A 1 345 ? -7.188 -8.171 11.775 1.00 83.25 345 LYS A CA 1
ATOM 2630 C C . LYS A 1 345 ? -8.030 -7.818 10.550 1.00 83.25 345 LYS A C 1
ATOM 2632 O O . LYS A 1 345 ? -7.501 -7.806 9.443 1.00 83.25 345 LYS A O 1
ATOM 2637 N N . ASP A 1 346 ? -9.281 -7.425 10.784 1.00 82.25 346 ASP A N 1
ATOM 2638 C CA . ASP A 1 346 ? -10.230 -7.020 9.742 1.00 82.25 346 ASP A CA 1
ATOM 2639 C C . ASP A 1 346 ? -9.692 -5.874 8.867 1.00 82.25 346 ASP A C 1
ATOM 2641 O O . ASP A 1 346 ? -9.814 -5.880 7.639 1.00 82.25 346 ASP A O 1
ATOM 2645 N N . LEU A 1 347 ? -9.050 -4.882 9.487 1.00 87.06 347 LEU A N 1
ATOM 2646 C CA . LEU A 1 347 ? -8.457 -3.764 8.756 1.00 87.06 347 LEU A CA 1
ATOM 2647 C C . LEU A 1 347 ? -7.143 -4.142 8.072 1.00 87.06 347 LEU A C 1
ATOM 2649 O O . LEU A 1 347 ? -6.883 -3.660 6.975 1.00 87.06 347 LEU A O 1
ATOM 2653 N N . SER A 1 348 ? -6.334 -5.030 8.661 1.00 87.62 348 SER A N 1
ATOM 2654 C CA . SER A 1 348 ? -5.069 -5.453 8.048 1.00 87.62 348 SER A CA 1
ATOM 2655 C C . SER A 1 348 ? -5.270 -6.077 6.672 1.00 87.62 348 SER A C 1
ATOM 2657 O O . SER A 1 348 ? -4.494 -5.770 5.776 1.00 87.62 348 SER A O 1
ATOM 2659 N N . GLU A 1 349 ? -6.292 -6.914 6.499 1.00 89.88 349 GLU A N 1
ATOM 2660 C CA . GLU A 1 349 ? -6.631 -7.501 5.194 1.00 89.88 349 GLU A CA 1
ATOM 2661 C C . GLU A 1 349 ? -7.064 -6.427 4.187 1.00 89.88 349 GLU A C 1
ATOM 2663 O O . GLU A 1 349 ? -6.659 -6.450 3.030 1.00 89.88 349 GLU A O 1
ATOM 2668 N N . SER A 1 350 ? -7.835 -5.439 4.647 1.00 92.38 350 SER A N 1
ATOM 2669 C CA . SER A 1 350 ? -8.311 -4.323 3.817 1.00 92.38 350 SER A CA 1
ATOM 2670 C C . SER A 1 350 ? -7.154 -3.467 3.296 1.00 92.38 350 SER A C 1
ATOM 2672 O O . SER A 1 350 ? -7.142 -3.052 2.142 1.00 92.38 350 SER A O 1
ATOM 2674 N N . TYR A 1 351 ? -6.148 -3.241 4.140 1.00 94.19 351 TYR A N 1
ATOM 2675 C CA . TYR A 1 351 ? -4.940 -2.515 3.768 1.00 94.19 351 TYR A CA 1
ATOM 2676 C C . TYR A 1 351 ? -4.086 -3.234 2.728 1.00 94.19 351 TYR A C 1
ATOM 2678 O O . TYR A 1 351 ? -3.450 -2.563 1.918 1.00 94.19 351 TYR A O 1
ATOM 2686 N N . GLU A 1 352 ? -4.054 -4.569 2.744 1.00 92.81 352 GLU A N 1
ATOM 2687 C CA . GLU A 1 352 ? -3.348 -5.319 1.703 1.00 92.81 352 GLU A CA 1
ATOM 2688 C C . GLU A 1 352 ? -4.062 -5.211 0.357 1.00 92.81 352 GLU A C 1
ATOM 2690 O O . GLU A 1 352 ? -3.399 -4.955 -0.636 1.00 92.81 352 GLU A O 1
ATOM 2695 N N . GLN A 1 353 ? -5.396 -5.268 0.319 1.00 93.56 353 GLN A N 1
ATOM 2696 C CA . GLN A 1 353 ? -6.146 -5.112 -0.938 1.00 93.56 353 GLN A CA 1
ATOM 2697 C C . GLN A 1 353 ? -5.911 -3.746 -1.600 1.00 93.56 353 GLN A C 1
ATOM 2699 O O . GLN A 1 353 ? -5.717 -3.655 -2.811 1.00 93.56 353 GLN A O 1
ATOM 2704 N N . VAL A 1 354 ? -5.877 -2.666 -0.811 1.00 95.12 354 VAL A N 1
ATOM 2705 C CA . VAL A 1 354 ? -5.545 -1.329 -1.334 1.00 95.12 354 VAL A CA 1
ATOM 2706 C C . VAL A 1 354 ? -4.091 -1.272 -1.818 1.00 95.12 354 VAL A C 1
ATOM 2708 O O . VAL A 1 354 ? -3.804 -0.651 -2.840 1.00 95.12 354 VAL A O 1
ATOM 2711 N N . HIS A 1 355 ? -3.169 -1.938 -1.117 1.00 93.44 355 HIS A N 1
ATOM 2712 C CA . HIS A 1 355 ? -1.770 -2.015 -1.533 1.00 93.44 355 HIS A CA 1
ATOM 2713 C C . HIS A 1 355 ? -1.593 -2.801 -2.840 1.00 93.44 355 HIS A C 1
ATOM 2715 O O . HIS A 1 355 ? -0.879 -2.338 -3.724 1.00 93.44 355 HIS A O 1
ATOM 2721 N N . GLU A 1 356 ? -2.279 -3.934 -2.996 1.00 92.62 356 GLU A N 1
ATOM 2722 C CA . GLU A 1 356 ? -2.311 -4.725 -4.233 1.00 92.62 356 GLU A CA 1
ATOM 2723 C C . GLU A 1 356 ? -2.832 -3.900 -5.415 1.00 92.62 356 GLU A C 1
ATOM 2725 O O . GLU A 1 356 ? -2.252 -3.936 -6.499 1.00 92.62 356 GLU A O 1
ATOM 2730 N N . PHE A 1 357 ? -3.865 -3.081 -5.208 1.00 93.94 357 PHE A N 1
ATOM 2731 C CA . PHE A 1 357 ? -4.310 -2.157 -6.249 1.00 93.94 357 PHE A CA 1
ATOM 2732 C C . PHE A 1 357 ? -3.269 -1.076 -6.566 1.00 93.94 357 PHE A C 1
ATOM 2734 O O . PHE A 1 357 ? -3.056 -0.753 -7.732 1.00 93.94 357 PHE A O 1
ATOM 2741 N N . GLY A 1 358 ? -2.566 -0.555 -5.558 1.00 94.62 358 GLY A N 1
ATOM 2742 C CA . GLY A 1 358 ? -1.423 0.331 -5.780 1.00 94.62 358 GLY A CA 1
ATOM 2743 C C . GLY A 1 358 ? -0.329 -0.319 -6.631 1.00 94.62 358 GLY A C 1
ATOM 2744 O O . GLY A 1 358 ? 0.205 0.321 -7.533 1.00 94.62 358 GLY A O 1
ATOM 2745 N N . MET A 1 359 ? -0.046 -1.607 -6.425 1.00 91.62 359 MET A N 1
ATOM 2746 C CA . MET A 1 359 ? 0.882 -2.365 -7.275 1.00 91.62 359 MET A CA 1
ATOM 2747 C C . MET A 1 359 ? 0.404 -2.428 -8.731 1.00 91.62 359 MET A C 1
ATOM 2749 O O . MET A 1 359 ? 1.196 -2.181 -9.638 1.00 91.62 359 MET A O 1
ATOM 2753 N N . ALA A 1 360 ? -0.885 -2.691 -8.963 1.00 89.94 360 ALA A N 1
ATOM 2754 C CA . ALA A 1 360 ? -1.464 -2.698 -10.309 1.00 89.94 360 ALA A CA 1
ATOM 2755 C C . ALA A 1 360 ? -1.413 -1.308 -10.979 1.00 89.94 360 ALA A C 1
ATOM 2757 O O . ALA A 1 360 ? -1.109 -1.181 -12.169 1.00 89.94 360 ALA A O 1
ATOM 2758 N N . LEU A 1 361 ? -1.645 -0.241 -10.210 1.00 93.00 361 LEU A N 1
ATOM 2759 C CA . LEU A 1 361 ? -1.521 1.133 -10.693 1.00 93.00 361 LEU A CA 1
ATOM 2760 C C . LEU A 1 361 ? -0.073 1.472 -11.087 1.00 93.00 361 LEU A C 1
ATOM 2762 O O . LEU A 1 361 ? 0.159 2.045 -12.150 1.00 93.00 361 LEU A O 1
ATOM 2766 N N . ALA A 1 362 ? 0.900 1.077 -10.263 1.00 92.38 362 ALA A N 1
ATOM 2767 C CA . ALA A 1 362 ? 2.324 1.234 -10.548 1.00 92.38 362 ALA A CA 1
ATOM 2768 C C . ALA A 1 362 ? 2.743 0.475 -11.820 1.00 92.38 362 ALA A C 1
ATOM 2770 O O . ALA A 1 362 ? 3.464 1.016 -12.654 1.00 92.38 362 ALA A O 1
ATOM 2771 N N . GLN A 1 363 ? 2.238 -0.746 -12.020 1.00 88.12 363 GLN A N 1
ATOM 2772 C CA . GLN A 1 363 ? 2.454 -1.504 -13.258 1.00 88.12 363 GLN A CA 1
ATOM 2773 C C . GLN A 1 363 ? 1.865 -0.792 -14.482 1.00 88.12 363 GLN A C 1
ATOM 2775 O O . GLN A 1 363 ? 2.489 -0.778 -15.541 1.00 88.12 363 GLN A O 1
ATOM 2780 N N . THR A 1 364 ? 0.705 -0.146 -14.337 1.00 86.12 364 THR A N 1
ATOM 2781 C CA . THR A 1 364 ? 0.079 0.611 -15.432 1.00 86.12 364 THR A CA 1
ATOM 2782 C C . THR A 1 364 ? 0.942 1.792 -15.878 1.00 86.12 364 THR A C 1
ATOM 2784 O O . THR A 1 364 ? 1.015 2.050 -17.076 1.00 86.12 364 THR A O 1
ATOM 2787 N N . ALA A 1 365 ? 1.629 2.477 -14.955 1.00 88.38 365 ALA A N 1
ATOM 2788 C CA . ALA A 1 365 ? 2.555 3.565 -15.294 1.00 88.38 365 ALA A CA 1
ATOM 2789 C C . ALA A 1 365 ? 3.701 3.082 -16.195 1.00 88.38 365 ALA A C 1
ATOM 2791 O O . ALA A 1 365 ? 4.065 3.729 -17.171 1.00 88.38 365 ALA A O 1
ATOM 2792 N N . VAL A 1 366 ? 4.223 1.897 -15.885 1.00 87.31 366 VAL A N 1
ATOM 2793 C CA . VAL A 1 366 ? 5.424 1.333 -16.504 1.00 87.31 366 VAL A CA 1
ATOM 2794 C C . VAL A 1 366 ? 5.130 0.581 -17.807 1.00 87.31 366 VAL A C 1
ATOM 2796 O O . VAL A 1 366 ? 6.009 0.435 -18.654 1.00 87.31 366 VAL A O 1
ATOM 2799 N N . ALA A 1 367 ? 3.882 0.162 -18.023 1.00 83.00 367 ALA A N 1
ATOM 2800 C CA . ALA A 1 367 ? 3.446 -0.473 -19.265 1.00 83.00 367 ALA A CA 1
ATOM 2801 C C . ALA A 1 367 ? 3.606 0.425 -20.511 1.00 83.00 367 ALA A C 1
ATOM 2803 O O . ALA A 1 367 ? 3.485 -0.071 -21.633 1.00 83.00 367 ALA A O 1
ATOM 2804 N N . ASN A 1 368 ? 3.860 1.732 -20.335 1.00 75.94 368 ASN A N 1
ATOM 2805 C CA . ASN A 1 368 ? 4.079 2.710 -21.410 1.00 75.94 368 ASN A CA 1
ATOM 2806 C C . ASN A 1 368 ? 2.975 2.714 -22.483 1.00 75.94 368 ASN A C 1
ATOM 2808 O O . ASN A 1 368 ? 3.193 3.011 -23.661 1.00 75.94 368 ASN A O 1
ATOM 2812 N N . GLY A 1 369 ? 1.749 2.400 -22.060 1.00 81.81 369 GLY A N 1
ATOM 2813 C CA . GLY A 1 369 ? 0.559 2.559 -22.884 1.00 81.81 369 GLY A CA 1
ATOM 2814 C C . GLY A 1 369 ? 0.321 4.030 -23.256 1.00 81.81 369 GLY A C 1
ATOM 2815 O O . GLY A 1 369 ? 0.839 4.932 -22.594 1.00 81.81 369 GLY A O 1
ATOM 2816 N N . PRO A 1 370 ? -0.522 4.304 -24.267 1.00 82.62 370 PRO A N 1
ATOM 2817 C CA . PRO A 1 370 ? -0.745 5.655 -24.795 1.00 82.62 370 PRO A CA 1
ATOM 2818 C C . PRO A 1 370 ? -1.182 6.677 -23.733 1.00 82.62 370 PRO A C 1
ATOM 2820 O O . PRO A 1 370 ? -0.932 7.868 -23.891 1.00 82.62 370 PRO A O 1
ATOM 2823 N N . ASN A 1 371 ? -1.804 6.212 -22.645 1.00 86.19 371 ASN A N 1
ATOM 2824 C CA . ASN A 1 371 ? -2.314 7.047 -21.557 1.00 86.19 371 ASN A CA 1
ATOM 2825 C C . ASN A 1 371 ? -1.716 6.703 -20.183 1.00 86.19 371 ASN A C 1
ATOM 2827 O O . ASN A 1 371 ? -2.184 7.223 -19.171 1.00 86.19 371 ASN A O 1
ATOM 2831 N N . ALA A 1 372 ? -0.703 5.833 -20.126 1.00 87.19 372 ALA A N 1
ATOM 2832 C CA . ALA A 1 372 ? -0.169 5.289 -18.876 1.00 87.19 372 ALA A CA 1
ATOM 2833 C C . ALA A 1 372 ? 0.251 6.374 -17.857 1.00 87.19 372 ALA A C 1
ATOM 2835 O O . ALA A 1 372 ? -0.266 6.342 -16.733 1.00 87.19 372 ALA A O 1
ATOM 2836 N N . PRO A 1 373 ? 1.057 7.394 -18.228 1.00 86.94 373 PRO A N 1
ATOM 2837 C CA . PRO A 1 373 ? 1.454 8.443 -17.288 1.00 86.94 373 PRO A CA 1
ATOM 2838 C C . PRO A 1 373 ? 0.262 9.259 -16.782 1.00 86.94 373 PRO A C 1
ATOM 2840 O O . PRO A 1 373 ? 0.177 9.578 -15.596 1.00 86.94 373 PRO A O 1
ATOM 2843 N N . TYR A 1 374 ? -0.692 9.580 -17.661 1.00 90.06 374 TYR A N 1
ATOM 2844 C CA . TYR A 1 374 ? -1.890 10.331 -17.284 1.00 90.06 374 TYR A CA 1
ATOM 2845 C C . TYR A 1 374 ? -2.746 9.553 -16.279 1.00 90.06 374 TYR A C 1
ATOM 2847 O O . TYR A 1 374 ? -3.122 10.095 -15.239 1.00 90.06 374 TYR A O 1
ATOM 2855 N N . CYS A 1 375 ? -3.014 8.275 -16.556 1.00 91.38 375 CYS A N 1
ATOM 2856 C CA . CYS A 1 375 ? -3.819 7.431 -15.680 1.00 91.38 375 CYS A CA 1
ATOM 2857 C C . CYS A 1 375 ? -3.152 7.245 -14.316 1.00 91.38 375 CYS A C 1
ATOM 2859 O O . CYS A 1 375 ? -3.808 7.417 -13.291 1.00 91.38 375 CYS A O 1
ATOM 2861 N N . PHE A 1 376 ? -1.841 6.996 -14.282 1.00 92.81 376 PHE A N 1
ATOM 2862 C CA . PHE A 1 376 ? -1.102 6.908 -13.026 1.00 92.81 376 PHE A CA 1
ATOM 2863 C C . PHE A 1 376 ? -1.282 8.168 -12.165 1.00 92.81 376 PHE A C 1
ATOM 2865 O O . PHE A 1 376 ? -1.749 8.090 -11.025 1.00 92.81 376 PHE A O 1
ATOM 2872 N N . HIS A 1 377 ? -1.012 9.346 -12.737 1.00 91.62 377 HIS A N 1
ATOM 2873 C CA . HIS A 1 377 ? -1.117 10.620 -12.021 1.00 91.62 377 HIS A CA 1
ATOM 2874 C C . HIS A 1 377 ? -2.558 10.978 -11.625 1.00 91.62 377 HIS A C 1
ATOM 2876 O O . HIS A 1 377 ? -2.763 11.677 -10.632 1.00 91.62 377 HIS A O 1
ATOM 2882 N N . LYS A 1 378 ? -3.565 10.486 -12.357 1.00 92.56 378 LYS A N 1
ATOM 2883 C CA . LYS A 1 378 ? -4.980 10.653 -12.000 1.00 92.56 378 LYS A CA 1
ATOM 2884 C C . LYS A 1 378 ? -5.343 9.886 -10.722 1.00 92.56 378 LYS A C 1
ATOM 2886 O O . LYS A 1 378 ? -6.106 10.406 -9.910 1.00 92.56 378 LYS A O 1
ATOM 2891 N N . PHE A 1 379 ? -4.810 8.676 -10.529 1.00 94.31 379 PHE A N 1
ATOM 2892 C CA . PHE A 1 379 ? -5.282 7.765 -9.478 1.00 94.31 379 PHE A CA 1
ATOM 2893 C C . PHE A 1 379 ? -4.351 7.615 -8.268 1.00 94.31 379 PHE A C 1
ATOM 2895 O O . PHE A 1 379 ? -4.842 7.261 -7.197 1.00 94.31 379 PHE A O 1
ATOM 2902 N N . PHE A 1 380 ? -3.049 7.904 -8.366 1.00 93.38 380 PHE A N 1
ATOM 2903 C CA . PHE A 1 380 ? -2.093 7.540 -7.302 1.00 93.38 380 PHE A CA 1
ATOM 2904 C C . PHE A 1 380 ? -2.435 8.124 -5.919 1.00 93.38 380 PHE A C 1
ATOM 2906 O O . PHE A 1 380 ? -2.501 7.385 -4.936 1.00 93.38 380 PHE A O 1
ATOM 2913 N N . ARG A 1 381 ? -2.780 9.419 -5.836 1.00 93.94 381 ARG A N 1
ATOM 2914 C CA . ARG A 1 381 ? -3.214 10.043 -4.569 1.00 93.94 381 ARG A CA 1
ATOM 2915 C C . ARG A 1 381 ? -4.568 9.531 -4.082 1.00 93.94 381 ARG A C 1
ATOM 2917 O O . ARG A 1 381 ? -4.813 9.519 -2.878 1.00 93.94 381 ARG A O 1
ATOM 2924 N N . LEU A 1 382 ? -5.448 9.105 -4.992 1.00 94.19 382 LEU A N 1
ATOM 2925 C CA . LEU A 1 382 ? -6.734 8.517 -4.612 1.00 94.19 382 LEU A CA 1
ATOM 2926 C C . LEU A 1 382 ? -6.515 7.177 -3.907 1.00 94.19 382 LEU A C 1
ATOM 2928 O O . LEU A 1 382 ? -7.123 6.948 -2.866 1.00 94.19 382 LEU A O 1
ATOM 2932 N N . VAL A 1 383 ? -5.599 6.342 -4.410 1.00 95.06 383 VAL A N 1
ATOM 2933 C CA . VAL A 1 383 ? -5.244 5.057 -3.783 1.00 95.06 383 VAL A CA 1
ATOM 2934 C C . VAL A 1 383 ? -4.663 5.254 -2.384 1.00 95.06 383 VAL A C 1
ATOM 2936 O O . VAL A 1 383 ? -5.100 4.591 -1.443 1.00 95.06 383 VAL A O 1
ATOM 2939 N N . GLU A 1 384 ? -3.733 6.195 -2.212 1.00 92.81 384 GLU A N 1
ATOM 2940 C CA . GLU A 1 384 ? -3.188 6.528 -0.887 1.00 92.81 384 GLU A CA 1
ATOM 2941 C C . GLU A 1 384 ? -4.280 6.980 0.086 1.00 92.81 384 GLU A C 1
ATOM 2943 O O . GLU A 1 384 ? -4.297 6.576 1.252 1.00 92.81 384 GLU A O 1
ATOM 2948 N N . HIS A 1 385 ? -5.226 7.787 -0.399 1.00 94.19 385 HIS A N 1
ATOM 2949 C CA . HIS A 1 385 ? -6.319 8.293 0.418 1.00 94.19 385 HIS A CA 1
ATOM 2950 C C . HIS A 1 385 ? -7.244 7.181 0.937 1.00 94.19 385 HIS A C 1
ATOM 2952 O O . HIS A 1 385 ? -7.750 7.293 2.055 1.00 94.19 385 HIS A O 1
ATOM 2958 N N . LEU A 1 386 ? -7.420 6.076 0.199 1.00 95.12 386 LEU A N 1
ATOM 2959 C CA . LEU A 1 386 ? -8.225 4.938 0.668 1.00 95.12 386 LEU A CA 1
ATOM 2960 C C . LEU A 1 386 ? -7.666 4.326 1.964 1.00 95.12 386 LEU A C 1
ATOM 2962 O O . LEU A 1 386 ? -8.438 3.949 2.848 1.00 95.12 386 LEU A O 1
ATOM 2966 N N . LEU A 1 387 ? -6.334 4.262 2.115 1.00 94.94 387 LEU A N 1
ATOM 2967 C CA . LEU A 1 387 ? -5.698 3.765 3.344 1.00 94.94 387 LEU A CA 1
ATOM 2968 C C . LEU A 1 387 ? -6.017 4.665 4.541 1.00 94.94 387 LEU A C 1
ATOM 2970 O O . LEU A 1 387 ? -6.356 4.171 5.620 1.00 94.94 387 LEU A O 1
ATOM 2974 N N . LEU A 1 388 ? -5.913 5.981 4.345 1.00 93.75 388 LEU A N 1
ATOM 2975 C CA . LEU A 1 388 ? -6.201 6.973 5.381 1.00 93.75 388 LEU A CA 1
ATOM 2976 C C . LEU A 1 388 ? -7.673 6.918 5.788 1.00 93.75 388 LEU A C 1
ATO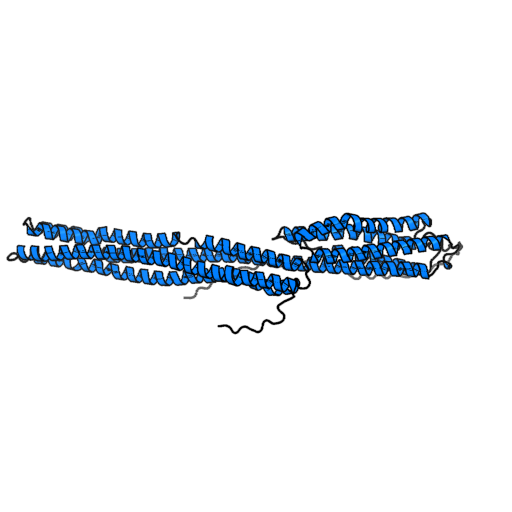M 2978 O O . LEU A 1 388 ? -7.981 6.848 6.974 1.00 93.75 388 LEU A O 1
ATOM 2982 N N . ARG A 1 389 ? -8.578 6.833 4.812 1.00 94.31 389 ARG A N 1
ATOM 2983 C CA . ARG A 1 389 ? -10.017 6.761 5.065 1.00 94.31 389 ARG A CA 1
ATOM 2984 C C . ARG A 1 389 ? -10.423 5.536 5.881 1.00 94.31 389 ARG A C 1
ATOM 2986 O O . ARG A 1 389 ? -11.179 5.672 6.838 1.00 94.31 389 ARG A O 1
ATOM 2993 N N . LEU A 1 390 ? -9.873 4.357 5.573 1.00 92.75 390 LEU A N 1
ATOM 2994 C CA . LEU A 1 390 ? -10.083 3.150 6.388 1.00 92.75 390 LEU A CA 1
ATOM 2995 C C . LEU A 1 390 ? -9.631 3.349 7.843 1.00 92.75 390 LEU A C 1
ATOM 2997 O O . LEU A 1 390 ? -10.255 2.826 8.769 1.00 92.75 390 LEU A O 1
ATOM 3001 N N . ALA A 1 391 ? -8.529 4.074 8.056 1.00 92.69 391 ALA A N 1
ATOM 3002 C CA . ALA A 1 391 ? -8.023 4.361 9.395 1.00 92.69 391 ALA A CA 1
ATOM 3003 C C . ALA A 1 391 ? -8.900 5.363 10.158 1.00 92.69 391 ALA A C 1
ATOM 3005 O O . ALA A 1 391 ? -9.237 5.134 11.326 1.00 92.69 391 ALA A O 1
ATOM 3006 N N . ASP A 1 392 ? -9.306 6.436 9.487 1.00 93.25 392 ASP A N 1
ATOM 3007 C CA . ASP A 1 392 ? -10.139 7.487 10.059 1.00 93.25 392 ASP A CA 1
ATOM 3008 C C . ASP A 1 392 ? -11.525 6.964 10.440 1.00 93.25 392 ASP A C 1
ATOM 3010 O O . ASP A 1 392 ? -11.981 7.191 11.565 1.00 93.25 392 ASP A O 1
ATOM 3014 N N . ASP A 1 393 ? -12.162 6.192 9.561 1.00 92.75 393 ASP A N 1
ATOM 3015 C CA . ASP A 1 393 ? -13.473 5.601 9.821 1.00 92.75 393 ASP A CA 1
ATOM 3016 C C . ASP A 1 393 ? -13.428 4.644 11.022 1.00 92.75 393 ASP A C 1
ATOM 3018 O O . ASP A 1 393 ? -14.260 4.730 11.929 1.00 92.75 393 ASP A O 1
ATOM 3022 N N . ALA A 1 394 ? -12.419 3.769 11.093 1.00 92.38 394 ALA A N 1
ATOM 3023 C CA . ALA A 1 394 ? -12.242 2.864 12.228 1.00 92.38 394 ALA A CA 1
ATOM 3024 C C . ALA A 1 394 ? -12.034 3.625 13.549 1.00 92.38 394 ALA A C 1
ATOM 3026 O O . ALA A 1 394 ? -12.635 3.297 14.580 1.00 92.38 394 ALA A O 1
ATOM 3027 N N . SER A 1 395 ? -11.217 4.679 13.517 1.00 92.44 395 SER A N 1
ATOM 3028 C CA . SER A 1 395 ? -10.979 5.557 14.664 1.00 92.44 395 SER A CA 1
ATOM 3029 C C . SER A 1 395 ? -12.248 6.297 15.097 1.00 92.44 395 SER A C 1
ATOM 3031 O O . SER A 1 395 ? -12.515 6.432 16.300 1.00 92.44 395 SER A O 1
ATOM 3033 N N . LEU A 1 396 ? -13.069 6.739 14.142 1.00 94.25 396 LEU A N 1
ATOM 3034 C CA . LEU A 1 396 ? -14.359 7.364 14.405 1.00 94.25 396 LEU A CA 1
ATOM 3035 C C . LEU A 1 396 ? -15.330 6.380 15.069 1.00 94.25 396 LEU A C 1
ATOM 3037 O O . LEU A 1 396 ? -15.933 6.735 16.086 1.00 94.25 396 LEU A O 1
ATOM 3041 N N . CYS A 1 397 ? -15.422 5.144 14.572 1.00 94.81 397 CYS A N 1
ATOM 3042 C CA . CYS A 1 397 ? -16.246 4.089 15.168 1.00 94.81 397 CYS A CA 1
ATOM 3043 C C . CYS A 1 397 ? -15.877 3.856 16.647 1.00 94.81 397 CYS A C 1
ATOM 3045 O O . CYS A 1 397 ? -16.741 3.879 17.527 1.00 94.81 397 CYS A O 1
ATOM 3047 N N . LEU A 1 398 ? -14.579 3.726 16.955 1.00 94.56 398 LEU A N 1
ATOM 3048 C CA . LEU A 1 398 ? -14.092 3.565 18.334 1.00 94.56 398 LEU A CA 1
ATOM 3049 C C . LEU A 1 398 ? -14.437 4.768 19.224 1.00 94.56 398 LEU A C 1
ATOM 3051 O O . LEU A 1 398 ? -14.781 4.612 20.401 1.00 94.56 398 LEU A O 1
ATOM 3055 N N . LYS A 1 399 ? -14.344 5.989 18.686 1.00 94.19 399 LYS A N 1
ATOM 3056 C CA . LYS A 1 399 ? -14.664 7.223 19.419 1.00 94.19 399 LYS A CA 1
ATOM 3057 C C . LYS A 1 399 ? -16.159 7.338 19.723 1.00 94.19 399 LYS A C 1
ATOM 3059 O O . LYS A 1 399 ? -16.522 7.751 20.830 1.00 94.19 399 LYS A O 1
ATOM 3064 N N . GLN A 1 400 ? -17.013 6.973 18.770 1.00 95.31 400 GLN A N 1
ATOM 3065 C CA . GLN A 1 400 ? -18.463 6.958 18.954 1.00 95.31 400 GLN A CA 1
ATOM 3066 C C . GLN A 1 400 ? -18.866 5.940 20.026 1.00 95.31 400 GLN A C 1
ATOM 3068 O O . GLN A 1 400 ? -19.556 6.304 20.981 1.00 95.31 400 GLN A O 1
ATOM 3073 N N . GLU A 1 401 ? -18.358 4.707 19.951 1.00 94.88 401 GLU A N 1
ATOM 3074 C CA . GLU A 1 401 ? -18.656 3.681 20.959 1.00 94.88 401 GLU A CA 1
ATOM 3075 C C . GLU A 1 401 ? -18.075 4.029 22.336 1.00 94.88 401 GLU A C 1
ATOM 3077 O O . GLU A 1 401 ? -18.756 3.854 23.343 1.00 94.88 401 GLU A O 1
ATOM 3082 N N . SER A 1 402 ? -16.892 4.655 22.408 1.00 93.94 402 SER A N 1
ATOM 3083 C CA . SER A 1 402 ? -16.362 5.189 23.679 1.00 93.94 402 SER A CA 1
ATOM 3084 C C . SER A 1 402 ? -17.345 6.146 24.364 1.00 93.94 402 SER A C 1
ATOM 3086 O O . SER A 1 402 ? -17.430 6.187 25.588 1.00 93.94 402 SER A O 1
ATOM 3088 N N . THR A 1 403 ? -18.057 6.963 23.581 1.00 94.38 403 THR A N 1
ATOM 3089 C CA . THR A 1 403 ? -19.014 7.936 24.120 1.00 94.38 403 THR A CA 1
ATOM 3090 C C . THR A 1 403 ? -20.255 7.242 24.667 1.00 94.38 403 THR A C 1
ATOM 3092 O O . THR A 1 403 ? -20.689 7.588 25.760 1.00 94.38 403 THR A O 1
ATOM 3095 N N . ARG A 1 404 ? -20.772 6.231 23.959 1.00 94.44 404 ARG A N 1
ATOM 3096 C CA . ARG A 1 404 ? -21.913 5.420 24.414 1.00 94.44 404 ARG A CA 1
ATOM 3097 C C . ARG A 1 404 ? -21.592 4.643 25.690 1.00 94.44 404 ARG A C 1
ATOM 3099 O O . ARG A 1 404 ? -22.393 4.633 26.617 1.00 94.44 404 ARG A O 1
ATOM 3106 N N . LEU A 1 405 ? -20.399 4.054 25.766 1.00 93.88 405 LEU A N 1
ATOM 3107 C CA . LEU A 1 405 ? -19.961 3.282 26.932 1.00 93.88 405 LEU A CA 1
ATOM 3108 C C . LEU A 1 405 ? -19.773 4.142 28.182 1.00 93.88 405 LEU A C 1
ATOM 3110 O O . LEU A 1 405 ? -20.033 3.674 29.282 1.00 93.88 405 LEU A O 1
ATOM 3114 N N . ARG A 1 406 ? -19.394 5.411 28.028 1.00 93.31 406 ARG A N 1
ATOM 3115 C CA . ARG A 1 406 ? -19.397 6.360 29.147 1.00 93.31 406 ARG A CA 1
ATOM 3116 C C . ARG A 1 406 ? -20.811 6.607 29.681 1.00 93.31 406 ARG A C 1
ATOM 3118 O O . ARG A 1 406 ? -21.004 6.604 30.887 1.00 93.31 406 ARG A O 1
ATOM 3125 N N . SER A 1 407 ? -21.811 6.759 28.813 1.00 93.56 407 SER A N 1
ATOM 3126 C CA . SER A 1 407 ? -23.206 6.885 29.265 1.00 93.56 407 SER A CA 1
ATOM 3127 C C . SER A 1 407 ? -23.714 5.609 29.947 1.00 93.56 407 SER A C 1
ATOM 3129 O O . SER A 1 407 ? -24.460 5.691 30.922 1.00 93.56 407 SER A O 1
ATOM 3131 N N . LEU A 1 408 ? -23.283 4.429 29.483 1.00 93.38 408 LEU A N 1
ATOM 3132 C CA . LEU A 1 408 ? -23.544 3.160 30.171 1.00 93.38 408 LEU A CA 1
ATOM 3133 C C . LEU A 1 408 ? -22.913 3.145 31.568 1.00 93.38 408 LEU A C 1
ATOM 3135 O O . LEU A 1 408 ? -23.579 2.778 32.532 1.00 93.38 408 LEU A O 1
ATOM 3139 N N . GLN A 1 409 ? -21.650 3.559 31.679 1.00 93.31 409 GLN A N 1
ATOM 3140 C CA . GLN A 1 409 ? -20.942 3.663 32.951 1.00 93.31 409 GLN A CA 1
ATOM 3141 C C . GLN A 1 409 ? -21.702 4.571 33.925 1.00 93.31 409 GLN A C 1
ATOM 3143 O O . GLN A 1 409 ? -22.018 4.128 35.023 1.00 93.31 409 GLN A O 1
ATOM 3148 N N . GLU A 1 410 ? -22.042 5.795 33.515 1.00 93.06 410 GLU A N 1
ATOM 3149 C CA . GLU A 1 410 ? -22.809 6.746 34.333 1.00 93.06 410 GLU A CA 1
ATOM 3150 C C . GLU A 1 410 ? -24.160 6.152 34.766 1.00 93.06 410 GLU A C 1
ATOM 3152 O O . GLU A 1 410 ? -24.558 6.271 35.923 1.00 93.06 410 GLU A O 1
ATOM 3157 N N . SER A 1 411 ? -24.848 5.445 33.865 1.00 94.00 411 SER A N 1
ATOM 3158 C CA . SER A 1 411 ? -26.128 4.794 34.173 1.00 94.00 411 SER A CA 1
ATOM 3159 C C . SER A 1 411 ? -25.976 3.704 35.233 1.00 94.00 411 SER A C 1
ATOM 3161 O O . SER A 1 411 ? -26.730 3.680 36.200 1.00 94.00 411 SER A O 1
ATOM 3163 N N . VAL A 1 412 ? -24.977 2.829 35.088 1.00 92.62 412 VAL A N 1
ATOM 3164 C CA . VAL A 1 412 ? -24.686 1.765 36.060 1.00 92.62 412 VAL A CA 1
ATOM 3165 C C . VAL A 1 412 ? -24.267 2.356 37.409 1.00 92.62 412 VAL A C 1
ATOM 3167 O O . VAL A 1 412 ? -24.741 1.907 38.449 1.00 92.62 412 VAL A O 1
ATOM 3170 N N . GLN A 1 413 ? -23.439 3.402 37.401 1.00 91.25 413 GLN A N 1
ATOM 3171 C CA . GLN A 1 413 ? -23.025 4.123 38.606 1.00 91.25 413 GLN A CA 1
ATOM 3172 C C . GLN A 1 413 ? -24.212 4.736 39.357 1.00 91.25 413 GLN A C 1
ATOM 3174 O O . GLN A 1 413 ? -24.216 4.722 40.581 1.00 91.25 413 GLN A O 1
ATOM 3179 N N . ASN A 1 414 ? -25.242 5.201 38.648 1.00 92.69 414 ASN A N 1
ATOM 3180 C CA . ASN A 1 414 ? -26.464 5.720 39.265 1.00 92.69 414 ASN A CA 1
ATOM 3181 C C . ASN A 1 414 ? -27.415 4.620 39.773 1.00 92.69 414 ASN A C 1
ATOM 3183 O O . ASN A 1 414 ? -28.247 4.892 40.635 1.00 92.69 414 ASN A O 1
ATOM 3187 N N . MET A 1 415 ? -27.308 3.383 39.272 1.00 93.56 415 MET A N 1
ATOM 3188 C CA . MET A 1 415 ? -28.124 2.255 39.744 1.00 93.56 415 MET A CA 1
ATOM 3189 C C . MET A 1 415 ? -27.630 1.704 41.087 1.00 93.56 415 MET A C 1
ATOM 3191 O O . MET A 1 415 ? -28.448 1.353 41.932 1.00 93.56 415 MET A O 1
ATOM 3195 N N . PHE A 1 416 ? -26.316 1.659 41.317 1.00 91.88 416 PHE A N 1
ATOM 3196 C CA . PHE A 1 416 ? -25.731 1.104 42.545 1.00 91.88 416 PHE A CA 1
ATOM 3197 C C . PHE A 1 416 ? -26.220 1.778 43.848 1.00 91.88 416 PHE A C 1
ATOM 3199 O O . PHE A 1 416 ? -26.633 1.057 44.755 1.00 91.88 416 PHE A O 1
ATOM 3206 N N . PRO A 1 417 ? -26.305 3.117 43.960 1.00 92.00 417 PRO A N 1
ATOM 3207 C CA . PRO A 1 417 ? -26.894 3.769 45.132 1.00 92.00 417 PRO A CA 1
ATOM 3208 C C . PRO A 1 417 ? -28.322 3.304 45.454 1.00 92.00 417 PRO A C 1
ATOM 3210 O O . PRO A 1 417 ? -28.688 3.213 46.619 1.00 92.00 417 PRO A O 1
ATOM 3213 N N . THR A 1 418 ? -29.125 2.936 44.446 1.00 92.44 418 THR A N 1
ATOM 3214 C CA . THR A 1 418 ? -30.511 2.460 44.653 1.00 92.44 418 THR A CA 1
ATOM 3215 C C . THR A 1 418 ? -30.615 1.108 45.357 1.00 92.44 418 THR A C 1
ATOM 3217 O O . THR A 1 418 ? -31.703 0.753 45.805 1.00 92.44 418 THR A O 1
ATOM 3220 N N . VAL A 1 419 ? -29.512 0.356 45.427 1.00 92.19 419 VAL A N 1
ATOM 3221 C CA . VAL A 1 419 ? -29.397 -0.899 46.183 1.00 92.19 419 VAL A CA 1
ATOM 3222 C C . VAL A 1 419 ? -29.036 -0.606 47.641 1.00 92.19 419 VAL A C 1
ATOM 3224 O O . VAL A 1 419 ? -29.575 -1.237 48.540 1.00 92.19 419 VAL A O 1
ATOM 3227 N N . VAL A 1 420 ? -28.186 0.395 47.887 1.00 90.69 420 VAL A N 1
ATOM 3228 C CA . VAL A 1 420 ? -27.827 0.833 49.248 1.00 90.69 420 VAL A CA 1
ATOM 3229 C C . VAL A 1 420 ? -29.032 1.436 49.977 1.00 90.69 420 VAL A C 1
ATOM 3231 O O . VAL A 1 420 ? -29.255 1.139 51.147 1.00 90.69 420 VAL A O 1
ATOM 3234 N N . TYR A 1 421 ? -29.873 2.196 49.270 1.00 91.31 421 TYR A N 1
ATOM 3235 C CA . TYR A 1 421 ? -31.124 2.726 49.829 1.00 91.31 421 TYR A CA 1
ATOM 3236 C C . TYR A 1 421 ? -32.079 1.644 50.362 1.00 91.31 421 TYR A C 1
ATOM 3238 O O . TYR A 1 421 ? -32.914 1.945 51.210 1.00 91.31 421 TYR A O 1
ATOM 3246 N N . ASP A 1 422 ? -31.968 0.391 49.906 1.00 91.75 422 ASP A N 1
ATOM 3247 C CA . ASP A 1 422 ? -32.817 -0.693 50.410 1.00 91.75 422 ASP A CA 1
ATOM 3248 C C . ASP A 1 422 ? -32.419 -1.140 51.831 1.00 91.75 422 ASP A C 1
ATOM 3250 O O . ASP A 1 422 ? -33.204 -1.812 52.495 1.00 91.75 422 ASP A O 1
ATOM 3254 N N . VAL A 1 423 ? -31.226 -0.776 52.323 1.00 91.19 423 VAL A N 1
ATOM 3255 C CA . VAL A 1 423 ? -30.709 -1.235 53.630 1.00 91.19 423 VAL A CA 1
ATOM 3256 C C . VAL A 1 423 ? -30.488 -0.128 54.655 1.00 91.19 423 VAL A C 1
ATOM 3258 O O . VAL A 1 423 ? -30.277 -0.436 55.826 1.00 91.19 423 VAL A O 1
ATOM 3261 N N . GLU A 1 424 ? -30.569 1.139 54.243 1.00 90.31 424 GLU A N 1
ATOM 3262 C CA . GLU A 1 424 ? -30.274 2.317 55.076 1.00 90.31 424 GLU A CA 1
ATOM 3263 C C . GLU A 1 424 ? -31.107 2.352 56.373 1.00 90.31 424 GLU A C 1
ATOM 3265 O O . GLU A 1 424 ? -30.575 2.603 57.452 1.00 90.31 424 GLU A O 1
ATOM 3270 N N . GLU A 1 425 ? -32.392 1.998 56.295 1.00 91.00 425 GLU A N 1
ATOM 3271 C CA . GLU A 1 425 ? -33.330 2.040 57.430 1.00 91.00 425 GLU A CA 1
ATOM 3272 C C . GLU A 1 425 ? -33.452 0.700 58.181 1.00 91.00 425 GLU A C 1
ATOM 3274 O O . GLU A 1 425 ? -34.240 0.574 59.124 1.00 91.00 425 GLU A O 1
ATOM 3279 N N . LEU A 1 426 ? -32.690 -0.331 57.783 1.00 91.69 426 LEU A N 1
ATOM 3280 C CA . LEU A 1 426 ? -32.814 -1.670 58.368 1.00 91.69 426 LEU A CA 1
ATOM 3281 C C . LEU A 1 426 ? -32.580 -1.646 59.879 1.00 91.69 426 LEU A C 1
ATOM 3283 O O . LEU A 1 426 ? -33.399 -2.151 60.647 1.00 91.69 426 LEU A O 1
ATOM 3287 N N . LEU A 1 427 ? -31.478 -1.029 60.305 1.00 90.50 427 LEU A N 1
ATOM 3288 C CA . LEU A 1 427 ? -31.077 -1.003 61.707 1.00 90.50 427 LEU A CA 1
ATOM 3289 C C . LEU A 1 427 ? -32.074 -0.220 62.574 1.00 90.50 427 LEU A C 1
ATOM 3291 O O . LEU A 1 427 ? -32.495 -0.720 63.615 1.00 90.50 427 LEU A O 1
ATOM 3295 N N . ALA A 1 428 ? -32.520 0.951 62.108 1.00 90.62 428 ALA A N 1
ATOM 3296 C CA . ALA A 1 428 ? -33.489 1.784 62.820 1.00 90.62 428 ALA A CA 1
ATOM 3297 C C . ALA A 1 428 ? -34.834 1.060 63.024 1.00 90.62 428 ALA A C 1
ATOM 3299 O O . ALA A 1 428 ? -35.436 1.124 64.099 1.00 90.62 428 ALA A O 1
ATOM 3300 N N . HIS A 1 429 ? -35.296 0.310 62.019 1.00 90.62 429 HIS A N 1
ATOM 3301 C CA . HIS A 1 429 ? -36.509 -0.497 62.141 1.00 90.62 429 HIS A CA 1
ATOM 3302 C C . HIS A 1 429 ? -36.340 -1.690 63.101 1.00 90.62 429 HIS A C 1
ATOM 3304 O O . HIS A 1 429 ? -37.269 -2.003 63.852 1.00 90.62 429 HIS A O 1
ATOM 3310 N N . LEU A 1 430 ? -35.168 -2.339 63.121 1.00 88.44 430 LEU A N 1
ATOM 3311 C CA . LEU A 1 430 ? -34.871 -3.418 64.074 1.00 88.44 430 LEU A CA 1
ATOM 3312 C C . LEU A 1 430 ? -34.824 -2.901 65.522 1.00 88.44 430 LEU A C 1
ATOM 3314 O O . LEU A 1 430 ? -35.404 -3.531 66.412 1.00 88.44 430 LEU A O 1
ATOM 3318 N N . GLU A 1 431 ? -34.207 -1.738 65.750 1.00 89.19 431 GLU A N 1
ATOM 3319 C CA . GLU A 1 431 ? -34.177 -1.051 67.049 1.00 89.19 431 GLU A CA 1
ATOM 3320 C C . GLU A 1 431 ? -35.592 -0.739 67.551 1.00 89.19 431 GLU A C 1
ATOM 3322 O O . GLU A 1 431 ? -35.952 -1.097 68.676 1.00 89.19 431 GLU A O 1
ATOM 3327 N N . LEU A 1 432 ? -36.439 -0.176 66.683 1.00 88.50 432 LEU A N 1
ATOM 3328 C CA . LEU A 1 432 ? -37.827 0.151 67.010 1.00 88.50 432 LEU A CA 1
ATOM 3329 C C . LEU A 1 432 ? -38.628 -1.082 67.463 1.00 88.50 432 LEU A C 1
ATOM 3331 O O . LEU A 1 432 ? -39.384 -1.014 68.437 1.00 88.50 432 LEU A O 1
ATOM 3335 N N . CYS A 1 433 ? -38.461 -2.233 66.800 1.00 86.94 433 CYS A N 1
ATOM 3336 C CA . CYS A 1 433 ? -39.124 -3.468 67.230 1.00 86.94 433 CYS A CA 1
ATOM 3337 C C . CYS A 1 433 ? -38.596 -4.003 68.572 1.00 86.94 433 CYS A C 1
ATOM 3339 O O . CYS A 1 433 ? -39.329 -4.706 69.274 1.00 86.94 433 CYS A O 1
ATOM 3341 N N . GLY A 1 434 ? -37.358 -3.674 68.950 1.00 84.25 434 GLY A N 1
ATOM 3342 C CA . GLY A 1 434 ? -36.797 -3.985 70.264 1.00 84.25 434 GLY A CA 1
ATOM 3343 C C . GLY A 1 434 ? -37.443 -3.185 71.399 1.00 84.25 434 GLY A C 1
ATOM 3344 O O . GLY A 1 434 ? -37.697 -3.743 72.468 1.00 84.25 434 GLY A O 1
ATOM 3345 N N . GLU A 1 435 ? -37.761 -1.910 71.160 1.00 84.31 435 GLU A N 1
ATOM 3346 C CA . GLU A 1 435 ? -38.293 -0.989 72.175 1.00 84.31 435 GLU A CA 1
ATOM 3347 C C . GLU A 1 435 ? -39.795 -1.180 72.465 1.00 84.31 435 GLU A C 1
ATOM 3349 O O . GLU A 1 435 ? -40.248 -1.003 73.602 1.00 84.31 435 GLU A O 1
ATOM 3354 N N . VAL A 1 436 ? -40.599 -1.576 71.469 1.00 80.31 436 VAL A N 1
ATOM 3355 C CA . VAL A 1 436 ? -42.066 -1.688 71.608 1.00 80.31 436 VAL A CA 1
ATOM 3356 C C . VAL A 1 436 ? -42.484 -3.056 72.171 1.00 80.31 436 VAL A C 1
ATOM 3358 O O . VAL A 1 436 ? -43.076 -3.895 71.487 1.00 80.31 436 VAL A O 1
ATOM 3361 N N . LEU A 1 437 ? -42.222 -3.274 73.464 1.00 73.69 437 LEU A N 1
ATOM 3362 C CA . LEU A 1 437 ? -42.458 -4.553 74.156 1.00 73.69 437 LEU A CA 1
ATOM 3363 C C . LEU A 1 437 ? -43.909 -5.070 74.058 1.00 73.69 437 LEU A C 1
ATOM 3365 O O . LEU A 1 437 ? -44.121 -6.269 73.885 1.00 73.69 437 LEU A O 1
ATOM 3369 N N . GLU A 1 438 ? -44.917 -4.191 74.113 1.00 75.44 438 GLU A N 1
ATOM 3370 C CA . GLU A 1 438 ? -46.337 -4.594 74.105 1.00 75.44 438 GLU A CA 1
ATOM 3371 C C . GLU A 1 438 ? -46.852 -5.074 72.733 1.00 75.44 438 GLU A C 1
ATOM 3373 O O . GLU A 1 438 ? -47.861 -5.776 72.663 1.00 75.44 438 GLU A O 1
ATOM 3378 N N . LYS A 1 439 ? -46.182 -4.709 71.628 1.00 79.56 439 LYS A N 1
ATOM 3379 C CA . LYS A 1 439 ? -46.582 -5.066 70.246 1.00 79.56 439 LYS A CA 1
ATOM 3380 C C . LYS A 1 439 ? -45.463 -5.726 69.442 1.00 79.56 439 LYS A C 1
ATOM 3382 O O . LYS A 1 439 ? -45.576 -5.855 68.222 1.00 79.56 439 LYS A O 1
ATOM 3387 N N . ARG A 1 440 ? -44.420 -6.194 70.127 1.00 81.88 440 ARG A N 1
ATOM 3388 C CA . ARG A 1 440 ? -43.202 -6.769 69.549 1.00 81.88 440 ARG A CA 1
ATOM 3389 C C . ARG A 1 440 ? -43.476 -7.811 68.465 1.00 81.88 440 ARG A C 1
ATOM 3391 O O . ARG A 1 440 ? -42.967 -7.694 67.360 1.00 81.88 440 ARG A O 1
ATOM 3398 N N . HIS A 1 441 ? -44.350 -8.779 68.743 1.00 83.69 441 HIS A N 1
ATOM 3399 C CA . HIS A 1 441 ? -44.670 -9.849 67.791 1.00 83.69 441 HIS A CA 1
ATOM 3400 C C . HIS A 1 441 ? -45.285 -9.329 66.482 1.00 83.69 441 HIS A C 1
ATOM 3402 O O . HIS A 1 441 ? -44.944 -9.806 65.403 1.00 83.69 441 HIS A O 1
ATOM 3408 N N . ARG A 1 442 ? -46.161 -8.320 66.569 1.00 85.94 442 ARG A N 1
ATOM 3409 C CA . ARG A 1 442 ? -46.778 -7.702 65.393 1.00 85.94 442 ARG A CA 1
ATOM 3410 C C . ARG A 1 442 ? -45.760 -6.889 64.589 1.00 85.94 442 ARG A C 1
ATOM 3412 O O . ARG A 1 442 ? -45.759 -7.005 63.373 1.00 85.94 442 ARG A O 1
ATOM 3419 N N . CYS A 1 443 ? -44.888 -6.139 65.269 1.00 87.56 443 CYS A N 1
ATOM 3420 C CA . CYS A 1 443 ? -43.780 -5.406 64.642 1.00 87.56 443 CYS A CA 1
ATOM 3421 C C . CYS A 1 443 ? -42.890 -6.357 63.836 1.00 87.56 443 CYS A C 1
ATOM 3423 O O . CYS A 1 443 ? -42.692 -6.168 62.642 1.00 87.56 443 CYS A O 1
ATOM 3425 N N . ILE A 1 444 ? -42.443 -7.439 64.478 1.00 87.50 444 ILE A N 1
ATOM 3426 C CA . ILE A 1 444 ? -41.574 -8.447 63.866 1.00 87.50 444 ILE A CA 1
ATOM 3427 C C . ILE A 1 444 ? -42.240 -9.100 62.649 1.00 87.50 444 ILE A C 1
ATOM 3429 O O . ILE A 1 444 ? -41.583 -9.289 61.632 1.00 87.50 444 ILE A O 1
ATOM 3433 N N . SER A 1 445 ? -43.535 -9.419 62.732 1.00 88.00 445 SER A N 1
ATOM 3434 C CA . SER A 1 445 ? -44.266 -10.018 61.609 1.00 88.00 445 SER A CA 1
ATOM 3435 C C . SER A 1 445 ? -44.418 -9.054 60.428 1.00 88.00 445 SER A C 1
ATOM 3437 O O . SER A 1 445 ? -44.146 -9.448 59.300 1.00 88.00 445 SER A O 1
ATOM 3439 N N . GLU A 1 446 ? -44.831 -7.803 60.671 1.00 88.94 446 GLU A N 1
ATOM 3440 C CA . GLU A 1 446 ? -45.052 -6.805 59.609 1.00 88.94 446 GLU A CA 1
ATOM 3441 C C . GLU A 1 446 ? -43.731 -6.414 58.918 1.00 88.94 446 GLU A C 1
ATOM 3443 O O . GLU A 1 446 ? -43.669 -6.365 57.689 1.00 88.94 446 GLU A O 1
ATOM 3448 N N . PHE A 1 447 ? -42.651 -6.197 59.680 1.00 89.88 447 PHE A N 1
ATOM 3449 C CA . PHE A 1 447 ? -41.330 -5.932 59.100 1.00 89.88 447 PHE A CA 1
ATOM 3450 C C . PHE A 1 447 ? -40.713 -7.169 58.445 1.00 89.88 447 PHE A C 1
ATOM 3452 O O . PHE A 1 447 ? -40.017 -7.026 57.445 1.00 89.88 447 PHE A O 1
ATOM 3459 N N . GLY A 1 448 ? -40.974 -8.372 58.965 1.00 89.94 448 GLY A N 1
ATOM 3460 C CA . GLY A 1 448 ? -40.510 -9.618 58.356 1.00 89.94 448 GLY A CA 1
ATOM 3461 C C . GLY A 1 448 ? -41.010 -9.774 56.920 1.00 89.94 448 GLY A C 1
ATOM 3462 O O . GLY A 1 448 ? -40.201 -9.972 56.018 1.00 89.94 448 GLY A O 1
ATOM 3463 N N . GLU A 1 449 ? -42.316 -9.596 56.695 1.00 90.44 449 GLU A N 1
ATOM 3464 C CA . GLU A 1 449 ? -42.913 -9.636 55.350 1.00 90.44 449 GLU A CA 1
ATOM 3465 C C . GLU A 1 449 ? -42.380 -8.511 54.444 1.00 90.44 449 GLU A C 1
ATOM 3467 O O . GLU A 1 449 ? -42.057 -8.740 53.276 1.00 90.44 449 GLU A O 1
ATOM 3472 N N . LEU A 1 450 ? -42.242 -7.289 54.977 1.00 92.88 450 LEU A N 1
ATOM 3473 C CA . LEU A 1 450 ? -41.705 -6.153 54.223 1.00 92.88 450 LEU A CA 1
ATOM 3474 C C . LEU A 1 450 ? -40.271 -6.413 53.742 1.00 92.88 450 LEU A C 1
ATOM 3476 O O . LEU A 1 450 ? -39.965 -6.183 52.571 1.00 92.88 450 LEU A O 1
ATOM 3480 N N . TYR A 1 451 ? -39.394 -6.886 54.630 1.00 93.94 451 TYR A N 1
ATOM 3481 C CA . TYR A 1 451 ? -37.993 -7.128 54.297 1.00 93.94 451 TYR A CA 1
ATOM 3482 C C . TYR A 1 451 ? -37.788 -8.356 53.424 1.00 93.94 451 TYR A C 1
ATOM 3484 O O . TYR A 1 451 ? -36.855 -8.364 52.628 1.00 93.94 451 TYR A O 1
ATOM 3492 N N . GLU A 1 452 ? -38.656 -9.364 53.509 1.00 93.38 452 GLU A N 1
ATOM 3493 C CA . GLU A 1 452 ? -38.625 -10.493 52.579 1.00 93.38 452 GLU A CA 1
ATOM 3494 C C . GLU A 1 452 ? -38.878 -10.007 51.143 1.00 93.38 452 GLU A C 1
ATOM 3496 O O . GLU A 1 452 ? -38.122 -10.323 50.218 1.00 93.38 452 GLU A O 1
ATOM 3501 N N . HIS A 1 453 ? -39.893 -9.154 50.960 1.00 94.75 453 HIS A N 1
ATOM 3502 C CA . HIS A 1 453 ? -40.152 -8.511 49.675 1.00 94.75 453 HIS A CA 1
ATOM 3503 C C . HIS A 1 453 ? -39.007 -7.596 49.240 1.00 94.75 453 HIS A C 1
ATOM 3505 O O . HIS A 1 453 ? -38.601 -7.644 48.075 1.00 94.75 453 HIS A O 1
ATOM 3511 N N . LEU A 1 454 ? -38.472 -6.785 50.155 1.00 94.94 454 LEU A N 1
ATOM 3512 C CA . LEU A 1 454 ? -37.381 -5.867 49.848 1.00 94.94 454 LEU A CA 1
ATOM 3513 C C . LEU A 1 454 ? -36.121 -6.621 49.414 1.00 94.94 454 LEU A C 1
ATOM 3515 O O . LEU A 1 454 ? -35.606 -6.326 48.344 1.00 94.94 454 LEU A O 1
ATOM 3519 N N . ALA A 1 455 ? -35.702 -7.655 50.151 1.00 93.94 455 ALA A N 1
ATOM 3520 C CA . ALA A 1 455 ? -34.554 -8.494 49.807 1.00 93.94 455 ALA A CA 1
ATOM 3521 C C . ALA A 1 455 ? -34.698 -9.122 48.412 1.00 93.94 455 ALA A C 1
ATOM 3523 O O . ALA A 1 455 ? -33.770 -9.073 47.604 1.00 93.94 455 ALA A O 1
ATOM 3524 N N . SER A 1 456 ? -35.887 -9.644 48.086 1.00 94.50 456 SER A N 1
ATOM 3525 C CA . SER A 1 456 ? -36.169 -10.171 46.746 1.00 94.50 456 SER A CA 1
ATOM 3526 C C . SER A 1 456 ? -36.032 -9.098 45.658 1.00 94.50 456 SER A C 1
ATOM 3528 O O . SER A 1 456 ? -35.458 -9.354 44.598 1.00 94.50 456 SER A O 1
ATOM 3530 N N . HIS A 1 457 ? -36.529 -7.884 45.908 1.00 95.19 457 HIS A N 1
ATOM 3531 C CA . HIS A 1 457 ? -36.415 -6.771 44.966 1.00 95.19 457 HIS A CA 1
ATOM 3532 C C . HIS A 1 457 ? -34.980 -6.249 44.829 1.00 95.19 457 HIS A C 1
ATOM 3534 O O . HIS A 1 457 ? -34.569 -5.913 43.717 1.00 95.19 457 HIS A O 1
ATOM 3540 N N . THR A 1 458 ? -34.206 -6.210 45.911 1.00 95.19 458 THR A N 1
ATOM 3541 C CA . THR A 1 458 ? -32.794 -5.812 45.907 1.00 95.19 458 THR A CA 1
ATOM 3542 C C . THR A 1 458 ? -31.956 -6.777 45.067 1.00 95.19 458 THR A C 1
ATOM 3544 O O . THR A 1 458 ? -31.201 -6.338 44.198 1.00 95.19 458 THR A O 1
ATOM 3547 N N . GLU A 1 459 ? -32.158 -8.087 45.223 1.00 94.62 459 GLU A N 1
ATOM 3548 C CA . GLU A 1 459 ? -31.497 -9.094 44.384 1.00 94.62 459 GLU A CA 1
ATOM 3549 C C . GLU A 1 459 ? -31.888 -8.944 42.901 1.00 94.62 459 GLU A C 1
ATOM 3551 O O . GLU A 1 459 ? -31.031 -8.965 42.014 1.00 94.62 459 GLU A O 1
ATOM 3556 N N . GLN A 1 460 ? -33.168 -8.684 42.608 1.00 95.50 460 GLN A N 1
ATOM 3557 C CA . GLN A 1 460 ? -33.624 -8.412 41.238 1.00 95.50 460 GLN A CA 1
ATOM 3558 C C . GLN A 1 460 ? -32.984 -7.151 40.635 1.00 95.50 460 GLN A C 1
ATOM 3560 O O . GLN A 1 460 ? -32.685 -7.139 39.437 1.00 95.50 460 GLN A O 1
ATOM 3565 N N . LYS A 1 461 ? -32.754 -6.092 41.427 1.00 95.38 461 LYS A N 1
ATOM 3566 C CA . LYS A 1 461 ? -32.033 -4.889 40.970 1.00 95.38 461 LYS A CA 1
ATOM 3567 C C . LYS A 1 461 ? -30.591 -5.228 40.590 1.00 95.38 461 LYS A C 1
ATOM 3569 O O . LYS A 1 461 ? -30.129 -4.793 39.535 1.00 95.38 461 LYS A O 1
ATOM 3574 N N . LEU A 1 462 ? -29.896 -6.028 41.401 1.00 96.19 462 LEU A N 1
ATOM 3575 C CA . LEU A 1 462 ? -28.530 -6.475 41.112 1.00 96.19 462 LEU A CA 1
ATOM 3576 C C . LEU A 1 462 ? -28.475 -7.314 39.828 1.00 96.19 462 LEU A C 1
ATOM 3578 O O . LEU A 1 462 ? -27.679 -7.021 38.935 1.00 96.19 462 LEU A O 1
ATOM 3582 N N . GLU A 1 463 ? -29.379 -8.284 39.669 1.00 96.38 463 GLU A N 1
ATOM 3583 C CA . GLU A 1 463 ? -29.497 -9.046 38.420 1.00 96.38 463 GLU A CA 1
ATOM 3584 C C . GLU A 1 463 ? -29.791 -8.154 37.205 1.00 96.38 463 GLU A C 1
ATOM 3586 O O . GLU A 1 463 ? -29.314 -8.419 36.097 1.00 96.38 463 GLU A O 1
ATOM 3591 N N . LEU A 1 464 ? -30.605 -7.110 37.381 1.00 96.00 464 LEU A N 1
ATOM 3592 C CA . LEU A 1 464 ? -30.922 -6.170 36.313 1.00 96.00 464 LEU A CA 1
ATOM 3593 C C . LEU A 1 464 ? -29.682 -5.380 35.884 1.00 96.00 464 LEU A C 1
ATOM 3595 O O . LEU A 1 464 ? -29.463 -5.235 34.683 1.00 96.00 464 LEU A O 1
ATOM 3599 N N . ILE A 1 465 ? -28.847 -4.929 36.826 1.00 96.19 465 ILE A N 1
ATOM 3600 C CA . ILE A 1 465 ? -27.562 -4.268 36.535 1.00 96.19 465 ILE A CA 1
ATOM 3601 C C . ILE A 1 465 ? -26.650 -5.206 35.727 1.00 96.19 465 ILE A C 1
ATOM 3603 O O . ILE A 1 465 ? -26.061 -4.806 34.713 1.00 96.19 465 ILE A O 1
ATOM 3607 N N . GLU A 1 466 ? -26.565 -6.477 36.124 1.00 96.62 466 GLU A N 1
ATOM 3608 C CA . GLU A 1 466 ? -25.788 -7.493 35.408 1.00 96.62 466 GLU A CA 1
ATOM 3609 C C . GLU A 1 466 ? -26.301 -7.695 33.971 1.00 96.62 466 GLU A C 1
ATOM 3611 O O . GLU A 1 466 ? -25.526 -7.596 33.014 1.00 96.62 466 GLU A O 1
ATOM 3616 N N . LYS A 1 467 ? -27.612 -7.909 33.797 1.00 97.00 467 LYS A N 1
ATOM 3617 C CA . LYS A 1 467 ? -28.249 -8.108 32.480 1.00 97.00 467 LYS A CA 1
ATOM 3618 C C . LYS A 1 467 ? -28.126 -6.869 31.593 1.00 97.00 467 LYS A C 1
ATOM 3620 O O . LYS A 1 467 ? -27.824 -7.000 30.407 1.00 97.00 467 LYS A O 1
ATOM 3625 N N . PHE A 1 468 ? -28.315 -5.678 32.157 1.00 96.12 468 PHE A N 1
ATOM 3626 C CA . PHE A 1 468 ? -28.196 -4.407 31.446 1.00 96.12 468 PHE A CA 1
ATOM 3627 C C . PHE A 1 468 ? -26.769 -4.186 30.931 1.00 96.12 468 PHE A C 1
ATOM 3629 O O . PHE A 1 468 ? -26.574 -3.915 29.745 1.00 96.12 468 PHE A O 1
ATOM 3636 N N . SER A 1 469 ? -25.758 -4.390 31.782 1.00 95.94 469 SER A N 1
ATOM 3637 C CA . SER A 1 469 ? -24.355 -4.251 31.370 1.00 95.94 469 SER A CA 1
ATOM 3638 C C . SER A 1 469 ? -23.944 -5.274 30.302 1.00 95.94 469 SER A C 1
ATOM 3640 O O . SER A 1 469 ? -23.215 -4.922 29.372 1.00 95.94 469 SER A O 1
ATOM 3642 N N . LEU A 1 470 ? -24.438 -6.517 30.375 1.00 95.94 470 LEU A N 1
ATOM 3643 C CA . LEU A 1 470 ? -24.205 -7.532 29.342 1.00 95.94 470 LEU A CA 1
ATOM 3644 C C . LEU A 1 470 ? -24.828 -7.124 28.004 1.00 95.94 470 LEU A C 1
ATOM 3646 O O . LEU A 1 470 ? -24.163 -7.184 26.968 1.00 95.94 470 LEU A O 1
ATOM 3650 N N . ALA A 1 471 ? -26.099 -6.715 28.027 1.00 96.50 471 ALA A N 1
ATOM 3651 C CA . ALA A 1 471 ? -26.833 -6.333 26.828 1.00 96.50 471 ALA A CA 1
ATOM 3652 C C . ALA A 1 471 ? -26.157 -5.152 26.119 1.00 96.50 471 ALA A C 1
ATOM 3654 O O . ALA A 1 471 ? -25.888 -5.227 24.920 1.00 96.50 471 ALA A O 1
ATOM 3655 N N . GLU A 1 472 ? -25.798 -4.101 26.859 1.00 95.50 472 GLU A N 1
ATOM 3656 C CA . GLU A 1 472 ? -25.203 -2.899 26.270 1.00 95.50 472 GLU A CA 1
ATOM 3657 C C . GLU A 1 472 ? -23.760 -3.102 25.798 1.00 95.50 472 GLU A C 1
ATOM 3659 O O . GLU A 1 472 ? -23.383 -2.606 24.733 1.00 95.50 472 GLU A O 1
ATOM 3664 N N . THR A 1 473 ? -22.948 -3.878 26.522 1.00 94.81 473 THR A N 1
ATOM 3665 C CA . THR A 1 473 ? -21.583 -4.206 26.065 1.00 94.81 473 THR A CA 1
ATOM 3666 C C . THR A 1 473 ? -21.597 -5.129 24.847 1.00 94.81 473 THR A C 1
ATOM 3668 O O . THR A 1 473 ? -20.792 -4.937 23.934 1.00 94.81 473 THR A O 1
ATOM 3671 N N . SER A 1 474 ? -22.532 -6.084 24.769 1.00 94.25 474 SER A N 1
ATOM 3672 C CA . SER A 1 474 ? -22.714 -6.915 23.573 1.00 94.25 474 SER A CA 1
ATOM 3673 C C . SER A 1 474 ? -23.182 -6.082 22.382 1.00 94.25 474 SER A C 1
ATOM 3675 O O . SER A 1 474 ? -22.584 -6.156 21.312 1.00 94.25 474 SER A O 1
ATOM 3677 N N . ALA A 1 475 ? -24.184 -5.223 22.581 1.00 95.25 475 ALA A N 1
ATOM 3678 C CA . ALA A 1 475 ? -24.671 -4.336 21.534 1.00 95.25 475 ALA A CA 1
ATOM 3679 C C . ALA A 1 475 ? -23.582 -3.359 21.059 1.00 95.25 475 ALA A C 1
ATOM 3681 O O . ALA A 1 475 ? -23.489 -3.074 19.868 1.00 95.25 475 ALA A O 1
ATOM 3682 N N . SER A 1 476 ? -22.719 -2.870 21.957 1.00 95.19 476 SER A N 1
ATOM 3683 C CA . SER A 1 476 ? -21.568 -2.039 21.586 1.00 95.19 476 SER A CA 1
ATOM 3684 C C . SER A 1 476 ? -20.559 -2.797 20.719 1.00 95.19 476 SER A C 1
ATOM 3686 O O . SER A 1 476 ? -20.103 -2.253 19.712 1.00 95.19 476 SER A O 1
ATOM 3688 N N . ALA A 1 477 ? -20.268 -4.064 21.037 1.00 93.25 477 ALA A N 1
ATOM 3689 C CA . ALA A 1 477 ? -19.406 -4.907 20.205 1.00 93.25 477 ALA A CA 1
ATOM 3690 C C . ALA A 1 477 ? -19.974 -5.074 18.784 1.00 93.25 477 ALA A C 1
ATOM 3692 O O . ALA A 1 477 ? -19.250 -4.894 17.803 1.00 93.25 477 ALA A O 1
ATOM 3693 N N . ASP A 1 478 ? -21.274 -5.362 18.673 1.00 92.88 478 ASP A N 1
ATOM 3694 C CA . ASP A 1 478 ? -21.945 -5.558 17.386 1.00 92.88 478 ASP A CA 1
ATOM 3695 C C . ASP A 1 478 ? -21.990 -4.264 16.562 1.00 92.88 478 ASP A C 1
ATOM 3697 O O . ASP A 1 478 ? -21.694 -4.278 15.365 1.00 92.88 478 ASP A O 1
ATOM 3701 N N . ARG A 1 479 ? -22.283 -3.122 17.199 1.00 94.94 479 ARG A N 1
ATOM 3702 C CA . ARG A 1 479 ? -22.270 -1.802 16.545 1.00 94.94 479 ARG A CA 1
ATOM 3703 C C . ARG A 1 479 ? -20.878 -1.415 16.066 1.00 94.94 479 ARG A C 1
ATOM 3705 O O . ARG A 1 479 ? -20.749 -0.927 14.945 1.00 94.94 479 ARG A O 1
ATOM 3712 N N . LEU A 1 480 ? -19.843 -1.661 16.871 1.00 93.00 480 LEU A N 1
ATOM 3713 C CA . LEU A 1 480 ? -18.463 -1.395 16.471 1.00 93.00 480 LEU A CA 1
ATOM 3714 C C . LEU A 1 480 ? -18.076 -2.237 15.252 1.00 93.00 480 LEU A C 1
ATOM 3716 O O . LEU A 1 480 ? -17.547 -1.704 14.278 1.00 93.00 480 LEU A O 1
ATOM 3720 N N . LYS A 1 481 ? -18.384 -3.539 15.289 1.00 90.94 481 LYS A N 1
ATOM 3721 C CA . LYS A 1 481 ? -18.132 -4.455 14.174 1.00 90.94 481 LYS A CA 1
ATOM 3722 C C . LYS A 1 481 ? -18.854 -3.997 12.908 1.00 90.94 481 LYS A C 1
ATOM 3724 O O . LYS A 1 481 ? -18.234 -3.914 11.852 1.00 90.94 481 LYS A O 1
ATOM 3729 N N . LEU A 1 482 ? -20.140 -3.666 13.010 1.00 92.38 482 LEU A N 1
ATOM 3730 C CA . LEU A 1 482 ? -20.935 -3.203 11.874 1.00 92.38 482 LEU A CA 1
ATOM 3731 C C . LEU A 1 482 ? -20.399 -1.887 11.293 1.00 92.38 482 LEU A C 1
ATOM 3733 O O . LEU A 1 482 ? -20.305 -1.762 10.078 1.00 92.38 482 LEU A O 1
ATOM 3737 N N . CYS A 1 483 ? -20.014 -0.934 12.144 1.00 93.88 483 CYS A N 1
ATOM 3738 C CA . CYS A 1 483 ? -19.459 0.354 11.724 1.00 93.88 483 CYS A CA 1
ATOM 3739 C C . CYS A 1 483 ? -18.193 0.172 10.871 1.00 93.88 483 CYS A C 1
ATOM 3741 O O . CYS A 1 483 ? -18.060 0.750 9.794 1.00 93.88 483 CYS A O 1
ATOM 3743 N N . VAL A 1 484 ? -17.300 -0.713 11.310 1.00 91.19 484 VAL A N 1
ATOM 3744 C CA . VAL A 1 484 ? -16.047 -1.013 10.609 1.00 91.19 484 VAL A CA 1
ATOM 3745 C C . VAL A 1 484 ? -16.309 -1.776 9.316 1.00 91.19 484 VAL A C 1
ATOM 3747 O O . VAL A 1 484 ? -15.734 -1.443 8.284 1.00 91.19 484 VAL A O 1
ATOM 3750 N N . LEU A 1 485 ? -17.190 -2.779 9.343 1.00 91.06 485 LEU A N 1
ATOM 3751 C CA . LEU A 1 485 ? -17.578 -3.513 8.136 1.00 91.06 485 LEU A CA 1
ATOM 3752 C C . LEU A 1 485 ? -18.221 -2.594 7.095 1.00 91.06 485 LEU A C 1
ATOM 3754 O O . LEU A 1 485 ? -17.948 -2.743 5.908 1.00 91.06 485 LEU A O 1
ATOM 3758 N N . HIS A 1 486 ? -19.032 -1.630 7.528 1.00 92.12 486 HIS A N 1
ATOM 3759 C CA . HIS A 1 486 ? -19.634 -0.645 6.639 1.00 92.12 486 HIS A CA 1
ATOM 3760 C C . HIS A 1 486 ? -18.576 0.241 5.969 1.00 92.12 486 HIS A C 1
ATOM 3762 O O . HIS A 1 486 ? -18.605 0.402 4.752 1.00 92.12 486 HIS A O 1
ATOM 3768 N N . SER A 1 487 ? -17.603 0.750 6.733 1.00 90.75 487 SER A N 1
ATOM 3769 C CA . SER A 1 487 ? -16.472 1.501 6.169 1.00 90.75 487 SER A CA 1
ATOM 3770 C C . SER A 1 487 ? -15.674 0.665 5.166 1.00 90.75 487 SER A C 1
ATOM 3772 O O . SER A 1 487 ? -15.467 1.096 4.032 1.00 90.75 487 SER A O 1
ATOM 3774 N N . ARG A 1 488 ? -15.312 -0.573 5.536 1.00 92.19 488 ARG A N 1
ATOM 3775 C CA . ARG A 1 488 ? -14.625 -1.514 4.637 1.00 92.19 488 ARG A CA 1
ATOM 3776 C C . ARG A 1 488 ? -15.408 -1.724 3.349 1.00 92.19 488 ARG A C 1
ATOM 3778 O O . ARG A 1 488 ? -14.818 -1.689 2.278 1.00 92.19 488 ARG A O 1
ATOM 3785 N N . TYR A 1 489 ? -16.720 -1.924 3.442 1.00 92.75 489 TYR A N 1
ATOM 3786 C CA . TYR A 1 489 ? -17.564 -2.116 2.270 1.00 92.75 489 TYR A CA 1
ATOM 3787 C C . TYR A 1 489 ? -17.556 -0.885 1.359 1.00 92.75 489 TYR A C 1
ATOM 3789 O O . TYR A 1 489 ? -17.339 -1.018 0.158 1.00 92.75 489 TYR A O 1
ATOM 3797 N N . ASN A 1 490 ? -17.718 0.314 1.919 1.00 92.81 490 ASN A N 1
ATOM 3798 C CA . ASN A 1 490 ? -17.703 1.542 1.129 1.00 92.81 490 ASN A CA 1
ATOM 3799 C C . ASN A 1 490 ? -16.345 1.765 0.445 1.00 92.81 490 ASN A C 1
ATOM 3801 O O . ASN A 1 490 ? -16.299 2.077 -0.741 1.00 92.81 490 ASN A O 1
ATOM 3805 N N . VAL A 1 491 ? -15.238 1.558 1.159 1.00 94.12 491 VAL A N 1
ATOM 3806 C CA . VAL A 1 491 ? -13.900 1.780 0.596 1.00 94.12 491 VAL A CA 1
ATOM 3807 C C . VAL A 1 491 ? -13.515 0.690 -0.407 1.00 94.12 491 VAL A C 1
ATOM 3809 O O . VAL A 1 491 ? -13.049 1.003 -1.495 1.00 94.12 491 VAL A O 1
ATOM 3812 N N . LEU A 1 492 ? -13.704 -0.588 -0.078 1.00 92.38 492 LEU A N 1
ATOM 3813 C CA . LEU A 1 492 ? -13.218 -1.694 -0.911 1.00 92.38 492 LEU A CA 1
ATOM 3814 C C . LEU A 1 492 ? -14.196 -2.074 -2.027 1.00 92.38 492 LEU A C 1
ATOM 3816 O O . LEU A 1 492 ? -13.789 -2.303 -3.160 1.00 92.38 492 LEU A O 1
ATOM 3820 N N . HIS A 1 493 ? -15.493 -2.163 -1.733 1.00 89.69 493 HIS A N 1
ATOM 3821 C CA . HIS A 1 493 ? -16.462 -2.662 -2.713 1.00 89.69 493 HIS A CA 1
ATOM 3822 C C . HIS A 1 493 ? -17.070 -1.570 -3.581 1.00 89.69 493 HIS A C 1
ATOM 3824 O O . HIS A 1 493 ? -17.493 -1.871 -4.693 1.00 89.69 493 HIS A O 1
ATOM 3830 N N . LEU A 1 494 ? -17.129 -0.326 -3.102 1.00 91.62 494 LEU A N 1
ATOM 3831 C CA . LEU A 1 494 ? -17.629 0.783 -3.915 1.00 91.62 494 LEU A CA 1
ATOM 3832 C C . LEU A 1 494 ? -16.470 1.558 -4.530 1.00 91.62 494 LEU A C 1
ATOM 3834 O O . LEU A 1 494 ? -16.388 1.670 -5.747 1.00 91.62 494 LEU A O 1
ATOM 3838 N N . GLU A 1 495 ? -15.556 2.075 -3.711 1.00 93.25 495 GLU A N 1
ATOM 3839 C CA . GLU A 1 495 ? -14.535 3.001 -4.206 1.00 93.25 495 GLU A CA 1
ATOM 3840 C C . GLU A 1 495 ? -13.385 2.302 -4.916 1.00 93.25 495 GLU A C 1
ATOM 3842 O O . GLU A 1 495 ? -13.098 2.650 -6.056 1.00 93.25 495 GLU A O 1
ATOM 3847 N N . LEU A 1 496 ? -12.761 1.302 -4.295 1.00 93.38 496 LEU A N 1
ATOM 3848 C CA . LEU A 1 496 ? -11.647 0.575 -4.901 1.00 93.38 496 LEU A CA 1
ATOM 3849 C C . LEU A 1 496 ? -12.084 -0.134 -6.190 1.00 93.38 496 LEU A C 1
ATOM 3851 O O . LEU A 1 496 ? -11.416 0.009 -7.208 1.00 93.38 496 LEU A O 1
ATOM 3855 N N . ALA A 1 497 ? -13.234 -0.815 -6.175 1.00 91.12 497 ALA A N 1
ATOM 3856 C CA . ALA A 1 497 ? -13.788 -1.464 -7.366 1.00 91.12 497 ALA A CA 1
ATOM 3857 C C . ALA A 1 497 ? -14.118 -0.462 -8.489 1.00 91.12 497 ALA A C 1
ATOM 3859 O O . ALA A 1 497 ? -13.845 -0.726 -9.658 1.00 91.12 497 ALA A O 1
ATOM 3860 N N . ARG A 1 498 ? -14.663 0.717 -8.151 1.00 93.19 498 ARG A N 1
ATOM 3861 C CA . ARG A 1 498 ? -14.881 1.791 -9.132 1.00 93.19 498 ARG A CA 1
ATOM 3862 C C . ARG A 1 498 ? -13.558 2.279 -9.718 1.00 93.19 498 ARG A C 1
ATOM 3864 O O . ARG A 1 498 ? -13.446 2.384 -10.933 1.00 93.19 498 ARG A O 1
ATOM 3871 N N . LEU A 1 499 ? -12.556 2.541 -8.876 1.00 93.25 499 LEU A N 1
ATOM 3872 C CA . LEU A 1 499 ? -11.238 2.992 -9.328 1.00 93.25 499 LEU A CA 1
ATOM 3873 C C . LEU A 1 499 ? -10.529 1.945 -10.194 1.00 93.25 499 LEU A C 1
ATOM 3875 O O . LEU A 1 499 ? -9.827 2.323 -11.124 1.00 93.25 499 LEU A O 1
ATOM 3879 N N . GLN A 1 500 ? -10.721 0.652 -9.922 1.00 92.44 500 GLN A N 1
ATOM 3880 C CA . GLN A 1 500 ? -10.224 -0.433 -10.771 1.00 92.44 500 GLN A CA 1
ATOM 3881 C C . GLN A 1 500 ? -10.819 -0.353 -12.179 1.00 92.44 500 GLN A C 1
ATOM 3883 O O . GLN A 1 500 ? -10.068 -0.292 -13.150 1.00 92.44 500 GLN A O 1
ATOM 3888 N N . ASN A 1 501 ? -12.145 -0.252 -12.290 1.00 90.75 501 ASN A N 1
ATOM 3889 C CA . ASN A 1 501 ? -12.810 -0.120 -13.588 1.00 90.75 501 ASN A CA 1
ATOM 3890 C C . ASN A 1 501 ? -12.388 1.170 -14.316 1.00 90.75 501 ASN A C 1
ATOM 3892 O O . ASN A 1 501 ? -12.071 1.146 -15.502 1.00 90.75 501 ASN A O 1
ATOM 3896 N N . GLU A 1 502 ? -12.315 2.297 -13.602 1.00 91.19 502 GLU A N 1
ATOM 3897 C CA . GLU A 1 502 ? -11.886 3.578 -14.178 1.00 91.19 502 GLU A CA 1
ATOM 3898 C C . GLU A 1 502 ? -10.420 3.565 -14.628 1.00 91.19 502 GLU A C 1
ATOM 3900 O O . GLU A 1 502 ? -10.066 4.248 -15.592 1.00 91.19 502 GLU A O 1
ATOM 3905 N N . LEU A 1 503 ? -9.557 2.799 -13.954 1.00 90.56 503 LEU A N 1
ATOM 3906 C CA . LEU A 1 503 ? -8.172 2.597 -14.371 1.00 90.56 503 LEU A CA 1
ATOM 3907 C C . LEU A 1 503 ? -8.103 1.793 -15.673 1.00 90.56 503 LEU A C 1
ATOM 3909 O O . LEU A 1 503 ? -7.384 2.195 -16.589 1.00 90.56 503 LEU A O 1
ATOM 3913 N N . GLU A 1 504 ? -8.868 0.705 -15.781 1.00 87.56 504 GLU A N 1
ATOM 3914 C CA . GLU A 1 504 ? -8.949 -0.107 -17.001 1.00 87.56 504 GLU A CA 1
ATOM 3915 C C . GLU A 1 504 ? -9.456 0.724 -18.191 1.00 87.56 504 GLU A C 1
ATOM 3917 O O . GLU A 1 504 ? -8.831 0.745 -19.258 1.00 87.56 504 GLU A O 1
ATOM 3922 N N . GLU A 1 505 ? -10.524 1.500 -17.998 1.00 88.19 505 GLU A N 1
ATOM 3923 C CA . GLU A 1 505 ? -11.052 2.408 -19.020 1.00 88.19 505 GLU A CA 1
ATOM 3924 C C . GLU A 1 505 ? -10.056 3.513 -19.389 1.00 88.19 505 GLU A C 1
ATOM 3926 O O . GLU A 1 505 ? -9.846 3.800 -20.572 1.00 88.19 505 GLU A O 1
ATOM 3931 N N . CYS A 1 506 ? -9.396 4.116 -18.395 1.00 88.62 506 CYS A N 1
ATOM 3932 C CA . CYS A 1 506 ? -8.378 5.135 -18.629 1.00 88.62 506 CYS A CA 1
ATOM 3933 C C . CYS A 1 506 ? -7.209 4.575 -19.446 1.00 88.62 506 CYS A C 1
ATOM 3935 O O . CYS A 1 506 ? -6.768 5.214 -20.403 1.00 88.62 506 CYS A O 1
ATOM 3937 N N . SER A 1 507 ? -6.740 3.370 -19.115 1.00 84.56 507 SER A N 1
ATOM 3938 C CA . SER A 1 507 ? -5.636 2.727 -19.830 1.00 84.56 507 SER A CA 1
ATOM 3939 C C . SER A 1 507 ? -5.973 2.492 -21.308 1.00 84.56 507 SER A C 1
ATOM 3941 O O . SER A 1 507 ? -5.115 2.674 -22.174 1.00 84.56 507 SER A O 1
ATOM 3943 N N . SER A 1 508 ? -7.244 2.195 -21.603 1.00 81.88 508 SER A N 1
ATOM 3944 C CA . SER A 1 508 ? -7.745 1.926 -22.954 1.00 81.88 508 SER A CA 1
ATOM 3945 C C . SER A 1 508 ? -8.038 3.195 -23.768 1.00 81.88 508 SER A C 1
ATOM 3947 O O . SER A 1 508 ? -7.709 3.246 -24.952 1.00 81.88 508 SER A O 1
ATOM 3949 N N . PHE A 1 509 ? -8.640 4.228 -23.161 1.00 79.31 509 PHE A N 1
ATOM 3950 C CA . PHE A 1 509 ? -9.205 5.379 -23.891 1.00 79.31 509 PHE A CA 1
ATOM 3951 C C . PHE A 1 509 ? -8.635 6.752 -23.501 1.00 79.31 509 PHE A C 1
ATOM 3953 O O . PHE A 1 509 ? -8.913 7.735 -24.183 1.00 79.31 509 PHE A O 1
ATOM 3960 N N . GLY A 1 510 ? -7.827 6.844 -22.443 1.00 64.62 510 GLY A N 1
ATOM 3961 C CA . GLY A 1 510 ? -7.233 8.107 -21.97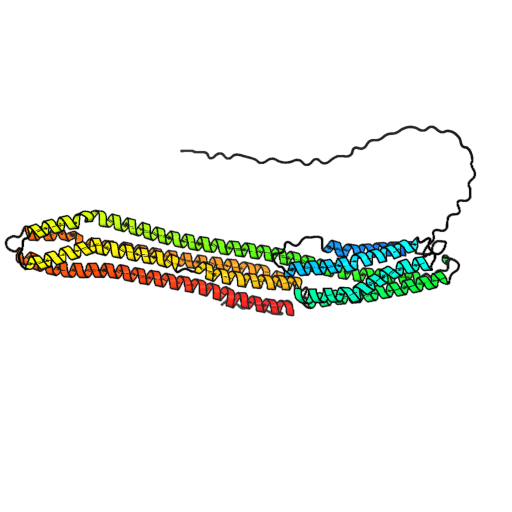8 1.00 64.62 510 GLY A CA 1
ATOM 3962 C C . GLY A 1 510 ? -8.150 8.960 -21.118 1.00 64.62 510 GLY A C 1
ATOM 3963 O O . GLY A 1 510 ? -7.865 10.129 -20.869 1.00 64.62 510 GLY A O 1
ATOM 3964 N N . GLY A 1 511 ? -9.233 8.353 -20.637 1.00 58.09 511 GLY A N 1
ATOM 3965 C CA . GLY A 1 511 ? -10.303 8.996 -19.891 1.00 58.09 511 GLY A CA 1
ATOM 3966 C C . GLY A 1 511 ? -11.618 8.939 -20.660 1.00 58.09 511 GLY A C 1
ATOM 3967 O O . GLY A 1 511 ? -11.644 8.862 -21.889 1.00 58.09 511 GLY A O 1
ATOM 3968 N N . SER A 1 512 ? -12.726 8.971 -19.927 1.00 49.69 512 SER A N 1
ATOM 3969 C CA . SER A 1 512 ? -14.048 9.155 -20.508 1.00 49.69 512 SER A CA 1
ATOM 3970 C C . SER A 1 512 ? -14.078 10.494 -21.255 1.00 49.69 512 SER A C 1
ATOM 3972 O O . SER A 1 512 ? -14.019 11.580 -20.674 1.00 49.69 512 SER A O 1
ATOM 3974 N N . LEU A 1 513 ? -14.177 10.431 -22.582 1.00 43.75 513 LEU A N 1
ATOM 3975 C CA . LEU A 1 513 ? -14.785 11.511 -23.349 1.00 43.75 513 LEU A CA 1
ATOM 3976 C C . LEU A 1 513 ? -16.209 11.662 -22.786 1.00 43.75 513 LEU A C 1
ATOM 3978 O O . LEU A 1 513 ? -17.068 10.843 -23.091 1.00 43.75 513 LEU A O 1
ATOM 3982 N N . CYS A 1 514 ? -16.419 12.678 -21.942 1.00 42.56 514 CYS A N 1
ATOM 3983 C CA . CYS A 1 514 ? -17.689 13.052 -21.300 1.00 42.56 514 CYS A CA 1
ATOM 3984 C C . CYS A 1 514 ? -18.084 12.270 -20.027 1.00 42.56 514 CYS A C 1
ATOM 3986 O O . CYS A 1 514 ? -19.045 11.510 -20.039 1.00 42.56 514 CYS A O 1
ATOM 3988 N N . GLU A 1 515 ? -17.465 12.569 -18.882 1.00 41.28 515 GLU A N 1
ATOM 3989 C CA . GLU A 1 515 ? -18.241 12.620 -17.631 1.00 41.28 515 GLU A CA 1
ATOM 3990 C C . GLU A 1 515 ? -18.783 14.044 -17.465 1.00 41.28 515 GLU A C 1
ATOM 3992 O O . GLU A 1 515 ? -18.070 14.970 -17.072 1.00 41.28 515 GLU A O 1
ATOM 3997 N N . GLU A 1 516 ? -20.058 14.239 -17.815 1.00 39.03 516 GLU A N 1
ATOM 3998 C CA . GLU A 1 516 ? -20.827 15.328 -17.216 1.00 39.03 516 GLU A CA 1
ATOM 3999 C C . GLU A 1 516 ? -20.780 15.156 -15.690 1.00 39.03 516 GLU A C 1
ATOM 4001 O O . GLU A 1 516 ? -20.887 14.027 -15.203 1.00 39.03 516 GLU A O 1
ATOM 4006 N N . PRO A 1 517 ? -20.622 16.242 -14.916 1.00 39.47 517 PRO A N 1
ATOM 4007 C CA . PRO A 1 517 ? -20.602 16.153 -13.468 1.00 39.47 517 PRO A CA 1
ATOM 4008 C C . PRO A 1 517 ? -21.953 15.611 -13.002 1.00 39.47 517 PRO A C 1
ATOM 4010 O O . PRO A 1 517 ? -22.960 16.320 -13.042 1.00 39.47 517 PRO A O 1
ATOM 4013 N N . THR A 1 518 ? -21.991 14.357 -12.553 1.00 42.19 518 THR A N 1
ATOM 4014 C CA . THR A 1 518 ? -23.163 13.846 -11.847 1.00 42.19 518 THR A CA 1
ATOM 4015 C C . THR A 1 518 ? -23.359 14.720 -10.609 1.00 42.19 518 THR A C 1
ATOM 4017 O O . THR A 1 518 ? -22.423 14.844 -9.810 1.00 42.19 518 THR A O 1
ATOM 4020 N N . PRO A 1 519 ? -24.525 15.364 -10.437 1.00 44.19 519 PRO A N 1
ATOM 4021 C CA . PRO A 1 519 ? -24.778 16.152 -9.248 1.00 44.19 519 PRO A CA 1
ATOM 4022 C C . PRO A 1 519 ? -24.769 15.200 -8.054 1.00 44.19 519 PRO A C 1
ATOM 4024 O O . PRO A 1 519 ? -25.496 14.209 -8.042 1.00 44.19 519 PRO A O 1
ATOM 4027 N N . TYR A 1 520 ? -23.917 15.500 -7.075 1.00 37.69 520 TYR A N 1
ATOM 4028 C CA . TYR A 1 520 ? -23.957 14.899 -5.748 1.00 37.69 520 TYR A CA 1
ATOM 4029 C C . TYR A 1 520 ? -25.414 14.876 -5.248 1.00 37.69 520 TYR A C 1
ATOM 4031 O O . TYR A 1 520 ? -26.036 15.938 -5.143 1.00 37.69 520 TYR A O 1
ATOM 4039 N N . VAL A 1 521 ? -25.947 13.677 -4.985 1.00 38.97 521 VAL A N 1
ATOM 4040 C CA . VAL A 1 521 ? -27.216 13.453 -4.269 1.00 38.97 521 VAL A CA 1
ATOM 4041 C C . VAL A 1 521 ? -26.908 13.095 -2.829 1.00 38.97 521 VAL A C 1
ATOM 4043 O O . VAL A 1 521 ? -26.028 12.225 -2.630 1.00 38.97 521 VAL A O 1
#

Radius of gyration: 46.91 Å; chains: 1; bounding box: 120×55×132 Å

Secondary structure (DSSP, 8-state):
---------PPPP---PPPPPPP--------------------------BTTBSSPPTTHHHHHHHHHHHHHHHHHHHHTT-S----S-HHHHHHHHHHHHHHHHHHHHHHHHHHHHHHHTT--S-HHHHHHHHHHHHHHHHHHHHHTHHHHHHHHHHHH-HHHHHHHHHHHHHHHHHHHHHHHHHHHHHHHHHH-SSGGGS-HHHHHHHHHHHHHHHHHHHHHHHHHHHHHHHHHHHHHHHHHHHHHHHHHHHHHHHHHHHHHHHHHHHHHHHHHHHHHHHHTTTTHHHHHHHHHHHH-S-TTHHHHHHHHHHHHHIIIIIHHHHHHHHHHHHHHHHHH--HHHHHHHHHHHHHHHHHHHHHHHHT--TTHHHHHHHHHHHHHHHHHHHHHHHHHHHHHHHHHHHHHHHHHHHHTHHHHTTTTTHHHHHHHHHH-GGGHHHHHHHHHHHHHHHHHHHHHHHHHHHHHHHHHHHHHHHHHHHHHHHHHIIIIIIIIHHHHHHHHHHHHHSS-TT-------